Protein 6C8R (pdb70)

Solvent-accessible surface area: 29767 Å² total; per-residue (Å²): 143,88,25,30,18,34,72,29,17,115,82,88,82,0,18,20,132,21,4,76,67,16,75,8,0,8,73,26,2,93,71,17,4,51,67,3,0,72,108,75,0,72,9,118,145,39,108,69,4,40,32,133,96,16,2,29,0,0,5,0,20,6,10,2,5,51,15,4,16,82,3,0,62,17,0,2,78,11,0,49,89,45,5,108,80,44,156,100,99,11,40,9,7,0,4,0,0,15,46,52,59,2,23,0,19,29,0,3,129,57,16,34,124,117,75,135,15,40,6,0,0,1,4,12,19,22,40,71,59,11,1,0,99,80,10,0,11,0,0,3,0,17,36,9,1,14,33,10,31,76,11,0,132,72,0,74,68,134,146,31,149,7,42,2,119,28,56,2,7,10,19,25,98,67,174,80,1,36,149,6,0,46,16,3,1,56,136,11,1,60,22,0,0,131,4,0,5,70,0,0,8,48,10,0,0,0,0,0,1,0,12,1,19,0,76,81,31,114,47,1,27,146,2,16,31,1,22,20,15,96,9,0,6,51,0,0,50,63,1,22,127,147,58,94,25,99,79,76,20,0,5,41,6,5,0,2,4,14,4,0,16,21,102,22,0,46,95,10,2,101,144,25,61,37,5,49,52,51,115,47,20,60,3,91,20,78,72,84,140,105,94,36,60,15,109,93,12,3,72,41,8,37,4,33,4,19,50,13,0,33,131,72,33,29,118,142,6,4,89,47,0,11,128,20,0,33,82,14,0,104,125,38,68,113,43,6,21,148,108,24,83,56,52,18,6,1,26,0,6,0,36,41,34,13,122,179,102,200,146,91,85,26,33,13,31,57,27,29,98,82,70,96,0,22,22,88,4,3,61,64,11,67,4,0,8,62,20,1,89,72,21,0,54,69,0,0,72,107,50,0,73,8,119,148,37,114,70,3,61,33,148,86,13,2,32,0,0,5,0,21,9,8,1,2,52,13,3,14,64,0,0,90,14,0,8,76,11,0,49,86,39,5,118,81,44,156,97,125,14,52,7,8,0,4,1,0,16,47,60,51,1,22,0,18,22,0,3,124,56,20,40,124,136,77,138,21,39,6,0,0,2,5,11,13,22,45,66,64,11,1,2,92,98,12,1,10,0,0,1,0,15,43,9,2,13,36,9,36,75,18,0,144,74,0,91,63,141,144,39,152,7,40,1,118,24,62,3,6,10,21,24,89,78,152,74,6,36,158,5,0,47,16,4,1,55,130,11,1,48,23,0,0,111,7,0,5,88,0,4,6,67,9,0,0,0,0,0,1,0,7,1,27,3,78,84,28,115,55,1,28,89,2,22,30,0,18,21,13,99,12,0,6,45,0,0,58,46,0,26,135,127,67,79,19,102,81,82,25,0,7,42,8,7,0,4,4,11,4,0,20,27,117,21,1,47,66,5,2,119,153,21,86,35,6,53,50,42,72,52,19,48,4,95,8,78,66,72,147,105,102,32,71,10,114,103,18,9,55,40,6,52,1,27,4,26,47,9,2,45,140,67,25,32,129,134,17,10,96,39,0,12,134,19,0,32,86,9,0,101,126,34,67,114,44,13,21,148,86,18,58,71,37,13,0,1,37,0,0,0,38,53,70,47,208

Secondary structure (DSSP, 8-state):
----PPP-SSSTTSGGGS-HHHHHHHHHHHHHHHHHHHHH---TT-GGG-TTSPEEEEEET-TTSSHHHHHHHHHHHHHHHHHHTTT----EEEEEEE-TTS-HHHHHHTS-TT-SSEEEEEES-TTS--S-TT-EEEEEEES-TTB-SS--GGGG-TTSTT--TT-SS--S--HHHHHHHHHHHHHHHHHHHHHHHHHEEEEEEEEEEEE-BPTT---GGGBHHHHHHHHHHHHHHHHHHTTSS-HHHHHT----B---BHHHHHHHHHHH-SEEEEEEEEPPPTTTTSPP-HHHHHHHHHHHHHHHHHHHH-GGGHHHHHHHHHHHHHHTHHIIIIISBS--EEEEEEEEPPTT--/-----PPP-SSSTTSSTTS-HHHHHHHHHHHHHHHHHHHHH---TT-GGG-TTS-EEEEEET-TTSSHHHHHHHHHHHHHHHHHHTTT----EEEEEEE-TTS-HHHHHHTS-TT--SEEEEEES-TTS--S-TT-EEEEEEES-TTB-SS--GGGG-TTSTT--TT-SS--SS-HHHHHHHHHHHHHHHHHHHHHHHHHEEEEEEEEEEEE-PPTT---GGGBHHHHHHHHHHHHHHHHHHTTSS-HHHHHT----B----HHHHHHHHHHH-SEEEEEEEE---TTTTSPP-HHHHHHHHHHHHHHHHHHHH-GGGHHHHHHHHHHHHHHTHHIIIIISB---EEEEEEEE---

GO terms:
  GO:0035834 indole alkaloid metabolic process (P, IDA)
  GO:0030749 loganate O-methyltransferase activity (F, IDA)
  GO:0030749 loganate O-methyltransferase activity (F, EXP)

B-factor: mean 31.55, std 13.4, range [9.62, 107.29]

Organism: Catharanthus roseus (NCBI:txid4058)

Nearest PDB structures (foldseek):
  6c8s-assembly1_A  TM=1.002E+00  e=1.104E-73  Catharanthus roseus
  8wwq-assembly1_A  TM=9.777E-01  e=5.144E-50  Gardenia jasminoides
  8wwq-assembly1_B  TM=9.584E-01  e=1.296E-44  Gardenia jasminoides
  3b5i-assembly1_A  TM=8.797E-01  e=3.948E-32  Arabidopsis thaliana
  3b5i-assembly1_B  TM=8.895E-01  e=1.711E-31  Arabidopsis thaliana

CATH classification: 3.40.50.150

Radius of gyration: 28.69 Å; Cα contacts (8 Å, |Δi|>4): 1370; chains: 2; bounding box: 62×65×85 Å

Foldseek 3Di:
DPDDAFADDCDDLACANLVVQLLLLLVLCLVVLLCCLVPQQPQPPDVLNPQQEEAEEEEANQAQDDSNVSNVVSNQVSNQVVVVVVVGGHAYEYEYEDAQPGPVVNNVVPRPPPDRHHYYYFHDHLLAAGAAFSAHQEYEYEAPLQFFPDQQVQCLDPPHLNPQALAAEFFQPRVNVLVSLLVRSLSSVLSNCVNVLRHYHASGKYKYKYQAADPPDRTLCLAPVNVLRRLLSVLVVVCCVVPVDHSSLSSNHYGRGHHYDPVSNVVSCVVSPFKDWPDKDWRQRPCQQPADDLVSVLSSVCSRCVVVCCVRPNPVCRVSSSVSSSVSCVVCRCSNGPNGDNTRIMMIMIGGHDPPPD/DFDAFAFADDDDCLALANQVVQLLLLLVLCLVVLLVCLVPQQPCPPDPLNPLVAAAEEEEAAQAQDDSNVSNVQSNCVSNQVVVVVVVGHHAYEYEYEDAPPGPVVNNVVPRDPPDRHHYDYFHDHLLAAGDAFSAHQEYEYTAPLQFFRDQQVQCQDPPHLNPQALAAEFFQPRVSVLVSLLVRSLVSVLSNVVNVLRHHHASGKYKYKYQAAFPPHRTPCLAPVNVLRRLLSVLVVVCCVVVVAPRVLSSNHYGRGHHYDPVSVVVSCVVSVFKDWPDKDWTDRPCLQPADDLVSVLSSVCSRCVRVCCVRPNNVVSVSSSVSSSVVCVVCRCSVGPRGDHRRIMMTMIGGHDD

Structure (mmCIF, N/CA/C/O backbone):
data_6C8R
#
_entry.id   6C8R
#
_cell.length_a   58.440
_cell.length_b   116.233
_cell.length_c   136.679
_cell.angle_alpha   90.00
_cell.angle_beta   90.00
_cell.angle_gamma   90.00
#
_symmetry.space_group_name_H-M   'P 21 21 21'
#
loop_
_entity.id
_entity.type
_entity.pdbx_description
1 polymer 'Loganic acid O-methyltransferase'
2 non-polymer S-ADENOSYL-L-HOMOCYSTEINE
3 non-polymer 'Loganic acid'
4 water water
#
loop_
_atom_site.group_PDB
_atom_site.id
_atom_site.type_symbol
_atom_site.label_atom_id
_atom_site.label_alt_id
_atom_site.label_comp_id
_atom_site.label_asym_id
_atom_site.label_entity_id
_atom_site.label_seq_id
_atom_site.pdbx_PDB_ins_code
_atom_site.Cartn_x
_atom_site.Cartn_y
_atom_site.Cartn_z
_atom_site.occupancy
_atom_site.B_iso_or_equiv
_atom_site.auth_seq_id
_atom_site.auth_comp_id
_atom_site.auth_asym_id
_atom_site.auth_atom_id
_atom_site.pdbx_PDB_model_num
ATOM 1 N N . VAL A 1 17 ? 7.450 4.249 -59.956 1.00 82.77 17 VAL A N 1
ATOM 2 C CA . VAL A 1 17 ? 6.094 3.821 -59.627 1.00 84.03 17 VAL A CA 1
ATOM 3 C C . VAL A 1 17 ? 5.054 4.719 -60.309 1.00 83.88 17 VAL A C 1
ATOM 4 O O . VAL A 1 17 ? 4.011 4.235 -60.766 1.00 95.07 17 VAL A O 1
ATOM 8 N N . GLU A 1 18 ? 5.350 6.019 -60.376 1.00 75.44 18 GLU A N 1
ATOM 9 C CA . GLU A 1 18 ? 4.492 7.008 -61.044 1.00 72.12 18 GLU A CA 1
ATOM 10 C C . GLU A 1 18 ? 3.087 7.039 -60.415 1.00 67.83 18 GLU A C 1
ATOM 11 O O . GLU A 1 18 ? 2.072 6.866 -61.097 1.00 62.31 18 GLU A O 1
ATOM 17 N N . ALA A 1 19 ? 3.048 7.272 -59.105 1.00 61.14 19 ALA A N 1
ATOM 18 C CA . ALA A 1 19 ? 1.814 7.210 -58.326 1.00 48.79 19 ALA A CA 1
ATOM 19 C C . ALA A 1 19 ? 1.113 8.564 -58.194 1.00 58.56 19 ALA A C 1
ATOM 20 O O . ALA A 1 19 ? 1.756 9.583 -57.919 1.00 59.53 19 ALA A O 1
ATOM 22 N N . HIS A 1 20 ? -0.209 8.568 -58.363 1.00 51.81 20 HIS A N 1
ATOM 23 C CA . HIS A 1 20 ? -0.993 9.796 -58.201 1.00 53.65 20 HIS A CA 1
ATOM 24 C C . HIS A 1 20 ? -2.271 9.557 -57.378 1.00 50.58 20 HIS A C 1
ATOM 25 O O . HIS A 1 20 ? -3.358 9.394 -57.949 1.00 52.56 20 HIS A O 1
ATOM 32 N N . PRO A 1 21 ? -2.149 9.535 -56.033 1.00 44.61 21 PRO A N 1
ATOM 33 C CA . PRO A 1 21 ? -3.340 9.357 -55.196 1.00 40.27 21 PRO A CA 1
ATOM 34 C C . PRO A 1 21 ? -4.241 10.596 -55.206 1.00 46.52 21 PRO A C 1
ATOM 35 O O . PRO A 1 21 ? -3.855 11.652 -55.726 1.00 41.28 21 PRO A O 1
ATOM 39 N N . MET A 1 22 ? -5.433 10.458 -54.629 1.00 46.81 22 MET A N 1
ATOM 40 C CA . MET A 1 22 ? -6.402 11.546 -54.595 1.00 47.45 22 MET A CA 1
ATOM 41 C C . MET A 1 22 ? -6.046 12.543 -53.484 1.00 51.89 22 MET A C 1
ATOM 42 O O . MET A 1 22 ? -5.243 12.230 -52.598 1.00 46.41 22 MET A O 1
ATOM 47 N N . LYS A 1 23 ? -6.636 13.735 -53.537 1.00 48.74 23 LYS A N 1
ATOM 48 C CA . LYS A 1 23 ? -6.356 14.781 -52.549 1.00 55.27 23 LYS A CA 1
ATOM 49 C C . LYS A 1 23 ? -6.711 14.309 -51.132 1.00 54.05 23 LYS A C 1
ATOM 50 O O . LYS A 1 23 ? -7.863 13.976 -50.853 1.00 51.50 23 LYS A O 1
ATOM 56 N N . GLY A 1 24 ? -5.720 14.288 -50.241 1.00 54.83 24 GLY A N 1
ATOM 57 C CA . GLY A 1 24 ? -5.853 13.566 -48.985 1.00 48.77 24 GLY A CA 1
ATOM 58 C C . GLY A 1 24 ? -5.865 14.321 -47.667 1.00 59.73 24 GLY A C 1
ATOM 59 O O . GLY A 1 24 ? -4.858 14.380 -46.966 1.00 57.28 24 GLY A O 1
ATOM 60 N N . GLY A 1 25 ? -7.014 14.890 -47.325 1.00 68.85 25 GLY A N 1
ATOM 61 C CA . GLY A 1 25 ? -7.238 15.444 -46.003 1.00 57.92 25 GLY A CA 1
ATOM 62 C C . GLY A 1 25 ? -8.634 15.009 -45.629 1.00 59.88 25 GLY A C 1
ATOM 63 O O . GLY A 1 25 ? -9.089 13.938 -46.051 1.00 52.67 25 GLY A O 1
ATOM 64 N N . ASP A 1 26 ? -9.334 15.833 -44.863 1.00 68.71 26 ASP A N 1
ATOM 65 C CA . ASP A 1 26 ? -10.745 15.571 -44.582 1.00 77.09 26 ASP A CA 1
ATOM 66 C C . ASP A 1 26 ? -11.580 16.847 -44.789 1.00 79.94 26 ASP A C 1
ATOM 67 O O . ASP A 1 26 ? -12.792 16.878 -44.510 1.00 80.34 26 ASP A O 1
ATOM 72 N N . ASP A 1 27 ? -10.910 17.901 -45.262 1.00 77.16 27 ASP A N 1
ATOM 73 C CA . ASP A 1 27 ? -11.527 19.208 -45.443 1.00 80.59 27 ASP A CA 1
ATOM 74 C C . ASP A 1 27 ? -12.341 19.325 -46.740 1.00 82.99 27 ASP A C 1
ATOM 75 O O . ASP A 1 27 ? -12.781 18.320 -47.318 1.00 77.87 27 ASP A O 1
ATOM 80 N N . SER A 1 28 ? -12.542 20.567 -47.175 1.00 81.80 28 SER A N 1
ATOM 81 C CA . SER A 1 28 ? -13.420 20.876 -48.299 1.00 82.41 28 SER A CA 1
ATOM 82 C C . SER A 1 28 ? -12.827 20.499 -49.659 1.00 75.85 28 SER A C 1
ATOM 83 O O . SER A 1 28 ? -13.563 20.218 -50.606 1.00 73.56 28 SER A O 1
ATOM 86 N N . HIS A 1 29 ? -11.501 20.504 -49.757 1.00 76.18 29 HIS A N 1
ATOM 87 C CA . HIS A 1 29 ? -10.833 20.190 -51.017 1.00 78.69 29 HIS A CA 1
ATOM 88 C C . HIS A 1 29 ? -10.353 18.736 -51.087 1.00 72.13 29 HIS A C 1
ATOM 89 O O . HIS A 1 29 ? -9.754 18.327 -52.081 1.00 71.10 29 HIS A O 1
ATOM 96 N N . SER A 1 30 ? -10.633 17.960 -50.040 1.00 71.66 30 SER A N 1
ATOM 97 C CA . SER A 1 30 ? -10.172 16.569 -49.951 1.00 68.74 30 SER A CA 1
ATOM 98 C C . SER A 1 30 ? -11.015 15.598 -50.786 1.00 61.08 30 SER A C 1
ATOM 99 O O . SER A 1 30 ? -12.145 15.916 -51.168 1.00 55.08 30 SER A O 1
ATOM 102 N N . TYR A 1 31 ? -10.464 14.409 -51.050 1.00 59.28 31 TYR A N 1
ATOM 103 C CA . TYR A 1 31 ? -11.188 13.368 -51.785 1.00 52.38 31 TYR A CA 1
ATOM 104 C C . TYR A 1 31 ? -12.368 12.873 -50.964 1.00 50.19 31 TYR A C 1
ATOM 105 O O . TYR A 1 31 ? -13.451 12.671 -51.495 1.00 46.53 31 TYR A O 1
ATOM 114 N N . SER A 1 32 ? -12.144 12.697 -49.664 1.00 49.79 32 SER A N 1
ATOM 115 C CA . SER A 1 32 ? -13.184 12.254 -48.742 1.00 46.86 32 SER A CA 1
ATOM 116 C C . SER A 1 32 ? -14.563 12.930 -48.949 1.00 51.94 32 SER A C 1
ATOM 117 O O . SER A 1 32 ? -15.617 12.294 -48.780 1.00 52.57 32 SER A O 1
ATOM 120 N N . GLN A 1 33 ? -14.525 14.210 -49.311 1.00 57.41 33 GLN A N 1
ATOM 121 C CA . GLN A 1 33 ? -15.678 15.091 -49.338 1.00 65.90 33 GLN A CA 1
ATOM 122 C C . GLN A 1 33 ? -15.771 15.801 -50.720 1.00 64.51 33 GLN A C 1
ATOM 123 O O . GLN A 1 33 ? -16.413 16.863 -50.912 1.00 72.15 33 GLN A O 1
ATOM 129 N N . ASN A 1 34 ? -15.305 15.063 -51.726 1.00 56.86 34 ASN A N 1
ATOM 130 C CA . ASN A 1 34 ? -15.574 15.339 -53.146 1.00 57.05 34 ASN A CA 1
ATOM 131 C C . ASN A 1 34 ? -15.579 14.024 -53.915 1.00 56.70 34 ASN A C 1
ATOM 132 O O . ASN A 1 34 ? -15.133 13.966 -55.064 1.00 50.86 34 ASN A O 1
ATOM 137 N N . SER A 1 35 ? -16.057 12.959 -53.269 1.00 55.00 35 SER A N 1
ATOM 138 C CA . SER A 1 35 ? -16.117 11.652 -53.932 1.00 52.74 35 SER A CA 1
ATOM 139 C C . SER A 1 35 ? -17.520 11.036 -53.954 1.00 52.27 35 SER A C 1
ATOM 140 O O . SER A 1 35 ? -17.680 9.807 -53.887 1.00 41.76 35 SER A O 1
ATOM 143 N N . CYS A 1 36 ? -18.523 11.898 -54.089 1.00 54.13 36 CYS A N 1
ATOM 144 C CA . CYS A 1 36 ? -19.925 11.496 -54.067 1.00 55.27 36 CYS A CA 1
ATOM 145 C C . CYS A 1 36 ? -20.331 10.643 -55.267 1.00 54.76 36 CYS A C 1
ATOM 146 O O . CYS A 1 36 ? -21.178 9.755 -55.140 1.00 52.49 36 CYS A O 1
ATOM 149 N N . TYR A 1 37 ? -19.742 10.915 -56.429 1.00 52.69 37 TYR A N 1
ATOM 150 C CA . TYR A 1 37 ? -20.039 10.110 -57.609 1.00 54.98 37 TYR A CA 1
ATOM 151 C C . TYR A 1 37 ? -19.580 8.665 -57.410 1.00 53.69 37 TYR A C 1
ATOM 152 O O . TYR A 1 37 ? -20.326 7.719 -57.687 1.00 48.89 37 TYR A O 1
ATOM 161 N N . GLN A 1 38 ? -18.346 8.506 -56.939 1.00 49.70 38 GLN A N 1
ATOM 162 C CA . GLN A 1 38 ? -17.763 7.189 -56.717 1.00 46.48 38 GLN A CA 1
ATOM 163 C C . GLN A 1 38 ? -18.481 6.442 -55.581 1.00 52.04 38 GLN A C 1
ATOM 164 O O . GLN A 1 38 ? -18.387 5.210 -55.487 1.00 47.82 38 GLN A O 1
ATOM 170 N N . LYS A 1 39 ? -19.200 7.184 -54.731 1.00 45.16 39 LYS A N 1
ATOM 171 C CA . LYS A 1 39 ? -20.008 6.574 -53.671 1.00 48.89 39 LYS A CA 1
ATOM 172 C C . LYS A 1 39 ? -21.318 6.013 -54.226 1.00 52.94 39 LYS A C 1
ATOM 173 O O . LYS A 1 39 ? -21.781 4.956 -53.788 1.00 51.67 39 LYS A O 1
ATOM 179 N N . GLY A 1 40 ? -21.916 6.732 -55.176 1.00 50.29 40 GLY A N 1
ATOM 180 C CA . GLY A 1 40 ? -23.131 6.275 -55.832 1.00 55.50 40 GLY A CA 1
ATOM 181 C C . GLY A 1 40 ? -22.876 4.986 -56.595 1.00 54.52 40 GLY A C 1
ATOM 182 O O . GLY A 1 40 ? -23.741 4.108 -56.682 1.00 56.03 40 GLY A O 1
ATOM 183 N N . VAL A 1 41 ? -21.670 4.879 -57.144 1.00 52.89 41 VAL A N 1
ATOM 184 C CA . VAL A 1 41 ? -21.223 3.663 -57.814 1.00 57.10 41 VAL A CA 1
ATOM 185 C C . VAL A 1 41 ? -21.196 2.496 -56.824 1.00 51.04 41 VAL A C 1
ATOM 186 O O . VAL A 1 41 ? -21.645 1.400 -57.150 1.00 51.76 41 VAL A O 1
ATOM 190 N N . ILE A 1 42 ? -20.690 2.744 -55.617 1.00 51.59 42 ILE A N 1
ATOM 191 C CA . ILE A 1 42 ? -20.707 1.748 -54.536 1.00 57.58 42 ILE A CA 1
ATOM 192 C C . ILE A 1 42 ? -22.134 1.392 -54.076 1.00 54.17 42 ILE A C 1
ATOM 193 O O . ILE A 1 42 ? -22.453 0.218 -53.875 1.00 52.79 42 ILE A O 1
ATOM 198 N N . ASP A 1 43 ? -22.980 2.411 -53.914 1.00 54.90 43 ASP A N 1
ATOM 199 C CA . ASP A 1 43 ? -24.362 2.225 -53.461 1.00 54.48 43 ASP A CA 1
ATOM 200 C C . ASP A 1 43 ? -25.161 1.326 -54.404 1.00 54.60 43 ASP A C 1
ATOM 201 O O . ASP A 1 43 ? -25.903 0.448 -53.956 1.00 46.49 43 ASP A O 1
ATOM 206 N N . ALA A 1 44 ? -25.016 1.565 -55.708 1.00 53.18 44 ALA A N 1
ATOM 207 C CA . ALA A 1 44 ? -25.638 0.719 -56.726 1.00 53.91 44 ALA A CA 1
ATOM 208 C C . ALA A 1 44 ? -24.937 -0.634 -56.811 1.00 43.86 44 ALA A C 1
ATOM 209 O O . ALA A 1 44 ? -25.524 -1.634 -57.227 1.00 41.29 44 ALA A O 1
ATOM 211 N N . ALA A 1 45 ? -23.670 -0.652 -56.417 1.00 36.78 45 ALA A N 1
ATOM 212 C CA . ALA A 1 45 ? -22.876 -1.862 -56.486 1.00 43.12 45 ALA A CA 1
ATOM 213 C C . ALA A 1 45 ? -23.208 -2.836 -55.366 1.00 37.02 45 ALA A C 1
ATOM 214 O O . ALA A 1 45 ? -22.840 -4.003 -55.455 1.00 35.25 45 ALA A O 1
ATOM 216 N N . LYS A 1 46 ? -23.895 -2.371 -54.321 1.00 34.84 46 LYS A N 1
ATOM 217 C CA . LYS A 1 46 ? -24.208 -3.248 -53.187 1.00 32.12 46 LYS A CA 1
ATOM 218 C C . LYS A 1 46 ? -24.978 -4.462 -53.675 1.00 32.70 46 LYS A C 1
ATOM 219 O O . LYS A 1 46 ? -24.700 -5.592 -53.269 1.00 29.42 46 LYS A O 1
ATOM 225 N N . ALA A 1 47 ? -25.932 -4.224 -54.571 1.00 30.18 47 ALA A N 1
ATOM 226 C CA . ALA A 1 47 ? -26.691 -5.308 -55.185 1.00 30.77 47 ALA A CA 1
ATOM 227 C C . ALA A 1 47 ? -25.769 -6.303 -55.878 1.00 30.58 47 ALA A C 1
ATOM 228 O O . ALA A 1 47 ? -26.006 -7.518 -55.840 1.00 30.01 47 ALA A O 1
ATOM 230 N N . VAL A 1 48 ? -24.720 -5.784 -56.512 1.00 30.81 48 VAL A N 1
ATOM 231 C CA . VAL A 1 48 ? -23.764 -6.627 -57.227 1.00 32.53 48 VAL A CA 1
ATOM 232 C C . VAL A 1 48 ? -23.034 -7.538 -56.236 1.00 31.19 48 VAL A C 1
ATOM 233 O O . VAL A 1 48 ? -22.921 -8.750 -56.459 1.00 27.70 48 VAL A O 1
ATOM 237 N N . ILE A 1 49 ? -22.556 -6.941 -55.145 1.00 30.08 49 ILE A N 1
ATOM 238 C CA . ILE A 1 49 ? -21.888 -7.681 -54.073 1.00 29.13 49 ILE A CA 1
ATOM 239 C C . ILE A 1 49 ? -22.790 -8.768 -53.507 1.00 30.42 49 ILE A C 1
ATOM 240 O O . ILE A 1 49 ? -22.382 -9.920 -53.380 1.00 30.04 49 ILE A O 1
ATOM 245 N N . VAL A 1 50 ? -24.019 -8.398 -53.167 1.00 28.63 50 VAL A N 1
ATOM 246 C CA . VAL A 1 50 ? -24.939 -9.328 -52.517 1.00 27.79 50 VAL A CA 1
ATOM 247 C C . VAL A 1 50 ? -25.227 -10.532 -53.410 1.00 30.81 50 VAL A C 1
ATOM 248 O O . VAL A 1 50 ? -25.177 -11.690 -52.964 1.00 26.24 50 VAL A O 1
ATOM 252 N N . GLU A 1 51 ? -25.509 -10.257 -54.678 1.00 28.97 51 GLU A N 1
ATOM 253 C CA . GLU A 1 51 ? -25.814 -11.309 -55.636 1.00 28.13 51 GLU A CA 1
ATOM 254 C C . GLU A 1 51 ? -24.604 -12.220 -55.886 1.00 26.15 51 GLU A C 1
ATOM 255 O O . GLU A 1 51 ? -24.745 -13.436 -55.999 1.00 29.05 51 GLU A O 1
ATOM 261 N N . ALA A 1 52 ? -23.414 -11.634 -55.955 1.00 25.81 52 ALA A N 1
ATOM 262 C CA . ALA A 1 52 ? -22.200 -12.416 -56.186 1.00 23.34 52 ALA A CA 1
ATOM 263 C C . ALA A 1 52 ? -21.922 -13.347 -54.997 1.00 22.76 52 ALA A C 1
ATOM 264 O O . ALA A 1 52 ? -21.547 -14.505 -55.174 1.00 23.03 52 ALA A O 1
ATOM 266 N N . VAL A 1 53 ? -22.108 -12.830 -53.791 1.00 25.97 53 VAL A N 1
ATOM 267 C CA . VAL A 1 53 ? -21.945 -13.642 -52.587 1.00 23.78 53 VAL A CA 1
ATOM 268 C C . VAL A 1 53 ? -22.970 -14.777 -52.569 1.00 25.01 53 VAL A C 1
ATOM 269 O O . VAL A 1 53 ? -22.610 -15.947 -52.400 1.00 27.45 53 VAL A O 1
ATOM 273 N N . ASN A 1 54 ? -24.245 -14.441 -52.762 1.00 25.19 54 ASN A N 1
ATOM 274 C CA . ASN A 1 54 ? -25.304 -15.448 -52.680 1.00 25.00 54 ASN A CA 1
ATOM 275 C C . ASN A 1 54 ? -25.245 -16.503 -53.794 1.00 29.61 54 ASN A C 1
ATOM 276 O O . ASN A 1 54 ? -25.514 -17.673 -53.543 1.00 27.73 54 ASN A O 1
ATOM 281 N N . GLU A 1 55 ? -24.886 -16.110 -55.016 1.00 26.20 55 GLU A N 1
ATOM 282 C CA . GLU A 1 55 ? -24.885 -17.073 -56.128 1.00 28.49 55 GLU A CA 1
ATOM 283 C C . GLU A 1 55 ? -23.540 -17.758 -56.391 1.00 26.24 55 GLU A C 1
ATOM 284 O O . GLU A 1 55 ? -23.504 -18.856 -56.942 1.00 28.15 55 GLU A O 1
ATOM 290 N N . LYS A 1 56 ? -22.433 -17.118 -56.020 1.00 22.48 56 LYS A N 1
ATOM 291 C CA . LYS A 1 56 ? -21.130 -17.589 -56.488 1.00 22.05 56 LYS A CA 1
ATOM 292 C C . LYS A 1 56 ? -20.062 -17.787 -55.409 1.00 23.43 56 LYS A C 1
ATOM 293 O O . LYS A 1 56 ? -18.958 -18.237 -55.719 1.00 21.10 56 LYS A O 1
ATOM 299 N N . LEU A 1 57 ? -20.354 -17.444 -54.158 1.00 20.97 57 LEU A N 1
ATOM 300 C CA . LEU A 1 57 ? -19.370 -17.692 -53.100 1.00 21.93 57 LEU A CA 1
ATOM 301 C C . LEU A 1 57 ? -19.677 -19.040 -52.453 1.00 20.52 57 LEU A C 1
ATOM 302 O O . LEU A 1 57 ? -20.640 -19.170 -51.698 1.00 21.57 57 LEU A O 1
ATOM 307 N N . ASP A 1 58 ? -18.864 -20.040 -52.767 1.00 19.24 58 ASP A N 1
ATOM 308 C CA . ASP A 1 58 ? -19.188 -21.416 -52.400 1.00 22.07 58 ASP A CA 1
ATOM 309 C C . ASP A 1 58 ? -18.672 -21.753 -51.010 1.00 19.33 58 ASP A C 1
ATOM 310 O O . ASP A 1 58 ? -17.610 -22.353 -50.853 1.00 18.98 58 ASP A O 1
ATOM 315 N N . LEU A 1 59 ? -19.428 -21.366 -49.997 1.00 20.61 59 LEU A N 1
ATOM 316 C CA . LEU A 1 59 ? -18.970 -21.560 -48.622 1.00 20.05 59 LEU A CA 1
ATOM 317 C C . LEU A 1 59 ? -19.177 -22.988 -48.125 1.00 21.78 59 LEU A C 1
ATOM 318 O O . LEU A 1 59 ? -18.309 -23.543 -47.468 1.00 21.92 59 LEU A O 1
ATOM 323 N N . GLU A 1 60 ? -20.335 -23.563 -48.436 1.00 23.92 60 GLU A N 1
ATOM 324 C CA . GLU A 1 60 ? -20.774 -24.805 -47.803 1.00 24.76 60 GLU A CA 1
ATOM 325 C C . GLU A 1 60 ? -19.849 -25.985 -48.110 1.00 25.35 60 GLU A C 1
ATOM 326 O O . GLU A 1 60 ? -19.508 -26.207 -49.267 1.00 23.64 60 GLU A O 1
ATOM 332 N N . ASN A 1 61 ? -19.440 -26.723 -47.069 1.00 26.01 61 ASN A N 1
ATOM 333 C CA . ASN A 1 61 ? -18.540 -27.887 -47.204 1.00 27.46 61 ASN A CA 1
ATOM 334 C C . ASN A 1 61 ? -17.220 -27.608 -47.907 1.00 27.56 61 ASN A C 1
ATOM 335 O O . ASN A 1 61 ? -16.575 -28.523 -48.431 1.00 25.50 61 ASN A O 1
ATOM 340 N N . ASN A 1 62 ? -16.826 -26.343 -47.934 1.00 27.05 62 ASN A N 1
ATOM 341 C CA . ASN A 1 62 ? -15.643 -25.941 -48.677 1.00 21.18 62 ASN A CA 1
ATOM 342 C C . ASN A 1 62 ? -14.525 -25.481 -47.738 1.00 22.50 62 ASN A C 1
ATOM 343 O O . ASN A 1 62 ? -14.610 -24.404 -47.132 1.00 21.23 62 ASN A O 1
ATOM 348 N N . PRO A 1 63 ? -13.463 -26.298 -47.615 1.00 21.43 63 PRO A N 1
ATOM 349 C CA . PRO A 1 63 ? -12.390 -25.968 -46.666 1.00 22.79 63 PRO A CA 1
ATOM 350 C C . PRO A 1 63 ? -11.610 -24.705 -47.041 1.00 23.62 63 PRO A C 1
ATOM 351 O O . PRO A 1 63 ? -10.918 -24.161 -46.178 1.00 23.00 63 PRO A O 1
ATOM 355 N N . ILE A 1 64 ? -11.717 -24.240 -48.286 1.00 17.25 64 ILE A N 1
ATOM 356 C CA . ILE A 1 64 ? -11.075 -22.978 -48.657 1.00 17.65 64 ILE A CA 1
ATOM 357 C C . ILE A 1 64 ? -11.609 -21.843 -47.770 1.00 18.94 64 ILE A C 1
ATOM 358 O O . ILE A 1 64 ? -10.889 -20.887 -47.444 1.00 24.15 64 ILE A O 1
ATOM 363 N N . PHE A 1 65 ? -12.875 -21.964 -47.376 1.00 17.08 65 PHE A N 1
ATOM 364 C CA . PHE A 1 65 ? -13.563 -20.916 -46.634 1.00 17.63 65 PHE A CA 1
ATOM 365 C C . PHE A 1 65 ? -13.899 -21.357 -45.200 1.00 21.72 65 PHE A C 1
ATOM 366 O O . PHE A 1 65 ? -14.874 -20.897 -44.619 1.00 21.16 65 PHE A O 1
ATOM 374 N N . ASP A 1 66 ? -13.096 -22.271 -44.671 1.00 21.63 66 ASP A N 1
ATOM 375 C CA . ASP A 1 66 ? -13.223 -22.780 -43.303 1.00 24.72 66 ASP A CA 1
ATOM 376 C C . ASP A 1 66 ? -13.333 -21.645 -42.278 1.00 21.83 66 ASP A C 1
ATOM 377 O O . ASP A 1 66 ? -12.369 -20.905 -42.065 1.00 24.01 66 ASP A O 1
ATOM 382 N N . PRO A 1 67 ? -14.512 -21.513 -41.642 1.00 24.84 67 PRO A N 1
ATOM 383 C CA . PRO A 1 67 ? -14.810 -20.397 -40.730 1.00 26.35 67 PRO A CA 1
ATOM 384 C C . PRO A 1 67 ? -13.991 -20.414 -39.438 1.00 30.64 67 PRO A C 1
ATOM 385 O O . PRO A 1 67 ? -14.057 -19.454 -38.670 1.00 26.59 67 PRO A O 1
ATOM 389 N N . ILE A 1 68 ? -13.220 -21.474 -39.216 1.00 27.91 68 ILE A N 1
ATOM 390 C CA . ILE A 1 68 ? -12.271 -21.512 -38.110 1.00 32.78 68 ILE A CA 1
ATOM 391 C C . ILE A 1 68 ? -11.087 -20.593 -38.426 1.00 31.03 68 ILE A C 1
ATOM 392 O O . ILE A 1 68 ? -10.396 -20.117 -37.528 1.00 26.46 68 ILE A O 1
ATOM 397 N N . LYS A 1 69 ? -10.861 -20.336 -39.713 1.00 25.45 69 LYS A N 1
ATOM 398 C CA . LYS A 1 69 ? -9.841 -19.371 -40.125 1.00 26.29 69 LYS A CA 1
ATOM 399 C C . LYS A 1 69 ? -10.519 -18.058 -40.523 1.00 25.35 69 LYS A C 1
ATOM 400 O O . LYS A 1 69 ? -11.720 -18.031 -40.781 1.00 21.45 69 LYS A O 1
ATOM 406 N N . PRO A 1 70 ? -9.763 -16.952 -40.547 1.00 20.67 70 PRO A N 1
ATOM 407 C CA . PRO A 1 70 ? -10.431 -15.684 -40.860 1.00 22.30 70 PRO A CA 1
ATOM 408 C C . PRO A 1 70 ? -10.878 -15.597 -42.320 1.00 19.46 70 PRO A C 1
ATOM 409 O O . PRO A 1 70 ? -10.284 -16.256 -43.176 1.00 21.29 70 PRO A O 1
ATOM 413 N N . PHE A 1 71 ? -11.934 -14.828 -42.586 1.00 21.83 71 PHE A N 1
ATOM 414 C CA . PHE A 1 71 ? -12.311 -14.483 -43.959 1.00 18.69 71 PHE A CA 1
ATOM 415 C C . PHE A 1 71 ? -11.625 -13.158 -44.350 1.00 23.11 71 PHE A C 1
ATOM 416 O O . PHE A 1 71 ? -11.877 -12.096 -43.740 1.00 21.84 71 PHE A O 1
ATOM 424 N N . ARG A 1 72 ? -10.746 -13.208 -45.349 1.00 20.93 72 ARG A N 1
ATOM 425 C CA . ARG A 1 72 ? -9.921 -12.036 -45.665 1.00 18.77 72 ARG A CA 1
ATOM 426 C C . ARG A 1 72 ? -10.417 -11.301 -46.909 1.00 18.68 72 ARG A C 1
ATOM 427 O O . ARG A 1 72 ? -10.632 -11.908 -47.959 1.00 16.95 72 ARG A O 1
ATOM 435 N N . ILE A 1 73 ? -10.606 -9.992 -46.756 1.00 18.57 73 ILE A N 1
ATOM 436 C CA . ILE A 1 73 ? -11.131 -9.119 -47.798 1.00 19.15 73 ILE A CA 1
ATOM 437 C C . ILE A 1 73 ? -10.126 -8.009 -48.107 1.00 17.57 73 ILE A C 1
ATOM 438 O O . ILE A 1 73 ? -9.532 -7.440 -47.197 1.00 22.60 73 ILE A O 1
ATOM 443 N N . ALA A 1 74 ? -9.934 -7.698 -49.388 1.00 17.15 74 ALA A N 1
ATOM 444 C CA . ALA A 1 74 ? -9.002 -6.650 -49.751 1.00 15.83 74 ALA A CA 1
ATOM 445 C C . ALA A 1 74 ? -9.654 -5.667 -50.700 1.00 19.12 74 ALA A C 1
ATOM 446 O O . ALA A 1 74 ? -10.370 -6.067 -51.614 1.00 16.69 74 ALA A O 1
ATOM 448 N N . ASP A 1 75 ? -9.400 -4.382 -50.461 1.00 15.66 75 ASP A N 1
ATOM 449 C CA . ASP A 1 75 ? -9.835 -3.308 -51.345 1.00 18.10 75 ASP A CA 1
ATOM 450 C C . ASP A 1 75 ? -8.593 -2.721 -52.009 1.00 17.38 75 ASP A C 1
ATOM 451 O O . ASP A 1 75 ? -7.687 -2.207 -51.331 1.00 18.70 75 ASP A O 1
ATOM 456 N N . PHE A 1 76 ? -8.547 -2.822 -53.333 1.00 17.88 76 PHE A N 1
ATOM 457 C CA . PHE A 1 76 ? -7.432 -2.326 -54.110 1.00 16.20 76 PHE A CA 1
ATOM 458 C C . PHE A 1 76 ? -7.761 -0.921 -54.631 1.00 17.59 76 PHE A C 1
ATOM 459 O O . PHE A 1 76 ? -8.727 -0.733 -55.377 1.00 17.09 76 PHE A O 1
ATOM 467 N N . GLY A 1 77 ? -6.970 0.056 -54.195 1.00 17.16 77 GLY A N 1
ATOM 468 C CA . GLY A 1 77 ? -7.197 1.465 -54.493 1.00 19.25 77 GLY A CA 1
ATOM 469 C C . GLY A 1 77 ? -8.268 2.063 -53.598 1.00 19.97 77 GLY A C 1
ATOM 470 O O . GLY A 1 77 ? -9.215 2.673 -54.095 1.00 17.36 77 GLY A O 1
ATOM 471 N N . CYS A 1 78 ? -8.107 1.889 -52.281 1.00 15.77 78 CYS A N 1
ATOM 472 C CA . CYS A 1 78 ? -9.127 2.268 -51.300 1.00 18.65 78 CYS A CA 1
ATOM 473 C C . CYS A 1 78 ? -9.277 3.771 -51.054 1.00 21.00 78 CYS A C 1
ATOM 474 O O . CYS A 1 78 ? -10.328 4.214 -50.580 1.00 20.09 78 CYS A O 1
ATOM 477 N N . SER A 1 79 ? -8.238 4.540 -51.377 1.00 16.69 79 SER A N 1
ATOM 478 C CA . SER A 1 79 ? -8.179 5.974 -51.072 1.00 17.04 79 SER A CA 1
ATOM 479 C C . SER A 1 79 ? -8.322 6.237 -49.567 1.00 19.73 79 SER A C 1
ATOM 480 O O . SER A 1 79 ? -7.792 5.484 -48.752 1.00 19.16 79 SER A O 1
ATOM 483 N N . THR A 1 80 ? -9.040 7.292 -49.189 1.00 17.91 80 THR A N 1
ATOM 484 C CA . THR A 1 80 ? -9.010 7.722 -47.788 1.00 21.58 80 THR A CA 1
ATOM 485 C C . THR A 1 80 ? -10.341 7.619 -47.058 1.00 23.48 80 THR A C 1
ATOM 486 O O . THR A 1 80 ? -10.442 8.010 -45.891 1.00 24.25 80 THR A O 1
ATOM 490 N N . GLY A 1 81 ? -11.366 7.110 -47.739 1.00 19.58 81 GLY A N 1
ATOM 491 C CA . GLY A 1 81 ? -12.698 7.008 -47.161 1.00 19.75 81 GLY A CA 1
ATOM 492 C C . GLY A 1 81 ? -13.539 8.215 -47.540 1.00 23.66 81 GLY A C 1
ATOM 493 O O . GLY A 1 81 ? -12.993 9.214 -48.004 1.00 28.06 81 GLY A O 1
ATOM 494 N N . PRO A 1 82 ? -14.869 8.138 -47.342 1.00 25.02 82 PRO A N 1
ATOM 495 C CA . PRO A 1 82 ? -15.615 7.039 -46.713 1.00 25.72 82 PRO A CA 1
ATOM 496 C C . PRO A 1 82 ? -15.998 5.875 -47.633 1.00 25.25 82 PRO A C 1
ATOM 497 O O . PRO A 1 82 ? -16.451 4.836 -47.112 1.00 21.07 82 PRO A O 1
ATOM 501 N N . ASN A 1 83 ? -15.860 6.040 -48.949 1.00 19.64 83 ASN A N 1
ATOM 502 C CA . ASN A 1 83 ? -16.370 5.035 -49.889 1.00 20.58 83 ASN A CA 1
ATOM 503 C C . ASN A 1 83 ? -15.827 3.644 -49.604 1.00 21.45 83 ASN A C 1
ATOM 504 O O . ASN A 1 83 ? -16.574 2.670 -49.644 1.00 21.28 83 ASN A O 1
ATOM 509 N N . THR A 1 84 ? -14.534 3.542 -49.308 1.00 19.36 84 THR A N 1
ATOM 510 C CA . THR A 1 84 ? -13.961 2.224 -49.037 1.00 18.96 84 THR A CA 1
ATOM 511 C C . THR A 1 84 ? -14.637 1.556 -47.829 1.00 22.93 84 THR A C 1
ATOM 512 O O . THR A 1 84 ? -14.849 0.346 -47.832 1.00 18.91 84 THR A O 1
ATOM 516 N N . PHE A 1 85 ? -15.016 2.330 -46.810 1.00 22.13 85 PHE A N 1
ATOM 517 C CA . PHE A 1 85 ? -15.662 1.728 -45.638 1.00 18.29 85 PHE A CA 1
ATOM 518 C C . PHE A 1 85 ? -17.049 1.169 -45.963 1.00 20.54 85 PHE A C 1
ATOM 519 O O . PHE A 1 85 ? -17.420 0.096 -45.478 1.00 19.75 85 PHE A O 1
ATOM 527 N N . HIS A 1 86 ? -17.817 1.899 -46.768 1.00 21.83 86 HIS A N 1
ATOM 528 C CA . HIS A 1 86 ? -19.139 1.432 -47.205 1.00 20.87 86 HIS A CA 1
ATOM 529 C C . HIS A 1 86 ? -19.021 0.139 -47.997 1.00 23.85 86 HIS A C 1
ATOM 530 O O . HIS A 1 86 ? -19.800 -0.797 -47.817 1.00 24.06 86 HIS A O 1
ATOM 537 N N . ALA A 1 87 ? -18.057 0.108 -48.905 1.00 21.81 87 ALA A N 1
ATOM 538 C CA . ALA A 1 87 ? -17.821 -1.085 -49.713 1.00 21.59 87 ALA A CA 1
ATOM 539 C C . ALA A 1 87 ? -17.449 -2.273 -48.838 1.00 20.95 87 ALA A C 1
ATOM 540 O O . ALA A 1 87 ? -17.987 -3.360 -49.001 1.00 20.96 87 ALA A O 1
ATOM 542 N N . MET A 1 88 ? -16.531 -2.066 -47.900 1.00 20.82 88 MET A N 1
ATOM 543 C CA . MET A 1 88 ? -16.047 -3.185 -47.097 1.00 20.39 88 MET A CA 1
ATOM 544 C C . MET A 1 88 ? -17.156 -3.696 -46.177 1.00 24.28 88 MET A C 1
ATOM 545 O O . MET A 1 88 ? -17.299 -4.899 -45.978 1.00 24.16 88 MET A O 1
ATOM 550 N N . GLN A 1 89 ? -17.952 -2.777 -45.637 1.00 25.61 89 GLN A N 1
ATOM 551 C CA . GLN A 1 89 ? -19.072 -3.157 -44.783 1.00 26.00 89 GLN A CA 1
ATOM 552 C C . GLN A 1 89 ? -20.118 -3.950 -45.575 1.00 25.60 89 GLN A C 1
ATOM 553 O O . GLN A 1 89 ? -20.686 -4.909 -45.062 1.00 24.92 89 GLN A O 1
ATOM 559 N N . ASN A 1 90 ? -20.367 -3.550 -46.820 1.00 23.29 90 ASN A N 1
ATOM 560 C CA . ASN A 1 90 ? -21.235 -4.328 -47.713 1.00 25.52 90 ASN A CA 1
ATOM 561 C C . ASN A 1 90 ? -20.779 -5.768 -47.887 1.00 25.42 90 ASN A C 1
ATOM 562 O O . ASN A 1 90 ? -21.597 -6.696 -47.857 1.00 24.59 90 ASN A O 1
ATOM 567 N N . ILE A 1 91 ? -19.481 -5.953 -48.093 1.00 22.42 91 ILE A N 1
ATOM 568 C CA . ILE A 1 91 ? -18.957 -7.297 -48.301 1.00 19.51 91 ILE A CA 1
ATOM 569 C C . ILE A 1 91 ? -19.037 -8.088 -46.998 1.00 21.89 91 ILE A C 1
ATOM 570 O O . ILE A 1 91 ? -19.526 -9.210 -46.993 1.00 22.58 91 ILE A O 1
ATOM 575 N N . VAL A 1 92 ? -18.581 -7.495 -45.895 1.00 22.86 92 VAL A N 1
ATOM 576 C CA . VAL A 1 92 ? -18.597 -8.188 -44.604 1.00 24.73 92 VAL A CA 1
ATOM 577 C C . VAL A 1 92 ? -20.010 -8.633 -44.236 1.00 26.30 92 VAL A C 1
ATOM 578 O O . VAL A 1 92 ? -20.206 -9.763 -43.796 1.00 27.10 92 VAL A O 1
ATOM 582 N N . GLU A 1 93 ? -20.993 -7.758 -44.437 1.00 25.89 93 GLU A N 1
ATOM 583 C CA . GLU A 1 93 ? -22.380 -8.083 -44.090 1.00 28.89 93 GLU A CA 1
ATOM 584 C C . GLU A 1 93 ? -23.012 -9.162 -44.968 1.00 29.00 93 GLU A C 1
ATOM 585 O O . GLU A 1 93 ? -23.772 -9.996 -44.466 1.00 26.69 93 GLU A O 1
ATOM 591 N N . SER A 1 94 ? -22.728 -9.140 -46.269 1.00 24.30 94 SER A N 1
ATOM 592 C CA . SER A 1 94 ? -23.265 -10.169 -47.166 1.00 27.03 94 SER A CA 1
ATOM 593 C C . SER A 1 94 ? -22.661 -11.535 -46.854 1.00 25.62 94 SER A C 1
ATOM 594 O O . SER A 1 94 ? -23.367 -12.538 -46.831 1.00 24.79 94 SER A O 1
ATOM 597 N N . VAL A 1 95 ? -21.349 -11.562 -46.641 1.00 23.35 95 VAL A N 1
ATOM 598 C CA . VAL A 1 95 ? -20.633 -12.806 -46.359 1.00 20.56 95 VAL A CA 1
ATOM 599 C C . VAL A 1 95 ? -21.021 -13.348 -44.992 1.00 25.63 95 VAL A C 1
ATOM 600 O O . VAL A 1 95 ? -21.209 -14.555 -44.826 1.00 22.45 95 VAL A O 1
ATOM 604 N N . GLU A 1 96 ? -21.149 -12.455 -44.013 1.00 22.56 96 GLU A N 1
ATOM 605 C CA . GLU A 1 96 ? -21.540 -12.855 -42.663 1.00 23.59 96 GLU A CA 1
ATOM 606 C C . GLU A 1 96 ? -22.949 -13.447 -42.687 1.00 29.12 96 GLU A C 1
ATOM 607 O O . GLU A 1 96 ? -23.235 -14.435 -42.008 1.00 29.51 96 GLU A O 1
ATOM 613 N N . THR A 1 97 ? -23.815 -12.868 -43.509 1.00 27.34 97 THR A N 1
ATOM 614 C CA . THR A 1 97 ? -25.166 -13.389 -43.672 1.00 27.99 97 THR A CA 1
ATOM 615 C C . THR A 1 97 ? -25.176 -14.818 -44.241 1.00 34.31 97 THR A C 1
ATOM 616 O O . THR A 1 97 ? -25.895 -15.678 -43.738 1.00 30.08 97 THR A O 1
ATOM 620 N N . LYS A 1 98 ? -24.363 -15.093 -45.257 1.00 27.03 98 LYS A N 1
ATOM 621 C CA . LYS A 1 98 ? -24.374 -16.434 -45.830 1.00 26.36 98 LYS A CA 1
ATOM 622 C C . LYS A 1 98 ? -23.827 -17.462 -44.834 1.00 27.10 98 LYS A C 1
ATOM 623 O O . LYS A 1 98 ? -24.377 -18.553 -44.702 1.00 28.71 98 LYS A O 1
ATOM 629 N N . TYR A 1 99 ? -22.750 -17.113 -44.134 1.00 23.68 99 TYR A N 1
ATOM 630 C CA . TYR A 1 99 ? -22.199 -17.992 -43.104 1.00 28.23 99 TYR A CA 1
ATOM 631 C C . TYR A 1 99 ? -23.244 -18.298 -42.030 1.00 31.34 99 TYR A C 1
ATOM 632 O O . TYR A 1 99 ? -23.328 -19.429 -41.554 1.00 30.79 99 TYR A O 1
ATOM 641 N N . LYS A 1 100 ? -24.029 -17.288 -41.657 1.00 31.45 100 LYS A N 1
ATOM 642 C CA . LYS A 1 100 ? -25.119 -17.449 -40.688 1.00 34.79 100 LYS A CA 1
ATOM 643 C C . LYS A 1 100 ? -26.136 -18.500 -41.131 1.00 35.48 100 LYS A C 1
ATOM 644 O O . LYS A 1 100 ? -26.687 -19.228 -40.306 1.00 39.16 100 LYS A O 1
ATOM 650 N N . SER A 1 101 ? -26.393 -18.576 -42.432 1.00 30.17 101 SER A N 1
ATOM 651 C CA . SER A 1 101 ? -27.312 -19.582 -42.946 1.00 33.31 101 SER A CA 1
ATOM 652 C C . SER A 1 101 ? -26.711 -20.980 -42.786 1.00 34.55 101 SER A C 1
ATOM 653 O O . SER A 1 101 ? -27.406 -21.984 -42.943 1.00 35.42 101 SER A O 1
ATOM 656 N N . LEU A 1 102 ? -25.418 -21.037 -42.467 1.00 31.34 102 LEU A N 1
ATOM 657 C CA . LEU A 1 102 ? -24.709 -22.301 -42.273 1.00 35.60 102 LEU A CA 1
ATOM 658 C C . LEU A 1 102 ? -24.306 -22.479 -40.805 1.00 38.04 102 LEU A C 1
ATOM 659 O O . LEU A 1 102 ? -23.546 -23.392 -40.462 1.00 34.63 102 LEU A O 1
ATOM 664 N N . GLN A 1 103 ? -24.835 -21.604 -39.952 1.00 36.04 103 GLN A N 1
ATOM 665 C CA . GLN A 1 103 ? -24.551 -21.609 -38.514 1.00 41.52 103 GLN A CA 1
ATOM 666 C C . GLN A 1 103 ? -23.062 -21.463 -38.189 1.00 40.30 103 GLN A C 1
ATOM 667 O O . GLN A 1 103 ? -22.536 -22.152 -37.317 1.00 39.04 103 GLN A O 1
ATOM 673 N N . LYS A 1 104 ? -22.397 -20.538 -38.878 1.00 35.72 104 LYS A N 1
ATOM 674 C CA . LYS A 1 104 ? -20.981 -20.256 -38.636 1.00 37.69 104 LYS A CA 1
ATOM 675 C C . LYS A 1 104 ? -20.728 -18.765 -38.500 1.00 37.45 104 LYS A C 1
ATOM 676 O O . LYS A 1 104 ? -21.460 -17.947 -39.067 1.00 36.52 104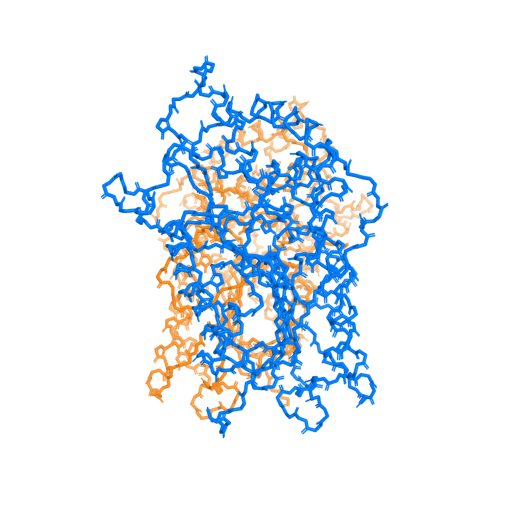 LYS A O 1
ATOM 682 N N . THR A 1 105 ? -19.691 -18.410 -37.751 1.00 36.25 105 THR A N 1
ATOM 683 C CA A THR A 1 105 ? -19.276 -17.014 -37.621 0.50 39.74 105 THR A CA 1
ATOM 684 C CA B THR A 1 105 ? -19.276 -17.014 -37.658 0.50 39.74 105 THR A CA 1
ATOM 685 C C . THR A 1 105 ? -17.755 -16.893 -37.604 1.00 34.63 105 THR A C 1
ATOM 686 O O . THR A 1 105 ? -17.139 -17.052 -36.556 1.00 36.64 105 THR A O 1
ATOM 693 N N . PRO A 1 106 ? -17.141 -16.610 -38.760 1.00 31.76 106 PRO A N 1
ATOM 694 C CA . PRO A 1 106 ? -15.693 -16.403 -38.795 1.00 28.72 106 PRO A CA 1
ATOM 695 C C . PRO A 1 106 ? -15.301 -14.988 -38.364 1.00 26.38 106 PRO A C 1
ATOM 696 O O . PRO A 1 106 ? -16.129 -14.077 -38.361 1.00 24.54 106 PRO A O 1
ATOM 700 N N . GLU A 1 107 ? -14.043 -14.810 -37.992 1.00 25.58 107 GLU A N 1
ATOM 701 C CA . GLU A 1 107 ? -13.511 -13.470 -37.845 1.00 22.04 107 GLU A CA 1
ATOM 702 C C . GLU A 1 107 ? -13.257 -12.916 -39.248 1.00 23.25 107 GLU A C 1
ATOM 703 O O . GLU A 1 107 ? -12.990 -13.685 -40.170 1.00 24.37 107 GLU A O 1
ATOM 709 N N . PHE A 1 108 ? -13.353 -11.598 -39.403 1.00 19.78 108 PHE A N 1
ATOM 710 C CA . PHE A 1 108 ? -13.062 -10.942 -40.677 1.00 19.34 108 PHE A CA 1
ATOM 711 C C . PHE A 1 108 ? -11.782 -10.117 -40.588 1.00 25.02 108 PHE A C 1
ATOM 712 O O . PHE A 1 108 ? -11.530 -9.457 -39.577 1.00 20.58 108 PHE A O 1
ATOM 720 N N . HIS A 1 109 ? -10.960 -10.180 -41.633 1.00 21.98 109 HIS A N 1
ATOM 721 C CA . HIS A 1 109 ? -9.735 -9.386 -41.701 1.00 18.45 109 HIS A CA 1
ATOM 722 C C . HIS A 1 109 ? -9.739 -8.589 -43.015 1.00 23.05 109 HIS A C 1
ATOM 723 O O . HIS A 1 109 ? -9.661 -9.163 -44.101 1.00 19.68 109 HIS A O 1
ATOM 730 N N . VAL A 1 110 ? -9.857 -7.269 -42.906 1.00 17.73 110 VAL A N 1
ATOM 731 C CA . VAL A 1 110 ? -10.018 -6.407 -44.070 1.00 19.95 110 VAL A CA 1
ATOM 732 C C . VAL A 1 110 ? -8.747 -5.599 -44.324 1.00 23.13 110 VAL A C 1
ATOM 733 O O . VAL A 1 110 ? -8.217 -4.949 -43.410 1.00 19.42 110 VAL A O 1
ATOM 737 N N . PHE A 1 111 ? -8.270 -5.646 -45.569 1.00 16.71 111 PHE A N 1
ATOM 738 C CA . PHE A 1 111 ? -7.026 -5.003 -45.965 1.00 16.35 111 PHE A CA 1
ATOM 739 C C . PHE A 1 111 ? -7.287 -3.868 -46.959 1.00 19.34 111 PHE A C 1
ATOM 740 O O . PHE A 1 111 ? -7.938 -4.061 -47.990 1.00 17.25 111 PHE A O 1
ATOM 748 N N . PHE A 1 112 ? -6.772 -2.691 -46.628 1.00 17.13 112 PHE A N 1
ATOM 749 C CA . PHE A 1 112 ? -6.976 -1.481 -47.416 1.00 15.01 112 PHE A CA 1
ATOM 750 C C . PHE A 1 112 ? -5.703 -1.165 -48.190 1.00 13.96 112 PHE A C 1
ATOM 751 O O . PHE A 1 112 ? -4.702 -0.748 -47.606 1.00 18.41 112 PHE A O 1
ATOM 759 N N . ASN A 1 113 ? -5.724 -1.377 -49.500 1.00 18.52 113 ASN A N 1
ATOM 760 C CA . ASN A 1 113 ? -4.530 -1.146 -50.308 1.00 15.40 113 ASN A CA 1
ATOM 761 C C . ASN A 1 113 ? -4.618 0.117 -51.152 1.00 14.40 113 ASN A C 1
ATOM 762 O O . ASN A 1 113 ? -5.666 0.440 -51.709 1.00 16.47 113 ASN A O 1
ATOM 767 N N . ASP A 1 114 ? -3.507 0.832 -51.239 1.00 17.01 114 ASP A N 1
ATOM 768 C CA . ASP A 1 114 ? -3.406 1.991 -52.122 1.00 16.44 114 ASP A CA 1
ATOM 769 C C . ASP A 1 114 ? -1.924 2.256 -52.302 1.00 17.30 114 ASP A C 1
ATOM 770 O O . ASP A 1 114 ? -1.094 1.549 -51.720 1.00 18.03 114 ASP A O 1
ATOM 775 N N . HIS A 1 115 ? -1.603 3.258 -53.116 1.00 16.46 115 HIS A N 1
ATOM 776 C CA . HIS A 1 115 ? -0.241 3.735 -53.287 1.00 17.84 115 HIS A CA 1
ATOM 777 C C . HIS A 1 115 ? 0.387 4.090 -51.953 1.00 21.26 115 HIS A C 1
ATOM 778 O O . HIS A 1 115 ? -0.308 4.473 -51.015 1.00 21.41 115 HIS A O 1
ATOM 785 N N . VAL A 1 116 ? 1.708 3.981 -51.890 1.00 24.73 116 VAL A N 1
ATOM 786 C CA . VAL A 1 116 ? 2.456 4.317 -50.683 1.00 26.82 116 VAL A CA 1
ATOM 787 C C . VAL A 1 116 ? 2.173 5.752 -50.204 1.00 31.02 116 VAL A C 1
ATOM 788 O O . VAL A 1 116 ? 2.119 5.998 -49.000 1.00 32.10 116 VAL A O 1
ATOM 792 N N . ASN A 1 117 ? 1.945 6.687 -51.127 1.00 26.84 117 ASN A N 1
ATOM 793 C CA A ASN A 1 117 ? 1.708 8.075 -50.726 0.52 29.95 117 ASN A CA 1
ATOM 794 C CA B ASN A 1 117 ? 1.707 8.086 -50.772 0.48 29.94 117 ASN A CA 1
ATOM 795 C C . ASN A 1 117 ? 0.229 8.426 -50.519 1.00 29.97 117 ASN A C 1
ATOM 796 O O . ASN A 1 117 ? -0.112 9.586 -50.313 1.00 28.28 117 ASN A O 1
ATOM 805 N N . ASN A 1 118 ? -0.649 7.424 -50.559 1.00 23.01 118 ASN A N 1
ATOM 806 C CA . ASN A 1 118 ? -2.036 7.612 -50.129 1.00 20.92 118 ASN A CA 1
ATOM 807 C C . ASN A 1 118 ? -2.033 8.088 -48.668 1.00 21.39 118 ASN A C 1
ATOM 808 O O . ASN A 1 118 ? -1.134 7.738 -47.911 1.00 21.22 118 ASN A O 1
ATOM 813 N N . ASP A 1 119 ? -3.017 8.882 -48.265 1.00 20.74 119 ASP A N 1
ATOM 814 C CA . ASP A 1 119 ? -3.054 9.348 -46.876 1.00 20.51 119 ASP A CA 1
ATOM 815 C C . ASP A 1 119 ? -3.689 8.303 -45.943 1.00 21.53 119 ASP A C 1
ATOM 816 O O . ASP A 1 119 ? -4.875 8.387 -45.591 1.00 18.22 119 ASP A O 1
ATOM 821 N N . PHE A 1 120 ? -2.898 7.314 -45.546 1.00 21.04 120 PHE A N 1
ATOM 822 C CA . PHE A 1 120 ? -3.395 6.262 -44.656 1.00 19.16 120 PHE A CA 1
ATOM 823 C C . PHE A 1 120 ? -3.668 6.781 -43.242 1.00 15.68 120 PHE A C 1
ATOM 824 O O . PHE A 1 120 ? -4.464 6.184 -42.513 1.00 19.88 120 PHE A O 1
ATOM 832 N N . ASN A 1 121 ? -3.007 7.876 -42.858 1.00 20.07 121 ASN A N 1
ATOM 833 C CA . ASN A 1 121 ? -3.292 8.524 -41.563 1.00 20.16 121 ASN A CA 1
ATOM 834 C C . ASN A 1 121 ? -4.774 8.898 -41.475 1.00 24.25 121 ASN A C 1
ATOM 835 O O . ASN A 1 121 ? -5.477 8.512 -40.538 1.00 21.07 121 ASN A O 1
ATOM 840 N N . VAL A 1 122 ? -5.253 9.613 -42.487 1.00 20.15 122 VAL A N 1
ATOM 841 C CA . VAL A 1 122 ? -6.657 9.996 -42.578 1.00 22.10 122 VAL A CA 1
ATOM 842 C C . VAL A 1 122 ? -7.590 8.788 -42.610 1.00 21.72 122 VAL A C 1
ATOM 843 O O . VAL A 1 122 ? -8.602 8.752 -41.898 1.00 21.66 122 VAL A O 1
ATOM 847 N N . LEU A 1 123 ? -7.239 7.800 -43.432 1.00 21.44 123 LEU A N 1
ATOM 848 C CA . LEU A 1 123 ? -7.992 6.555 -43.506 1.00 22.33 123 LEU A CA 1
ATOM 849 C C . LEU A 1 123 ? -8.103 5.880 -42.134 1.00 18.78 123 LEU A C 1
ATOM 850 O O . LEU A 1 123 ? -9.192 5.544 -41.693 1.00 24.35 123 LEU A O 1
ATOM 855 N N . PHE A 1 124 ? -6.963 5.669 -41.484 1.00 18.57 124 PHE A N 1
ATOM 856 C CA . PHE A 1 124 ? -6.919 4.984 -40.201 1.00 18.50 124 PHE A CA 1
ATOM 857 C C . PHE A 1 124 ? -7.690 5.778 -39.148 1.00 21.36 124 PHE A C 1
ATOM 858 O O . PHE A 1 124 ? -8.440 5.216 -38.351 1.00 20.42 124 PHE A O 1
ATOM 866 N N . ARG A 1 125 ? -7.516 7.094 -39.160 1.00 20.94 125 ARG A N 1
ATOM 867 C CA . ARG A 1 125 ? -8.165 7.932 -38.163 1.00 23.94 125 ARG A CA 1
ATOM 868 C C . ARG A 1 125 ? -9.674 7.996 -38.368 1.00 27.05 125 ARG A C 1
ATOM 869 O O . ARG A 1 125 ? -10.402 8.345 -37.451 1.00 24.09 125 ARG A O 1
ATOM 877 N N . SER A 1 126 ? -10.161 7.626 -39.550 1.00 24.42 126 SER A N 1
ATOM 878 C CA . SER A 1 126 ? -11.606 7.630 -39.762 1.00 26.49 126 SER A CA 1
ATOM 879 C C . SER A 1 126 ? -12.230 6.229 -39.923 1.00 27.18 126 SER A C 1
ATOM 880 O O . SER A 1 126 ? -13.376 6.103 -40.350 1.00 26.69 126 SER A O 1
ATOM 883 N N . LEU A 1 127 ? -11.495 5.180 -39.564 1.00 25.51 127 LEU A N 1
ATOM 884 C CA . LEU A 1 127 ? -12.088 3.839 -39.507 1.00 25.74 127 LEU A CA 1
ATOM 885 C C . LEU A 1 127 ? -13.313 3.841 -38.599 1.00 32.55 127 LEU A C 1
ATOM 886 O O . LEU A 1 127 ? -13.263 4.402 -37.509 1.00 32.78 127 LEU A O 1
ATOM 891 N N . PRO A 1 128 ? -14.423 3.225 -39.042 1.00 31.12 128 PRO A N 1
ATOM 892 C CA . PRO A 1 128 ? -15.580 3.145 -38.144 1.00 31.27 128 PRO A CA 1
ATOM 893 C C . PRO A 1 128 ? -15.200 2.487 -36.821 1.00 38.46 128 PRO A C 1
ATOM 894 O O . PRO A 1 128 ? -14.601 1.403 -36.817 1.00 31.73 128 PRO A O 1
ATOM 898 N N . PRO A 1 129 ? -15.509 3.155 -35.697 1.00 38.28 129 PRO A N 1
ATOM 899 C CA . PRO A 1 129 ? -15.170 2.634 -34.366 1.00 42.15 129 PRO A CA 1
ATOM 900 C C . PRO A 1 129 ? -16.025 1.414 -34.011 1.00 40.52 129 PRO A C 1
ATOM 901 O O . PRO A 1 129 ? -15.650 0.577 -33.195 1.00 42.55 129 PRO A O 1
ATOM 905 N N . ASN A 1 130 ? -17.169 1.335 -34.678 1.00 38.13 130 ASN A N 1
ATOM 906 C CA . ASN A 1 130 ? -18.179 0.306 -34.493 1.00 45.09 130 ASN A CA 1
ATOM 907 C C . ASN A 1 130 ? -17.943 -0.972 -35.300 1.00 45.87 130 ASN A C 1
ATOM 908 O O . ASN A 1 130 ? -18.788 -1.869 -35.319 1.00 49.17 130 ASN A O 1
ATOM 913 N N . ARG A 1 131 ? -16.805 -1.054 -35.977 1.00 38.59 131 ARG A N 1
ATOM 914 C CA . ARG A 1 131 ? -16.590 -2.111 -36.962 1.00 35.51 131 ARG A CA 1
ATOM 915 C C . ARG A 1 131 ? -16.441 -3.510 -36.360 1.00 34.19 131 ARG A C 1
ATOM 916 O O . ARG A 1 131 ? -15.906 -3.681 -35.269 1.00 39.80 131 ARG A O 1
ATOM 924 N N . GLU A 1 132 ? -16.922 -4.505 -37.094 1.00 37.95 132 GLU A N 1
ATOM 925 C CA . GLU A 1 132 ? -16.786 -5.898 -36.695 1.00 40.79 132 GLU A CA 1
ATOM 926 C C . GLU A 1 132 ? -15.786 -6.645 -37.585 1.00 34.40 132 GLU A C 1
ATOM 927 O O . GLU A 1 132 ? -16.004 -7.797 -37.947 1.00 36.51 132 GLU A O 1
ATOM 933 N N . PHE A 1 133 ? -14.696 -5.973 -37.939 1.00 30.66 133 PHE A N 1
ATOM 934 C CA . PHE A 1 133 ? -13.581 -6.620 -38.611 1.00 24.25 133 PHE A CA 1
ATOM 935 C C . PHE A 1 133 ? -12.252 -6.076 -38.108 1.00 27.35 133 PHE A C 1
ATOM 936 O O . PHE A 1 133 ? -12.170 -4.941 -37.659 1.00 27.10 133 PHE A O 1
ATOM 944 N N . PHE A 1 134 ? -11.212 -6.896 -38.179 1.00 21.86 134 PHE A N 1
ATOM 945 C CA . PHE A 1 134 ? -9.853 -6.407 -37.985 1.00 23.76 134 PHE A CA 1
ATOM 946 C C . PHE A 1 134 ? -9.397 -5.669 -39.247 1.00 21.43 134 PHE A C 1
ATOM 947 O O . PHE A 1 134 ? -9.751 -6.067 -40.350 1.00 22.56 134 PHE A O 1
ATOM 955 N N . ALA A 1 135 ? -8.624 -4.603 -39.087 1.00 21.39 135 ALA A N 1
ATOM 956 C CA . ALA A 1 135 ? -8.267 -3.742 -40.219 1.00 22.73 135 ALA A CA 1
ATOM 957 C C . ALA A 1 135 ? -6.756 -3.575 -40.375 1.00 25.93 135 ALA A C 1
ATOM 958 O O . ALA A 1 135 ? -6.024 -3.486 -39.382 1.00 22.51 135 ALA A O 1
ATOM 960 N N . ALA A 1 136 ? -6.289 -3.534 -41.622 1.00 20.88 136 ALA A N 1
ATOM 961 C CA . ALA A 1 136 ? -4.888 -3.227 -41.909 1.00 18.00 136 ALA A CA 1
ATOM 962 C C . ALA A 1 136 ? -4.757 -2.436 -43.219 1.00 19.23 136 ALA A C 1
ATOM 963 O O . ALA A 1 136 ? -5.572 -2.579 -44.133 1.00 19.88 136 ALA A O 1
ATOM 965 N N . GLY A 1 137 ? -3.730 -1.595 -43.285 1.00 17.64 137 GLY A N 1
ATOM 966 C CA . GLY A 1 137 ? -3.421 -0.815 -44.477 1.00 17.59 137 GLY A CA 1
ATOM 967 C C . GLY A 1 137 ? -2.223 -1.456 -45.160 1.00 18.44 137 GLY A C 1
ATOM 968 O O . GLY A 1 137 ? -1.278 -1.897 -44.499 1.00 18.19 137 GLY A O 1
ATOM 969 N N . VAL A 1 138 ? -2.270 -1.501 -46.482 1.00 17.85 138 VAL A N 1
ATOM 970 C CA . VAL A 1 138 ? -1.279 -2.194 -47.295 1.00 18.33 138 VAL A CA 1
ATOM 971 C C . VAL A 1 138 ? -0.783 -1.257 -48.391 1.00 18.12 138 VAL A C 1
ATOM 972 O O . VAL A 1 138 ? -1.435 -1.076 -49.418 1.00 16.37 138 VAL A O 1
ATOM 976 N N . PRO A 1 139 ? 0.372 -0.635 -48.164 1.00 17.99 139 PRO A N 1
ATOM 977 C CA . PRO A 1 139 ? 0.892 0.353 -49.110 1.00 18.75 139 PRO A CA 1
ATOM 978 C C . PRO A 1 139 ? 1.607 -0.331 -50.269 1.00 19.49 139 PRO A C 1
ATOM 979 O O . PRO A 1 139 ? 2.372 -1.264 -50.039 1.00 20.15 139 PRO A O 1
ATOM 983 N N . GLY A 1 140 ? 1.347 0.104 -51.500 1.00 19.39 140 GLY A N 1
ATOM 984 C CA . GLY A 1 140 ? 1.978 -0.527 -52.649 1.00 19.73 140 GLY A CA 1
ATOM 985 C C . GLY A 1 140 ? 1.114 -0.494 -53.892 1.00 22.18 140 GLY A C 1
ATOM 986 O O . GLY A 1 140 ? -0.120 -0.508 -53.811 1.00 17.91 140 GLY A O 1
ATOM 987 N N . SER A 1 141 ? 1.763 -0.449 -55.052 1.00 20.24 141 SER A N 1
ATOM 988 C CA . SER A 1 141 ? 1.030 -0.498 -56.312 1.00 18.55 141 SER A CA 1
ATOM 989 C C . SER A 1 141 ? 0.323 -1.827 -56.493 1.00 18.07 141 SER A C 1
ATOM 990 O O . SER A 1 141 ? 0.931 -2.893 -56.353 1.00 17.24 141 SER A O 1
ATOM 993 N N . PHE A 1 142 ? -0.958 -1.789 -56.833 1.00 18.48 142 PHE A N 1
ATOM 994 C CA . PHE A 1 142 ? -1.630 -3.049 -57.087 1.00 15.90 142 PHE A CA 1
ATOM 995 C C . PHE A 1 142 ? -1.286 -3.660 -58.452 1.00 20.47 142 PHE A C 1
ATOM 996 O O . PHE A 1 142 ? -1.828 -4.695 -58.826 1.00 18.27 142 PHE A O 1
ATOM 1004 N N . TYR A 1 143 ? -0.338 -3.055 -59.161 1.00 19.75 143 TYR A N 1
ATOM 1005 C CA . TYR A 1 143 ? 0.243 -3.713 -60.329 1.00 23.55 143 TYR A CA 1
ATOM 1006 C C . TYR A 1 143 ? 1.405 -4.613 -59.899 1.00 24.80 143 TYR A C 1
ATOM 1007 O O . TYR A 1 143 ? 2.077 -5.198 -60.736 1.00 20.07 143 TYR A O 1
ATOM 1016 N N . THR A 1 144 ? 1.624 -4.722 -58.589 1.00 20.97 144 THR A N 1
ATOM 1017 C CA . THR A 1 144 ? 2.615 -5.641 -58.031 1.00 22.77 144 THR A CA 1
ATOM 1018 C C . THR A 1 144 ? 1.938 -6.591 -57.043 1.00 20.47 144 THR A C 1
ATOM 1019 O O . THR A 1 144 ? 0.781 -6.389 -56.689 1.00 18.00 144 THR A O 1
ATOM 1023 N N . ARG A 1 145 ? 2.656 -7.621 -56.592 1.00 18.06 145 ARG A N 1
ATOM 1024 C CA . ARG A 1 145 ? 2.187 -8.460 -55.493 1.00 18.11 145 ARG A CA 1
ATOM 1025 C C . ARG A 1 145 ? 2.283 -7.680 -54.180 1.00 20.66 145 ARG A C 1
ATOM 1026 O O . ARG A 1 145 ? 3.321 -7.069 -53.899 1.00 16.60 145 ARG A O 1
ATOM 1034 N N . VAL A 1 146 ? 1.213 -7.701 -53.391 1.00 18.13 146 VAL A N 1
ATOM 1035 C CA . VAL A 1 146 ? 1.212 -7.036 -52.086 1.00 21.31 146 VAL A CA 1
ATOM 1036 C C . VAL A 1 146 ? 0.730 -7.952 -50.950 1.00 18.31 146 VAL A C 1
ATOM 1037 O O . VAL A 1 146 ? 0.760 -7.547 -49.783 1.00 19.29 146 VAL A O 1
ATOM 1041 N N . PHE A 1 147 ? 0.300 -9.173 -51.288 1.00 17.52 147 PHE A N 1
ATOM 1042 C CA . PHE A 1 147 ? -0.099 -10.191 -50.300 1.00 15.83 147 PHE A CA 1
ATOM 1043 C C . PHE A 1 147 ? 0.629 -11.520 -50.537 1.00 21.47 147 PHE A C 1
ATOM 1044 O O . PHE A 1 147 ? 1.001 -11.830 -51.679 1.00 19.04 147 PHE A O 1
ATOM 1052 N N . PRO A 1 148 ? 0.784 -12.341 -49.475 1.00 21.11 148 PRO A N 1
ATOM 1053 C CA . PRO A 1 148 ? 1.226 -13.723 -49.698 1.00 18.57 148 PRO A CA 1
ATOM 1054 C C . PRO A 1 148 ? 0.263 -14.483 -50.602 1.00 20.76 148 PRO A C 1
ATOM 1055 O O . PRO A 1 148 ? -0.900 -14.083 -50.756 1.00 17.80 148 PRO A O 1
ATOM 1059 N N . LYS A 1 149 ? 0.725 -15.592 -51.161 1.00 18.29 149 LYS A N 1
ATOM 1060 C CA . LYS A 1 149 ? -0.128 -16.414 -52.016 1.00 21.03 149 LYS A CA 1
ATOM 1061 C C . LYS A 1 149 ? -1.333 -16.931 -51.246 1.00 23.02 149 LYS A C 1
ATOM 1062 O O . LYS A 1 149 ? -1.232 -17.187 -50.053 1.00 20.95 149 LYS A O 1
ATOM 1068 N N . ASN A 1 150 ? -2.465 -17.078 -51.933 1.00 18.91 150 ASN A N 1
ATOM 1069 C CA . ASN A 1 150 ? -3.637 -17.767 -51.387 1.00 22.45 150 ASN A CA 1
ATOM 1070 C C . ASN A 1 150 ? -4.157 -17.218 -50.079 1.00 23.81 150 ASN A C 1
ATOM 1071 O O . ASN A 1 150 ? -4.519 -17.996 -49.207 1.00 25.93 150 ASN A O 1
ATOM 1076 N N . SER A 1 151 ? -4.182 -15.901 -49.931 1.00 21.41 151 SER A N 1
ATOM 1077 C CA . SER A 1 151 ? -4.585 -15.316 -48.662 1.00 23.36 151 SER A CA 1
ATOM 1078 C C . SER A 1 151 ? -5.904 -14.536 -48.742 1.00 19.64 151 SER A C 1
ATOM 1079 O O . SER A 1 151 ? -6.524 -14.259 -47.721 1.00 21.85 151 SER A O 1
ATOM 1082 N N . ILE A 1 152 ? -6.354 -14.194 -49.944 1.00 20.16 152 ILE A N 1
ATOM 1083 C CA . ILE A 1 152 ? -7.536 -13.338 -50.063 1.00 18.41 152 ILE A CA 1
ATOM 1084 C C . ILE A 1 152 ? -8.754 -14.119 -50.530 1.00 18.69 152 ILE A C 1
ATOM 1085 O O . ILE A 1 152 ? -8.709 -14.831 -51.540 1.00 17.36 152 ILE A O 1
ATOM 1090 N N . HIS A 1 153 ? -9.846 -13.993 -49.789 1.00 17.83 153 HIS A N 1
ATOM 1091 C CA . HIS A 1 153 ? -11.080 -14.694 -50.128 1.00 18.79 153 HIS A CA 1
ATOM 1092 C C . HIS A 1 153 ? -12.025 -13.864 -50.988 1.00 20.52 153 HIS A C 1
ATOM 1093 O O . HIS A 1 153 ? -12.825 -14.408 -51.755 1.00 18.81 153 HIS A O 1
ATOM 1100 N N . PHE A 1 154 ? -11.965 -12.550 -50.821 1.00 16.82 154 PHE A N 1
ATOM 1101 C CA . PHE A 1 154 ? -12.830 -11.655 -51.598 1.00 20.51 154 PHE A CA 1
ATOM 1102 C C . PHE A 1 154 ? -12.066 -10.372 -51.892 1.00 19.95 154 PHE A C 1
ATOM 1103 O O . PHE A 1 154 ? -11.637 -9.692 -50.965 1.00 16.30 154 PHE A O 1
ATOM 1111 N N . ALA A 1 155 ? -11.895 -10.044 -53.170 1.00 16.40 155 ALA A N 1
ATOM 1112 C CA . ALA A 1 155 ? -11.166 -8.838 -53.570 1.00 18.89 155 ALA A CA 1
ATOM 1113 C C . ALA A 1 155 ? -12.113 -7.821 -54.205 1.00 19.22 155 ALA A C 1
ATOM 1114 O O . ALA A 1 155 ? -13.092 -8.192 -54.846 1.00 18.91 155 ALA A O 1
ATOM 1116 N N . HIS A 1 156 ? -11.804 -6.542 -54.030 1.00 18.20 156 HIS A N 1
ATOM 1117 C CA . HIS A 1 156 ? -12.668 -5.462 -54.488 1.00 17.37 156 HIS A CA 1
ATOM 1118 C C . HIS A 1 156 ? -11.774 -4.394 -55.097 1.00 16.15 156 HIS A C 1
ATOM 1119 O O . HIS A 1 156 ? -10.699 -4.100 -54.567 1.00 17.54 156 HIS A O 1
ATOM 1126 N N . CYS A 1 157 ? -12.197 -3.822 -56.221 1.00 17.95 157 CYS A N 1
ATOM 1127 C CA . CYS A 1 157 ? -11.445 -2.743 -56.846 1.00 19.60 157 CYS A CA 1
ATOM 1128 C C . CYS A 1 157 ? -12.409 -1.828 -57.576 1.00 19.74 157 CYS A C 1
ATOM 1129 O O . CYS A 1 157 ? -12.954 -2.195 -58.618 1.00 17.89 157 CYS A O 1
ATOM 1132 N N . SER A 1 158 ? -12.634 -0.635 -57.027 1.00 17.73 158 SER A N 1
ATOM 1133 C CA . SER A 1 158 ? -13.629 0.263 -57.590 1.00 18.83 158 SER A CA 1
ATOM 1134 C C . SER A 1 158 ? -13.022 1.603 -58.006 1.00 22.23 158 SER A C 1
ATOM 1135 O O . SER A 1 158 ? -12.407 2.289 -57.190 1.00 17.09 158 SER A O 1
ATOM 1138 N N . TYR A 1 159 ? -13.192 1.964 -59.276 1.00 18.33 159 TYR A N 1
ATOM 1139 C CA . TYR A 1 159 ? -12.716 3.244 -59.784 1.00 20.06 159 TYR A CA 1
ATOM 1140 C C . TYR A 1 159 ? -11.243 3.493 -59.594 1.00 21.61 159 TYR A C 1
ATOM 1141 O O . TYR A 1 159 ? -10.844 4.587 -59.191 1.00 18.96 159 TYR A O 1
ATOM 1150 N N . ALA A 1 160 ? -10.434 2.493 -59.915 1.00 16.07 160 ALA A N 1
ATOM 1151 C CA . ALA A 1 160 ? -8.996 2.624 -59.763 1.00 17.81 160 ALA A CA 1
ATOM 1152 C C . ALA A 1 160 ? -8.252 2.084 -60.977 1.00 16.35 160 ALA A C 1
ATOM 1153 O O . ALA A 1 160 ? -7.212 2.608 -61.339 1.00 20.84 160 ALA A O 1
ATOM 1155 N N . LEU A 1 161 ? -8.801 1.059 -61.628 1.00 16.29 161 LEU A N 1
ATOM 1156 C CA . LEU A 1 161 ? -8.051 0.338 -62.657 1.00 18.00 161 LEU A CA 1
ATOM 1157 C C . LEU A 1 161 ? -7.962 1.085 -63.986 1.00 19.64 161 LEU A C 1
ATOM 1158 O O . LEU A 1 161 ? -7.208 0.668 -64.875 1.00 18.22 161 LEU A O 1
ATOM 1163 N N . HIS A 1 162 ? -8.702 2.183 -64.126 1.00 16.99 162 HIS A N 1
ATOM 1164 C CA . HIS A 1 162 ? -8.539 3.021 -65.313 1.00 18.05 162 HIS A CA 1
ATOM 1165 C C . HIS A 1 162 ? -7.262 3.849 -65.194 1.00 21.14 162 HIS A C 1
ATOM 1166 O O . HIS A 1 162 ? -6.820 4.438 -66.165 1.00 23.03 162 HIS A O 1
ATOM 1173 N N . TRP A 1 163 ? -6.668 3.888 -64.002 1.00 18.05 163 TRP A N 1
ATOM 1174 C CA . TRP A 1 163 ? -5.366 4.527 -63.816 1.00 18.40 163 TRP A CA 1
ATOM 1175 C C . TRP A 1 163 ? -4.231 3.595 -64.232 1.00 18.31 163 TRP A C 1
ATOM 1176 O O . TRP A 1 163 ? -4.016 2.562 -63.611 1.00 19.18 163 TRP A O 1
ATOM 1187 N N . LEU A 1 164 ? -3.500 3.975 -65.272 1.00 17.79 164 LEU A N 1
ATOM 1188 C CA . LEU A 1 164 ? -2.364 3.201 -65.759 1.00 21.24 164 LEU A CA 1
ATOM 1189 C C . LEU A 1 164 ? -1.172 3.334 -64.827 1.00 23.44 164 LEU A C 1
ATOM 1190 O O . LEU A 1 164 ? -1.130 4.252 -64.012 1.00 22.58 164 LEU A O 1
ATOM 1195 N N . SER A 1 165 ? -0.186 2.451 -64.971 1.00 20.69 165 SER A N 1
ATOM 1196 C CA . SER A 1 165 ? 1.018 2.543 -64.156 1.00 22.24 165 SER A CA 1
ATOM 1197 C C . SER A 1 165 ? 1.903 3.693 -64.615 1.00 22.04 165 SER A C 1
ATOM 1198 O O . SER A 1 165 ? 2.747 4.164 -63.871 1.00 26.57 165 SER A O 1
ATOM 1201 N N . LYS A 1 166 ? 1.709 4.132 -65.853 1.00 20.18 166 LYS A N 1
ATOM 1202 C CA . LYS A 1 166 ? 2.474 5.236 -66.426 1.00 25.68 166 LYS A CA 1
ATOM 1203 C C . LYS A 1 166 ? 1.794 5.703 -67.700 1.00 20.42 166 LYS A C 1
ATOM 1204 O O . LYS A 1 166 ? 0.984 4.968 -68.287 1.00 22.17 166 LYS A O 1
ATOM 1210 N N . VAL A 1 167 ? 2.125 6.915 -68.127 1.00 24.85 167 VAL A N 1
ATOM 1211 C CA . VAL A 1 167 ? 1.878 7.347 -69.498 1.00 20.39 167 VAL A CA 1
ATOM 1212 C C . VAL A 1 167 ? 2.737 6.516 -70.453 1.00 22.15 167 VAL A C 1
ATOM 1213 O O . VAL A 1 167 ? 3.942 6.385 -70.231 1.00 25.06 167 VAL A O 1
ATOM 1217 N N . PRO A 1 168 ? 2.126 5.958 -71.515 1.00 23.57 168 PRO A N 1
ATOM 1218 C CA . PRO A 1 168 ? 2.878 5.254 -72.567 1.00 29.31 168 PRO A CA 1
ATOM 1219 C C . PRO A 1 168 ? 3.972 6.173 -73.105 1.00 27.01 168 PRO A C 1
ATOM 1220 O O . PRO A 1 168 ? 3.657 7.283 -73.521 1.00 26.38 168 PRO A O 1
ATOM 1224 N N . LYS A 1 169 ? 5.233 5.758 -73.063 1.00 25.32 169 LYS A N 1
ATOM 1225 C CA . LYS A 1 169 ? 6.305 6.702 -73.372 1.00 29.00 169 LYS A CA 1
ATOM 1226 C C . LYS A 1 169 ? 6.287 7.175 -74.828 1.00 27.47 169 LYS A C 1
ATOM 1227 O O . LYS A 1 169 ? 6.800 8.244 -75.142 1.00 28.34 169 LYS A O 1
ATOM 1233 N N . GLU A 1 170 ? 5.679 6.401 -75.719 1.00 26.41 170 GLU A N 1
ATOM 1234 C CA . GLU A 1 170 ? 5.715 6.805 -77.115 1.00 27.67 170 GLU A CA 1
ATOM 1235 C C . GLU A 1 170 ? 4.857 8.046 -77.332 1.00 28.43 170 GLU A C 1
ATOM 1236 O O . GLU A 1 170 ? 5.132 8.812 -78.249 1.00 27.44 170 GLU A O 1
ATOM 1242 N N . ILE A 1 171 ? 3.860 8.299 -76.482 1.00 24.38 171 ILE A N 1
ATOM 1243 C CA . ILE A 1 171 ? 3.049 9.493 -76.735 1.00 25.93 171 ILE A CA 1
ATOM 1244 C C . ILE A 1 171 ? 3.739 10.747 -76.190 1.00 22.68 171 ILE A C 1
ATOM 1245 O O . ILE A 1 171 ? 3.337 11.847 -76.517 1.00 23.88 171 ILE A O 1
ATOM 1250 N N . GLN A 1 172 ? 4.802 10.564 -75.406 1.00 22.82 172 GLN A N 1
ATOM 1251 C CA . GLN A 1 172 ? 5.602 11.673 -74.903 1.00 28.26 172 GLN A CA 1
ATOM 1252 C C . GLN A 1 172 ? 6.759 12.016 -75.843 1.00 32.07 172 GLN A C 1
ATOM 1253 O O . GLN A 1 172 ? 7.408 13.044 -75.688 1.00 29.53 172 GLN A O 1
ATOM 1259 N N . ASP A 1 173 ? 7.002 11.152 -76.822 1.00 26.87 173 ASP A N 1
ATOM 1260 C CA . ASP A 1 173 ? 8.133 11.297 -77.732 1.00 27.69 173 ASP A CA 1
ATOM 1261 C C . ASP A 1 173 ? 7.745 12.145 -78.947 1.00 26.71 173 ASP A C 1
ATOM 1262 O O . ASP A 1 173 ? 6.908 11.735 -79.756 1.00 24.97 173 ASP A O 1
ATOM 1267 N N . LYS A 1 174 ? 8.370 13.318 -79.070 1.00 29.84 174 LYS A N 1
ATOM 1268 C CA . LYS A 1 174 ? 8.089 14.263 -80.166 1.00 33.89 174 LYS A CA 1
ATOM 1269 C C . LYS A 1 174 ? 8.216 13.639 -81.549 1.00 30.52 174 LYS A C 1
ATOM 1270 O O . LYS A 1 174 ? 7.545 14.049 -82.498 1.00 37.41 174 LYS A O 1
ATOM 1276 N N . ASN A 1 175 ? 9.092 12.651 -81.666 1.00 28.99 175 ASN A N 1
ATOM 1277 C CA . ASN A 1 175 ? 9.361 12.021 -82.952 1.00 28.60 175 ASN A CA 1
ATOM 1278 C C . ASN A 1 175 ? 8.535 10.768 -83.214 1.00 33.81 175 ASN A C 1
ATOM 1279 O O . ASN A 1 175 ? 8.704 10.110 -84.242 1.00 30.84 175 ASN A O 1
ATOM 1284 N N . SER A 1 176 ? 7.643 10.433 -82.285 1.00 28.44 176 SER A N 1
ATOM 1285 C CA . SER A 1 176 ? 6.839 9.225 -82.437 1.00 30.52 176 SER A CA 1
ATOM 1286 C C . SER A 1 176 ? 5.614 9.452 -83.307 1.00 32.15 176 SER A C 1
ATOM 1287 O O . SER A 1 176 ? 5.058 10.547 -83.341 1.00 29.96 176 SER A O 1
ATOM 1290 N N . LEU A 1 177 ? 5.180 8.395 -83.983 1.00 33.36 177 LEU A N 1
ATOM 1291 C CA . LEU A 1 177 ? 3.895 8.397 -84.663 1.00 31.62 177 LEU A CA 1
ATOM 1292 C C . LEU A 1 177 ? 2.758 8.687 -83.684 1.00 34.90 177 LEU A C 1
ATOM 1293 O O . LEU A 1 177 ? 1.718 9.230 -84.069 1.00 32.51 177 LEU A O 1
ATOM 1298 N N . ALA A 1 178 ? 2.970 8.336 -82.414 1.00 28.81 178 ALA A N 1
ATOM 1299 C CA . ALA A 1 178 ? 1.926 8.464 -81.393 1.00 32.14 178 ALA A CA 1
ATOM 1300 C C . ALA A 1 178 ? 2.061 9.698 -80.497 1.00 30.74 178 ALA A C 1
ATOM 1301 O O . ALA A 1 178 ? 1.425 9.769 -79.448 1.00 32.14 178 ALA A O 1
ATOM 1303 N N . TYR A 1 179 ? 2.876 10.667 -80.903 1.00 30.49 179 TYR A N 1
ATOM 1304 C CA . TYR A 1 179 ? 3.050 11.895 -80.132 1.00 29.40 179 TYR A CA 1
ATOM 1305 C C . TYR A 1 179 ? 1.709 12.598 -79.945 1.00 32.31 179 TYR A C 1
ATOM 1306 O O . TYR A 1 179 ? 0.993 12.815 -80.913 1.00 34.50 179 TYR A O 1
ATOM 1315 N N . ASN A 1 180 ? 1.366 12.924 -78.698 1.00 29.98 180 ASN A N 1
ATOM 1316 C CA . ASN A 1 180 ? 0.046 13.470 -78.386 1.00 29.61 180 ASN A CA 1
ATOM 1317 C C . ASN A 1 180 ? 0.096 15.000 -78.285 1.00 31.13 180 ASN A C 1
ATOM 1318 O O . ASN A 1 180 ? -0.140 15.588 -77.225 1.00 31.62 180 ASN A O 1
ATOM 1323 N N . LYS A 1 181 ? 0.422 15.632 -79.406 1.00 30.96 181 LYS A N 1
ATOM 1324 C CA . LYS A 1 181 ? 0.566 17.084 -79.457 1.00 31.92 181 LYS A CA 1
ATOM 1325 C C . LYS A 1 181 ? -0.777 17.784 -79.260 1.00 29.85 181 LYS A C 1
ATOM 1326 O O . LYS A 1 181 ? -1.797 17.340 -79.782 1.00 31.85 181 LYS A O 1
ATOM 1332 N N . GLY A 1 182 ? -0.767 18.872 -78.493 1.00 42.41 182 GLY A N 1
ATOM 1333 C CA . GLY A 1 182 ? -1.919 19.748 -78.357 1.00 38.37 182 GLY A CA 1
ATOM 1334 C C . GLY A 1 182 ? -3.097 19.177 -77.584 1.00 41.81 182 GLY A C 1
ATOM 1335 O O . GLY A 1 182 ? -4.176 19.775 -77.582 1.00 33.35 182 GLY A O 1
ATOM 1336 N N . ARG A 1 183 ? -2.893 18.023 -76.943 1.00 35.41 183 ARG A N 1
ATOM 1337 C CA . ARG A 1 183 ? -3.929 17.346 -76.158 1.00 31.86 183 ARG A CA 1
ATOM 1338 C C . ARG A 1 183 ? -3.354 16.743 -74.883 1.00 33.21 183 ARG A C 1
ATOM 1339 O O . ARG A 1 183 ? -2.140 16.542 -74.775 1.00 32.92 183 ARG A O 1
ATOM 1347 N N . ILE A 1 184 ? -4.227 16.432 -73.929 1.00 26.28 184 ILE A N 1
ATOM 1348 C CA . ILE A 1 184 ? -3.788 15.802 -72.694 1.00 27.42 184 ILE A CA 1
ATOM 1349 C C . ILE A 1 184 ? -4.335 14.375 -72.519 1.00 22.88 184 ILE A C 1
ATOM 1350 O O . ILE A 1 184 ? -4.026 13.721 -71.536 1.00 26.04 184 ILE A O 1
ATOM 1355 N N . HIS A 1 185 ? -5.159 13.906 -73.448 1.00 23.65 185 HIS A N 1
ATOM 1356 C CA . HIS A 1 185 ? -5.628 12.514 -73.386 1.00 25.47 185 HIS A CA 1
ATOM 1357 C C . HIS A 1 185 ? -6.000 12.039 -74.789 1.00 22.82 185 HIS A C 1
ATOM 1358 O O . HIS A 1 185 ? -5.491 12.565 -75.769 1.00 31.90 185 HIS A O 1
ATOM 1365 N N . TYR A 1 186 ? -6.875 11.047 -74.903 1.00 28.28 186 TYR A N 1
ATOM 1366 C CA . TYR A 1 186 ? -7.286 10.584 -76.227 1.00 26.06 186 TYR A CA 1
ATOM 1367 C C . TYR A 1 186 ? -8.790 10.790 -76.366 1.00 28.15 186 TYR A C 1
ATOM 1368 O O . TYR A 1 186 ? -9.501 10.983 -75.370 1.00 25.85 186 TYR A O 1
ATOM 1377 N N . THR A 1 187 ? -9.274 10.784 -77.602 1.00 29.30 187 THR A N 1
ATOM 1378 C CA . THR A 1 187 ? -10.705 10.949 -77.846 1.00 31.09 187 THR A CA 1
ATOM 1379 C C . THR A 1 187 ? -11.283 9.707 -78.525 1.00 30.23 187 THR A C 1
ATOM 1380 O O . THR A 1 187 ? -12.480 9.443 -78.437 1.00 33.45 187 THR A O 1
ATOM 1384 N N . GLY A 1 188 ? -10.420 8.961 -79.208 1.00 25.74 188 GLY A N 1
ATOM 1385 C CA . GLY A 1 188 ? -10.832 7.784 -79.938 1.00 34.21 188 GLY A CA 1
ATOM 1386 C C . GLY A 1 188 ? -10.500 7.937 -81.409 1.00 35.48 188 GLY A C 1
ATOM 1387 O O . GLY A 1 188 ? -10.408 6.955 -82.134 1.00 35.56 188 GLY A O 1
ATOM 1388 N N . THR A 1 189 ? -10.288 9.177 -81.838 1.00 33.77 189 THR A N 1
ATOM 1389 C CA . THR A 1 189 ? -10.114 9.463 -83.260 1.00 40.28 189 THR A CA 1
ATOM 1390 C C . THR A 1 189 ? -8.671 9.348 -83.773 1.00 39.73 189 THR A C 1
ATOM 1391 O O . THR A 1 189 ? -8.473 9.079 -84.955 1.00 46.00 189 THR A O 1
ATOM 1395 N N . GLU A 1 190 ? -7.662 9.529 -82.918 1.00 38.88 190 GLU A N 1
ATOM 1396 C CA . GLU A 1 190 ? -6.285 9.389 -83.406 1.00 37.07 190 GLU A CA 1
ATOM 1397 C C . GLU A 1 190 ? -5.771 7.981 -83.141 1.00 36.39 190 GLU A C 1
ATOM 1398 O O . GLU A 1 190 ? -5.494 7.588 -81.996 1.00 33.64 190 GLU A O 1
ATOM 1404 N N . LYS A 1 191 ? -5.627 7.235 -84.226 1.00 40.94 191 LYS A N 1
ATOM 1405 C CA . LYS A 1 191 ? -5.380 5.804 -84.167 1.00 39.73 191 LYS A CA 1
ATOM 1406 C C . LYS A 1 191 ? -4.135 5.433 -83.357 1.00 36.08 191 LYS A C 1
ATOM 1407 O O . LYS A 1 191 ? -4.135 4.441 -82.621 1.00 32.05 191 LYS A O 1
ATOM 1413 N N . HIS A 1 192 ? -3.076 6.225 -83.495 1.00 30.67 192 HIS A N 1
ATOM 1414 C CA . HIS A 1 192 ? -1.794 5.859 -82.899 1.00 32.37 192 HIS A CA 1
ATOM 1415 C C . HIS A 1 192 ? -1.757 6.114 -81.396 1.00 30.22 192 HIS A C 1
ATOM 1416 O O . HIS A 1 192 ? -1.147 5.339 -80.655 1.00 27.08 192 HIS A O 1
ATOM 1423 N N . VAL A 1 193 ? -2.390 7.201 -80.961 1.00 26.88 193 VAL A N 1
ATOM 1424 C CA . VAL A 1 193 ? -2.476 7.517 -79.540 1.00 26.36 193 VAL A CA 1
ATOM 1425 C C . VAL A 1 193 ? -3.353 6.485 -78.819 1.00 27.97 193 VAL A C 1
ATOM 1426 O O . VAL A 1 193 ? -2.988 6.002 -77.743 1.00 20.78 193 VAL A O 1
ATOM 1430 N N . VAL A 1 194 ? -4.493 6.134 -79.414 1.00 25.50 194 VAL A N 1
ATOM 1431 C CA . VAL A 1 194 ? -5.408 5.174 -78.784 1.00 27.41 194 VAL A CA 1
ATOM 1432 C C . VAL A 1 194 ? -4.733 3.820 -78.639 1.00 25.16 194 VAL A C 1
ATOM 1433 O O . VAL A 1 194 ? -4.862 3.170 -77.601 1.00 22.68 194 VAL A O 1
ATOM 1437 N N . LYS A 1 195 ? -3.991 3.425 -79.671 1.00 24.66 195 LYS A N 1
ATOM 1438 C CA . LYS A 1 195 ? -3.253 2.173 -79.659 1.00 29.77 195 LYS A CA 1
ATOM 1439 C C . LYS A 1 195 ? -2.208 2.135 -78.545 1.00 22.76 195 LYS A C 1
ATOM 1440 O O . LYS A 1 195 ? -2.044 1.121 -77.869 1.00 20.05 195 LYS A O 1
ATOM 1446 N N . ALA A 1 196 ? -1.492 3.241 -78.366 1.00 23.49 196 ALA A N 1
ATOM 1447 C CA . ALA A 1 196 ? -0.491 3.327 -77.303 1.00 23.18 196 ALA A CA 1
ATOM 1448 C C . ALA A 1 196 ? -1.134 3.164 -75.917 1.00 20.63 196 ALA A C 1
ATOM 1449 O O . ALA A 1 196 ? -0.631 2.413 -75.080 1.00 21.32 196 ALA A O 1
ATOM 1451 N N . TYR A 1 197 ? -2.228 3.877 -75.672 1.00 20.05 197 TYR A N 1
ATOM 1452 C CA . TYR A 1 197 ? -2.933 3.780 -7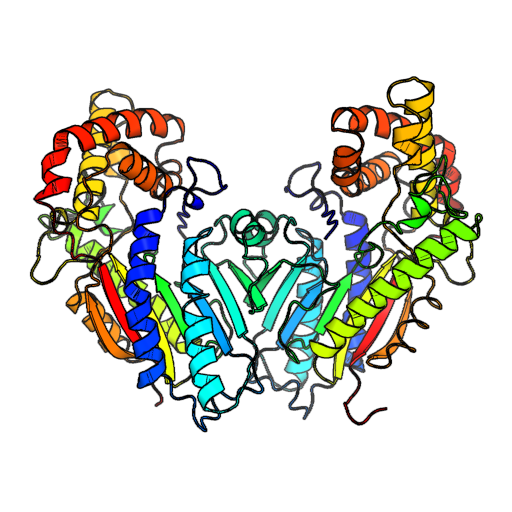4.379 1.00 20.80 197 TYR A CA 1
ATOM 1453 C C . TYR A 1 197 ? -3.515 2.382 -74.129 1.00 18.25 197 TYR A C 1
ATOM 1454 O O . TYR A 1 197 ? -3.441 1.842 -73.018 1.00 17.83 197 TYR A O 1
ATOM 1463 N N . PHE A 1 198 ? -4.140 1.826 -75.159 1.00 17.70 198 PHE A N 1
ATOM 1464 C CA . PHE A 1 198 ? -4.725 0.496 -75.059 1.00 19.77 198 PHE A CA 1
ATOM 1465 C C . PHE A 1 198 ? -3.636 -0.537 -74.777 1.00 20.06 198 PHE A C 1
ATOM 1466 O O . PHE A 1 198 ? -3.805 -1.427 -73.929 1.00 23.37 198 PHE A O 1
ATOM 1474 N N . GLY A 1 199 ? -2.503 -0.401 -75.462 1.00 20.94 199 GLY A N 1
ATOM 1475 C CA . GLY A 1 199 ? -1.353 -1.252 -75.203 1.00 18.89 199 GLY A CA 1
ATOM 1476 C C . GLY A 1 199 ? -0.899 -1.196 -73.749 1.00 22.58 199 GLY A C 1
ATOM 1477 O O . GLY A 1 199 ? -0.646 -2.232 -73.118 1.00 22.46 199 GLY A O 1
ATOM 1478 N N . GLN A 1 200 ? -0.798 0.012 -73.204 1.00 18.38 200 GLN A N 1
ATOM 1479 C CA . GLN A 1 200 ? -0.416 0.164 -71.801 1.00 19.49 200 GLN A CA 1
ATOM 1480 C C . GLN A 1 200 ? -1.450 -0.477 -70.877 1.00 20.12 200 GLN A C 1
ATOM 1481 O O . GLN A 1 200 ? -1.094 -1.148 -69.903 1.00 20.19 200 GLN A O 1
ATOM 1487 N N . PHE A 1 201 ? -2.732 -0.271 -71.175 1.00 22.26 201 PHE A N 1
ATOM 1488 C CA . PHE A 1 201 ? -3.787 -0.913 -70.395 1.00 19.22 201 PHE A CA 1
ATOM 1489 C C . PHE A 1 201 ? -3.678 -2.439 -70.407 1.00 21.95 201 PHE A C 1
ATOM 1490 O O . PHE A 1 201 ? -3.864 -3.088 -69.370 1.00 18.50 201 PHE A O 1
ATOM 1498 N N . GLN A 1 202 ? -3.407 -3.021 -71.576 1.00 19.13 202 GLN A N 1
ATOM 1499 C CA . GLN A 1 202 ? -3.258 -4.473 -71.654 1.00 19.82 202 GLN A CA 1
ATOM 1500 C C . GLN A 1 202 ? -2.165 -4.962 -70.722 1.00 21.92 202 GLN A C 1
ATOM 1501 O O . GLN A 1 202 ? -2.335 -5.965 -70.011 1.00 19.68 202 GLN A O 1
ATOM 1507 N N . ARG A 1 203 ? -1.035 -4.264 -70.724 1.00 19.10 203 ARG A N 1
ATOM 1508 C CA . ARG A 1 203 ? 0.078 -4.685 -69.876 1.00 22.49 203 ARG A CA 1
ATOM 1509 C C . ARG A 1 203 ? -0.238 -4.514 -68.391 1.00 23.40 203 ARG A C 1
ATOM 1510 O O . ARG A 1 203 ? 0.038 -5.405 -67.583 1.00 19.05 203 ARG A O 1
ATOM 1518 N N . ASP A 1 204 ? -0.809 -3.368 -68.034 1.00 18.62 204 ASP A N 1
ATOM 1519 C CA . ASP A 1 204 ? -1.113 -3.083 -66.628 1.00 21.18 204 ASP A CA 1
ATOM 1520 C C . ASP A 1 204 ? -2.173 -4.024 -66.081 1.00 18.65 204 ASP A C 1
ATOM 1521 O O . ASP A 1 204 ? -1.972 -4.636 -65.034 1.00 18.60 204 ASP A O 1
ATOM 1526 N N . PHE A 1 205 ? -3.301 -4.136 -66.777 1.00 16.83 205 PHE A N 1
ATOM 1527 C CA . PHE A 1 205 ? -4.392 -4.983 -66.295 1.00 17.80 205 PHE A CA 1
ATOM 1528 C C . PHE A 1 205 ? -3.946 -6.456 -66.246 1.00 22.12 205 PHE A C 1
ATOM 1529 O O . PHE A 1 205 ? -4.330 -7.189 -65.333 1.00 16.16 205 PHE A O 1
ATOM 1537 N N . GLU A 1 206 ? -3.099 -6.885 -67.177 1.00 19.92 206 GLU A N 1
ATOM 1538 C CA . GLU A 1 206 ? -2.583 -8.264 -67.109 1.00 23.03 206 GLU A CA 1
ATOM 1539 C C . GLU A 1 206 ? -1.709 -8.493 -65.869 1.00 21.45 206 GLU A C 1
ATOM 1540 O O . GLU A 1 206 ? -1.790 -9.549 -65.222 1.00 21.56 206 GLU A O 1
ATOM 1546 N N . GLY A 1 207 ? -0.881 -7.504 -65.545 1.00 21.71 207 GLY A N 1
ATOM 1547 C CA . GLY A 1 207 ? -0.075 -7.534 -64.337 1.00 20.20 207 GLY A CA 1
ATOM 1548 C C . GLY A 1 207 ? -0.907 -7.547 -63.071 1.00 24.44 207 GLY A C 1
ATOM 1549 O O . GLY A 1 207 ? -0.565 -8.232 -62.103 1.00 21.54 207 GLY A O 1
ATOM 1550 N N . PHE A 1 208 ? -1.996 -6.777 -63.069 1.00 19.62 208 PHE A N 1
ATOM 1551 C CA . PHE A 1 208 ? -2.944 -6.796 -61.960 1.00 22.00 208 PHE A CA 1
ATOM 1552 C C . PHE A 1 208 ? -3.519 -8.215 -61.776 1.00 20.09 208 PHE A C 1
ATOM 1553 O O . PHE A 1 208 ? -3.437 -8.793 -60.681 1.00 17.27 208 PHE A O 1
ATOM 1561 N N . LEU A 1 209 ? -4.073 -8.779 -62.848 1.00 16.50 209 LEU A N 1
ATOM 1562 C CA . LEU A 1 209 ? -4.687 -10.115 -62.807 1.00 20.47 209 LEU A CA 1
ATOM 1563 C C . LEU A 1 209 ? -3.711 -11.217 -62.401 1.00 17.79 209 LEU A C 1
ATOM 1564 O O . LEU A 1 209 ? -4.059 -12.120 -61.646 1.00 18.01 209 LEU A O 1
ATOM 1569 N N . LYS A 1 210 ? -2.492 -11.134 -62.926 1.00 18.77 210 LYS A N 1
ATOM 1570 C CA . LYS A 1 210 ? -1.426 -12.064 -62.577 1.00 18.31 210 LYS A CA 1
ATOM 1571 C C . LYS A 1 210 ? -1.136 -12.046 -61.068 1.00 20.87 210 LYS A C 1
ATOM 1572 O O . LYS A 1 210 ? -1.049 -13.105 -60.420 1.00 17.63 210 LYS A O 1
ATOM 1578 N N . ALA A 1 211 ? -1.002 -10.849 -60.504 1.00 19.58 211 ALA A N 1
ATOM 1579 C CA . ALA A 1 211 ? -0.751 -10.722 -59.072 1.00 17.12 211 ALA A CA 1
ATOM 1580 C C . ALA A 1 211 ? -1.946 -11.226 -58.250 1.00 17.61 211 ALA A C 1
ATOM 1581 O O . ALA A 1 211 ? -1.784 -11.963 -57.272 1.00 19.41 211 ALA A O 1
ATOM 1583 N N . ARG A 1 212 ? -3.149 -10.828 -58.644 1.00 16.23 212 ARG A N 1
ATOM 1584 C CA . ARG A 1 212 ? -4.359 -11.238 -57.924 1.00 17.99 212 ARG A CA 1
ATOM 1585 C C . ARG A 1 212 ? -4.594 -12.744 -58.001 1.00 16.07 212 ARG A C 1
ATOM 1586 O O . ARG A 1 212 ? -5.032 -13.359 -57.028 1.00 17.44 212 ARG A O 1
ATOM 1594 N N . ALA A 1 213 ? -4.327 -13.341 -59.163 1.00 16.50 213 ALA A N 1
ATOM 1595 C CA . ALA A 1 213 ? -4.503 -14.787 -59.298 1.00 16.32 213 ALA A CA 1
ATOM 1596 C C . ALA A 1 213 ? -3.628 -15.523 -58.279 1.00 19.60 213 ALA A C 1
ATOM 1597 O O . ALA A 1 213 ? -4.013 -16.569 -57.765 1.00 20.18 213 ALA A O 1
ATOM 1599 N N . GLN A 1 214 ? -2.456 -14.974 -57.973 1.00 16.07 214 GLN A N 1
ATOM 1600 C CA . GLN A 1 214 ? -1.601 -15.625 -56.977 1.00 21.06 214 GLN A CA 1
ATOM 1601 C C . GLN A 1 214 ? -2.141 -15.425 -55.555 1.00 19.29 214 GLN A C 1
ATOM 1602 O O . GLN A 1 214 ? -2.068 -16.330 -54.719 1.00 17.87 214 GLN A O 1
ATOM 1608 N N . GLU A 1 215 ? -2.718 -14.253 -55.306 1.00 18.89 215 GLU A N 1
ATOM 1609 C CA . GLU A 1 215 ? -3.125 -13.852 -53.957 1.00 17.49 215 GLU A CA 1
ATOM 1610 C C . GLU A 1 215 ? -4.518 -14.336 -53.561 1.00 19.37 215 GLU A C 1
ATOM 1611 O O . GLU A 1 215 ? -4.792 -14.550 -52.378 1.00 19.36 215 GLU A O 1
ATOM 1617 N N . ILE A 1 216 ? -5.399 -14.494 -54.545 1.00 15.51 216 ILE A N 1
ATOM 1618 C CA . ILE A 1 216 ? -6.772 -14.907 -54.285 1.00 13.47 216 ILE A CA 1
ATOM 1619 C C . ILE A 1 216 ? -6.902 -16.439 -54.279 1.00 19.50 216 ILE A C 1
ATOM 1620 O O . ILE A 1 216 ? -6.358 -17.120 -55.155 1.00 18.44 216 ILE A O 1
ATOM 1625 N N . VAL A 1 217 ? -7.618 -16.975 -53.291 1.00 17.40 217 VAL A N 1
ATOM 1626 C CA . VAL A 1 217 ? -7.798 -18.423 -53.178 1.00 18.72 217 VAL A CA 1
ATOM 1627 C C . VAL A 1 217 ? -8.653 -18.954 -54.328 1.00 17.25 217 VAL A C 1
ATOM 1628 O O . VAL A 1 217 ? -9.444 -18.218 -54.918 1.00 16.70 217 VAL A O 1
ATOM 1632 N N . VAL A 1 218 ? -8.494 -20.235 -54.639 1.00 17.17 218 VAL A N 1
ATOM 1633 C CA . VAL A 1 218 ? -9.365 -20.893 -55.602 1.00 14.48 218 VAL A CA 1
ATOM 1634 C C . VAL A 1 218 ? -10.834 -20.777 -55.175 1.00 14.21 218 VAL A C 1
ATOM 1635 O O . VAL A 1 218 ? -11.176 -21.098 -54.041 1.00 15.18 218 VAL A O 1
ATOM 1639 N N . GLY A 1 219 ? -11.707 -20.351 -56.079 1.00 14.50 219 GLY A N 1
ATOM 1640 C CA . GLY A 1 219 ? -13.083 -20.065 -55.702 1.00 18.26 219 GLY A CA 1
ATOM 1641 C C . GLY A 1 219 ? -13.304 -18.664 -55.117 1.00 18.16 219 GLY A C 1
ATOM 1642 O O . GLY A 1 219 ? -14.453 -18.233 -54.907 1.00 18.75 219 GLY A O 1
ATOM 1643 N N . GLY A 1 220 ? -12.219 -17.953 -54.822 1.00 16.07 220 GLY A N 1
ATOM 1644 C CA . GLY A 1 220 ? -12.332 -16.598 -54.284 1.00 18.51 220 GLY A CA 1
ATOM 1645 C C . GLY A 1 220 ? -12.918 -15.687 -55.350 1.00 16.79 220 GLY A C 1
ATOM 1646 O O . GLY A 1 220 ? -12.743 -15.953 -56.541 1.00 16.60 220 GLY A O 1
ATOM 1647 N N . LEU A 1 221 ? -13.616 -14.635 -54.930 1.00 18.65 221 LEU A N 1
ATOM 1648 C CA . LEU A 1 221 ? -14.267 -13.707 -55.864 1.00 18.19 221 LEU A CA 1
ATOM 1649 C C . LEU A 1 221 ? -13.536 -12.381 -55.958 1.00 19.96 221 LEU A C 1
ATOM 1650 O O . LEU A 1 221 ? -12.884 -11.952 -55.006 1.00 18.71 221 LEU A O 1
ATOM 1655 N N . MET A 1 222 ? -13.643 -11.730 -57.113 1.00 17.20 222 MET A N 1
ATOM 1656 C CA . MET A 1 222 ? -13.140 -10.368 -57.244 1.00 19.83 222 MET A CA 1
ATOM 1657 C C . MET A 1 222 ? -14.174 -9.517 -57.966 1.00 20.58 222 MET A C 1
ATOM 1658 O O . MET A 1 222 ? -14.663 -9.893 -59.033 1.00 18.90 222 MET A O 1
ATOM 1663 N N . VAL A 1 223 ? -14.522 -8.383 -57.364 1.00 16.69 223 VAL A N 1
ATOM 1664 C CA . VAL A 1 223 ? -15.452 -7.458 -57.997 1.00 20.22 223 VAL A CA 1
ATOM 1665 C C . VAL A 1 223 ? -14.720 -6.192 -58.415 1.00 21.65 223 VAL A C 1
ATOM 1666 O O . VAL A 1 223 ? -13.995 -5.575 -57.626 1.00 18.80 223 VAL A O 1
ATOM 1670 N N . ILE A 1 224 ? -14.890 -5.838 -59.684 1.00 19.77 224 ILE A N 1
ATOM 1671 C CA . ILE A 1 224 ? -14.234 -4.686 -60.283 1.00 18.68 224 ILE A CA 1
ATOM 1672 C C . ILE A 1 224 ? -15.300 -3.741 -60.806 1.00 21.75 224 ILE A C 1
ATOM 1673 O O . ILE A 1 224 ? -16.250 -4.169 -61.466 1.00 19.16 224 ILE A O 1
ATOM 1678 N N . GLN A 1 225 ? -15.151 -2.462 -60.475 1.00 22.08 225 GLN A N 1
ATOM 1679 C CA . GLN A 1 225 ? -15.959 -1.395 -61.044 1.00 17.05 225 GLN A CA 1
ATOM 1680 C C . GLN A 1 225 ? -14.988 -0.410 -61.672 1.00 18.34 225 GLN A C 1
ATOM 1681 O O . GLN A 1 225 ? -14.030 0.022 -61.034 1.00 16.88 225 GLN A O 1
ATOM 1687 N N . ILE A 1 226 ? -15.210 -0.077 -62.935 1.00 20.10 226 ILE A N 1
ATOM 1688 C CA . ILE A 1 226 ? -14.239 0.724 -63.661 1.00 20.13 226 ILE A CA 1
ATOM 1689 C C . ILE A 1 226 ? -14.952 1.655 -64.647 1.00 22.65 226 ILE A C 1
ATOM 1690 O O . ILE A 1 226 ? -15.924 1.244 -65.284 1.00 24.63 226 ILE A O 1
ATOM 1695 N N . PRO A 1 227 ? -14.501 2.929 -64.733 1.00 19.72 227 PRO A N 1
ATOM 1696 C CA . PRO A 1 227 ? -14.981 3.838 -65.780 1.00 22.39 227 PRO A CA 1
ATOM 1697 C C . PRO A 1 227 ? -14.566 3.271 -67.119 1.00 22.58 227 PRO A C 1
ATOM 1698 O O . PRO A 1 227 ? -13.373 2.982 -67.289 1.00 22.76 227 PRO A O 1
ATOM 1702 N N . GLY A 1 228 ? -15.509 3.094 -68.044 1.00 20.34 228 GLY A N 1
ATOM 1703 C CA . GLY A 1 228 ? -15.192 2.448 -69.308 1.00 19.14 228 GLY A CA 1
ATOM 1704 C C . GLY A 1 228 ? -15.856 3.063 -70.529 1.00 23.42 228 GLY A C 1
ATOM 1705 O O . GLY A 1 228 ? -16.209 4.239 -70.540 1.00 21.91 228 GLY A O 1
ATOM 1706 N N . LEU A 1 229 ? -15.991 2.269 -71.580 1.00 21.33 229 LEU A N 1
ATOM 1707 C CA . LEU A 1 229 ?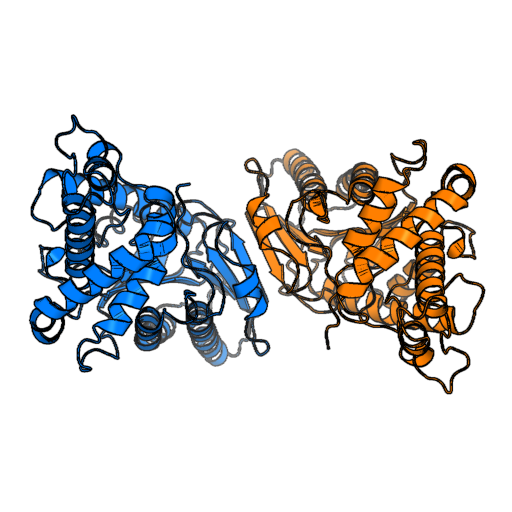 -16.763 2.683 -72.752 1.00 27.04 229 LEU A CA 1
ATOM 1708 C C . LEU A 1 229 ? -18.096 1.968 -72.715 1.00 29.60 229 LEU A C 1
ATOM 1709 O O . LEU A 1 229 ? -18.121 0.746 -72.574 1.00 30.78 229 LEU A O 1
ATOM 1714 N N . PRO A 1 230 ? -19.204 2.717 -72.835 1.00 33.15 230 PRO A N 1
ATOM 1715 C CA . PRO A 1 230 ? -20.520 2.088 -72.948 1.00 32.18 230 PRO A CA 1
ATOM 1716 C C . PRO A 1 230 ? -20.536 1.142 -74.148 1.00 37.47 230 PRO A C 1
ATOM 1717 O O . PRO A 1 230 ? -19.754 1.318 -75.093 1.00 30.94 230 PRO A O 1
ATOM 1721 N N . SER A 1 231 ? -21.387 0.125 -74.116 1.00 39.62 231 SER A N 1
ATOM 1722 C CA . SER A 1 231 ? -21.353 -0.852 -75.194 0.27 35.88 231 SER A CA 1
ATOM 1723 C C . SER A 1 231 ? -21.729 -0.247 -76.533 1.00 35.44 231 SER A C 1
ATOM 1724 O O . SER A 1 231 ? -22.684 0.532 -76.629 1.00 39.88 231 SER A O 1
ATOM 1727 N N . GLY A 1 232 ? -20.965 -0.605 -77.559 1.00 33.73 232 GLY A N 1
ATOM 1728 C CA . GLY A 1 232 ? -21.198 -0.128 -78.909 1.00 34.08 232 GLY A CA 1
ATOM 1729 C C . GLY A 1 232 ? -20.489 1.184 -79.190 1.00 40.24 232 GLY A C 1
ATOM 1730 O O . GLY A 1 232 ? -20.160 1.496 -80.341 1.00 36.36 232 GLY A O 1
ATOM 1731 N N . GLU A 1 233 ? -20.259 1.956 -78.131 1.00 34.72 233 GLU A N 1
ATOM 1732 C CA . GLU A 1 233 ? -19.595 3.247 -78.253 1.00 41.22 233 GLU A CA 1
ATOM 1733 C C . GLU A 1 233 ? -18.119 3.072 -78.575 1.00 41.82 233 GLU A C 1
ATOM 1734 O O . GLU A 1 233 ? -17.413 2.319 -77.905 1.00 44.80 233 GLU A O 1
ATOM 1740 N N . VAL A 1 234 ? -17.652 3.767 -79.604 1.00 42.07 234 VAL A N 1
ATOM 1741 C CA . VAL A 1 234 ? -16.249 3.678 -79.987 1.00 44.95 234 VAL A CA 1
ATOM 1742 C C . VAL A 1 234 ? -15.467 4.933 -79.572 1.00 44.30 234 VAL A C 1
ATOM 1743 O O . VAL A 1 234 ? -14.248 4.881 -79.396 1.00 44.68 234 VAL A O 1
ATOM 1747 N N . LEU A 1 235 ? -16.164 6.053 -79.396 1.00 38.20 235 LEU A N 1
ATOM 1748 C CA . LEU A 1 235 ? -15.488 7.299 -79.054 1.00 38.03 235 LEU A CA 1
ATOM 1749 C C . LEU A 1 235 ? -15.575 7.598 -77.568 1.00 29.94 235 LEU A C 1
ATOM 1750 O O . LEU A 1 235 ? -16.642 7.911 -77.035 1.00 29.42 235 LEU A O 1
ATOM 1755 N N . PHE A 1 236 ? -14.429 7.504 -76.910 1.00 26.15 236 PHE A N 1
ATOM 1756 C CA . PHE A 1 236 ? -14.303 7.898 -75.522 1.00 28.83 236 PHE A CA 1
ATOM 1757 C C . PHE A 1 236 ? -14.812 9.335 -75.292 1.00 29.30 236 PHE A C 1
ATOM 1758 O O . PHE A 1 236 ? -15.357 9.636 -74.235 1.00 30.47 236 PHE A O 1
ATOM 1766 N N . SER A 1 237 ? -14.668 10.208 -76.287 1.00 33.16 237 SER A N 1
ATOM 1767 C CA . SER A 1 237 ? -15.100 11.604 -76.128 1.00 35.08 237 SER A CA 1
ATOM 1768 C C . SER A 1 237 ? -16.612 11.755 -75.952 1.00 41.91 237 SER A C 1
ATOM 1769 O O . SER A 1 237 ? -17.083 12.814 -75.534 1.00 39.57 237 SER A O 1
ATOM 1772 N N . ARG A 1 238 ? -17.376 10.707 -76.255 1.00 35.07 238 ARG A N 1
ATOM 1773 C CA . ARG A 1 238 ? -18.825 10.778 -76.097 1.00 32.56 238 ARG A CA 1
ATOM 1774 C C . ARG A 1 238 ? -19.274 10.246 -74.738 1.00 39.19 238 ARG A C 1
ATOM 1775 O O . ARG A 1 238 ? -20.469 10.158 -74.447 1.00 45.03 238 ARG A O 1
ATOM 1783 N N . THR A 1 239 ? -18.313 9.904 -73.892 1.00 34.11 239 THR A N 1
ATOM 1784 C CA . THR A 1 239 ? -18.630 9.631 -72.508 1.00 33.63 239 THR A CA 1
ATOM 1785 C C . THR A 1 239 ? -18.416 10.906 -71.699 1.00 36.32 239 THR A C 1
ATOM 1786 O O . THR A 1 239 ? -17.846 11.874 -72.195 1.00 34.67 239 THR A O 1
ATOM 1790 N N . GLY A 1 240 ? -18.872 10.883 -70.454 1.00 32.55 240 GLY A N 1
ATOM 1791 C CA . GLY A 1 240 ? -18.714 11.996 -69.545 1.00 38.99 240 GLY A CA 1
ATOM 1792 C C . GLY A 1 240 ? -17.270 12.232 -69.160 1.00 40.03 240 GLY A C 1
ATOM 1793 O O . GLY A 1 240 ? -16.817 13.371 -69.125 1.00 36.19 240 GLY A O 1
ATOM 1794 N N . ALA A 1 241 ? -16.537 11.164 -68.868 1.00 32.99 241 ALA A N 1
ATOM 1795 C CA . ALA A 1 241 ? -15.130 11.315 -68.521 1.00 30.01 241 ALA A CA 1
ATOM 1796 C C . ALA A 1 241 ? -14.365 11.849 -69.727 1.00 31.51 241 ALA A C 1
ATOM 1797 O O . ALA A 1 241 ? -13.487 12.703 -69.589 1.00 32.22 241 ALA A O 1
ATOM 1799 N N . GLY A 1 242 ? -14.729 11.361 -70.906 1.00 26.37 242 GLY A N 1
ATOM 1800 C CA . GLY A 1 242 ? -14.048 11.716 -72.132 1.00 30.60 242 GLY A CA 1
ATOM 1801 C C . GLY A 1 242 ? -14.172 13.188 -72.488 1.00 33.75 242 GLY A C 1
ATOM 1802 O O . GLY A 1 242 ? -13.197 13.811 -72.928 1.00 28.01 242 GLY A O 1
ATOM 1803 N N . LEU A 1 243 ? -15.366 13.746 -72.308 1.00 34.51 243 LEU A N 1
ATOM 1804 C CA . LEU A 1 243 ? -15.595 15.147 -72.650 1.00 35.24 243 LEU A CA 1
ATOM 1805 C C . LEU A 1 243 ? -14.947 16.046 -71.606 1.00 33.18 243 LEU A C 1
ATOM 1806 O O . LEU A 1 243 ? -14.395 17.100 -71.938 1.00 32.52 243 LEU A O 1
ATOM 1811 N N . LEU A 1 244 ? -15.022 15.628 -70.345 1.00 29.99 244 LEU A N 1
ATOM 1812 C CA . LEU A 1 244 ? -14.373 16.358 -69.262 1.00 33.61 244 LEU A CA 1
ATOM 1813 C C . LEU A 1 244 ? -12.878 16.486 -69.522 1.00 32.94 244 LEU A C 1
ATOM 1814 O O . LEU A 1 244 ? -12.294 17.563 -69.363 1.00 32.56 244 LEU A O 1
ATOM 1819 N N . HIS A 1 245 ? -12.260 15.381 -69.927 1.00 29.32 245 HIS A N 1
ATOM 1820 C CA . HIS A 1 245 ? -10.837 15.386 -70.239 1.00 30.88 245 HIS A CA 1
ATOM 1821 C C . HIS A 1 245 ? -10.530 16.290 -71.433 1.00 27.28 245 HIS A C 1
ATOM 1822 O O . HIS A 1 245 ? -9.557 17.049 -71.422 1.00 26.87 245 HIS A O 1
ATOM 1829 N N . PHE A 1 246 ? -11.359 16.208 -72.464 1.00 26.85 246 PHE A N 1
ATOM 1830 C CA . PHE A 1 246 ? -11.157 17.019 -73.654 1.00 33.16 246 PHE A CA 1
ATOM 1831 C C . PHE A 1 246 ? -11.225 18.511 -73.322 1.00 36.67 246 PHE A C 1
ATOM 1832 O O . PHE A 1 246 ? -10.470 19.322 -73.861 1.00 31.71 246 PHE A O 1
ATOM 1840 N N . LEU A 1 247 ? -12.139 18.859 -72.430 1.00 33.60 247 LEU A N 1
ATOM 1841 C CA . LEU A 1 247 ? -12.338 20.249 -72.051 1.00 36.08 247 LEU A CA 1
ATOM 1842 C C . LEU A 1 247 ? -11.223 20.716 -71.129 1.00 38.54 247 LEU A C 1
ATOM 1843 O O . LEU A 1 247 ? -10.886 21.899 -71.106 1.00 36.08 247 LEU A O 1
ATOM 1848 N N . LEU A 1 248 ? -10.653 19.786 -70.367 1.00 33.82 248 LEU A N 1
ATOM 1849 C CA . LEU A 1 248 ? -9.517 20.114 -69.521 1.00 32.35 248 LEU A CA 1
ATOM 1850 C C . LEU A 1 248 ? -8.342 20.524 -70.411 1.00 35.19 248 LEU A C 1
ATOM 1851 O O . LEU A 1 248 ? -7.676 21.530 -70.158 1.00 35.00 248 LEU A O 1
ATOM 1856 N N . GLY A 1 249 ? -8.122 19.766 -71.478 1.00 30.90 249 GLY A N 1
ATOM 1857 C CA . GLY A 1 249 ? -7.124 20.119 -72.473 1.00 30.14 249 GLY A CA 1
ATOM 1858 C C . GLY A 1 249 ? -7.374 21.478 -73.123 1.00 42.75 249 GLY A C 1
ATOM 1859 O O . GLY A 1 249 ? -6.460 22.305 -73.218 1.00 37.98 249 GLY A O 1
ATOM 1860 N N . THR A 1 250 ? -8.604 21.719 -73.574 1.00 37.65 250 THR A N 1
ATOM 1861 C CA . THR A 1 250 ? -8.923 23.001 -74.199 1.00 43.13 250 THR A CA 1
ATOM 1862 C C . THR A 1 250 ? -8.818 24.154 -73.193 1.00 39.58 250 THR A C 1
ATOM 1863 O O . THR A 1 250 ? -8.505 25.283 -73.567 1.00 47.23 250 THR A O 1
ATOM 1867 N N . SER A 1 251 ? -9.066 23.869 -71.923 1.00 35.16 251 SER A N 1
ATOM 1868 C CA . SER A 1 251 ? -8.945 24.884 -70.883 1.00 41.93 251 SER A CA 1
ATOM 1869 C C . SER A 1 251 ? -7.481 25.246 -70.632 1.00 49.64 251 SER A C 1
ATOM 1870 O O . SER A 1 251 ? -7.146 26.417 -70.417 1.00 46.06 251 SER A O 1
ATOM 1873 N N . LEU A 1 252 ? -6.615 24.234 -70.658 1.00 43.31 252 LEU A N 1
ATOM 1874 C CA . LEU A 1 252 ? -5.178 24.448 -70.512 1.00 40.47 252 LEU A CA 1
ATOM 1875 C C . LEU A 1 252 ? -4.621 25.254 -71.675 1.00 40.25 252 LEU A C 1
ATOM 1876 O O . LEU A 1 252 ? -3.772 26.123 -71.477 1.00 41.99 252 LEU A O 1
ATOM 1881 N N . MET A 1 253 ? -5.102 24.968 -72.881 1.00 36.86 253 MET A N 1
ATOM 1882 C CA . MET A 1 253 ? -4.649 25.673 -74.073 1.00 41.04 253 MET A CA 1
ATOM 1883 C C . MET A 1 253 ? -5.069 27.141 -74.055 1.00 44.48 253 MET A C 1
ATOM 1884 O O . MET A 1 253 ? -4.445 27.972 -74.704 1.00 37.66 253 MET A O 1
ATOM 1889 N N . GLU A 1 254 ? -6.127 27.459 -73.319 1.00 44.66 254 GLU A N 1
ATOM 1890 C CA . GLU A 1 254 ? -6.522 28.854 -73.155 1.00 51.32 254 GLU A CA 1
ATOM 1891 C C . GLU A 1 254 ? -5.561 29.578 -72.219 1.00 48.22 254 GLU A C 1
ATOM 1892 O O . GLU A 1 254 ? -5.266 30.754 -72.416 1.00 51.05 254 GLU A O 1
ATOM 1898 N N . LEU A 1 255 ? -5.073 28.875 -71.202 1.00 42.31 255 LEU A N 1
ATOM 1899 C CA . LEU A 1 255 ? -4.026 29.415 -70.348 1.00 44.32 255 LEU A CA 1
ATOM 1900 C C . LEU A 1 255 ? -2.737 29.595 -71.147 1.00 47.80 255 LEU A C 1
ATOM 1901 O O . LEU A 1 255 ? -1.918 30.459 -70.832 1.00 48.04 255 LEU A O 1
ATOM 1906 N N . VAL A 1 256 ? -2.567 28.780 -72.186 1.00 44.88 256 VAL A N 1
ATOM 1907 C CA . VAL A 1 256 ? -1.434 28.909 -73.091 1.00 44.43 256 VAL A CA 1
ATOM 1908 C C . VAL A 1 256 ? -1.546 30.178 -73.921 1.00 52.10 256 VAL A C 1
ATOM 1909 O O . VAL A 1 256 ? -0.621 30.990 -73.954 1.00 49.57 256 VAL A O 1
ATOM 1913 N N . ASN A 1 257 ? -2.682 30.339 -74.594 1.00 50.83 257 ASN A N 1
ATOM 1914 C CA . ASN A 1 257 ? -2.883 31.462 -75.504 1.00 51.59 257 ASN A CA 1
ATOM 1915 C C . ASN A 1 257 ? -2.889 32.808 -74.783 1.00 48.05 257 ASN A C 1
ATOM 1916 O O . ASN A 1 257 ? -2.685 33.848 -75.402 1.00 52.99 257 ASN A O 1
ATOM 1921 N N . LYS A 1 258 ? -3.127 32.777 -73.477 1.00 45.66 258 LYS A N 1
ATOM 1922 C CA . LYS A 1 258 ? -2.995 33.960 -72.644 1.00 47.25 258 LYS A CA 1
ATOM 1923 C C . LYS A 1 258 ? -1.533 34.189 -72.255 1.00 53.79 258 LYS A C 1
ATOM 1924 O O . LYS A 1 258 ? -1.152 35.297 -71.878 1.00 49.68 258 LYS A O 1
ATOM 1930 N N . GLY A 1 259 ? -0.722 33.135 -72.336 1.00 48.95 259 GLY A N 1
ATOM 1931 C CA . GLY A 1 259 ? 0.698 33.231 -72.043 1.00 43.28 259 GLY A CA 1
ATOM 1932 C C . GLY A 1 259 ? 1.073 32.760 -70.651 1.00 41.78 259 GLY A C 1
ATOM 1933 O O . GLY A 1 259 ? 2.249 32.725 -70.295 1.00 47.90 259 GLY A O 1
ATOM 1934 N N . ILE A 1 260 ? 0.071 32.386 -69.864 1.00 41.02 260 ILE A N 1
ATOM 1935 C CA . ILE A 1 260 ? 0.278 31.994 -68.474 1.00 41.38 260 ILE A CA 1
ATOM 1936 C C . ILE A 1 260 ? 1.079 30.678 -68.357 1.00 43.12 260 ILE A C 1
ATOM 1937 O O . ILE A 1 260 ? 1.788 30.441 -67.372 1.00 42.87 260 ILE A O 1
ATOM 1942 N N . ILE A 1 261 ? 0.970 29.829 -69.370 1.00 43.70 261 ILE A N 1
ATOM 1943 C CA . ILE A 1 261 ? 1.848 28.667 -69.484 1.00 39.24 261 ILE A CA 1
ATOM 1944 C C . ILE A 1 261 ? 2.292 28.568 -70.926 1.00 37.11 261 ILE A C 1
ATOM 1945 O O . ILE A 1 261 ? 1.655 29.148 -71.801 1.00 41.12 261 ILE A O 1
ATOM 1950 N N . ASN A 1 262 ? 3.380 27.848 -71.194 1.00 39.41 262 ASN A N 1
ATOM 1951 C CA . ASN A 1 262 ? 3.789 27.677 -72.581 1.00 41.02 262 ASN A CA 1
ATOM 1952 C C . ASN A 1 262 ? 3.165 26.432 -73.198 1.00 40.99 262 ASN A C 1
ATOM 1953 O O . ASN A 1 262 ? 2.681 25.533 -72.500 1.00 39.93 262 ASN A O 1
ATOM 1958 N N . GLU A 1 263 ? 3.171 26.405 -74.519 1.00 39.41 263 GLU A N 1
ATOM 1959 C CA . GLU A 1 263 ? 2.568 25.328 -75.277 1.00 44.76 263 GLU A CA 1
ATOM 1960 C C . GLU A 1 263 ? 3.267 23.984 -75.054 1.00 42.05 263 GLU A C 1
ATOM 1961 O O . GLU A 1 263 ? 2.659 22.935 -75.226 1.00 40.01 263 GLU A O 1
ATOM 1967 N N . GLU A 1 264 ? 4.539 24.018 -74.671 1.00 41.41 264 GLU A N 1
ATOM 1968 C CA . GLU A 1 264 ? 5.285 22.790 -74.429 1.00 42.44 264 GLU A CA 1
ATOM 1969 C C . GLU A 1 264 ? 4.790 22.090 -73.180 1.00 38.79 264 GLU A C 1
ATOM 1970 O O . GLU A 1 264 ? 4.790 20.859 -73.111 1.00 33.86 264 GLU A O 1
ATOM 1976 N N . SER A 1 265 ? 4.370 22.870 -72.188 1.00 32.95 265 SER A N 1
ATOM 1977 C CA . SER A 1 265 ? 3.899 22.297 -70.931 1.00 34.88 265 SER A CA 1
ATOM 1978 C C . SER A 1 265 ? 2.657 21.424 -71.152 1.00 34.04 265 SER A C 1
ATOM 1979 O O . SER A 1 265 ? 2.452 20.434 -70.447 1.00 35.62 265 SER A O 1
ATOM 1982 N N . VAL A 1 266 ? 1.837 21.799 -72.131 1.00 35.10 266 VAL A N 1
ATOM 1983 C CA . VAL A 1 266 ? 0.624 21.052 -72.438 1.00 34.24 266 VAL A CA 1
ATOM 1984 C C . VAL A 1 266 ? 0.922 19.874 -73.351 1.00 31.81 266 VAL A C 1
ATOM 1985 O O . VAL A 1 266 ? 0.400 18.777 -73.141 1.00 30.83 266 VAL A O 1
ATOM 1989 N N . ASP A 1 267 ? 1.763 20.093 -74.356 1.00 32.67 267 ASP A N 1
ATOM 1990 C CA . ASP A 1 267 ? 2.173 19.003 -75.246 1.00 34.29 267 ASP A CA 1
ATOM 1991 C C . ASP A 1 267 ? 2.773 17.844 -74.459 1.00 31.96 267 ASP A C 1
ATOM 1992 O O . ASP A 1 267 ? 2.498 16.681 -74.748 1.00 30.35 267 ASP A O 1
ATOM 1997 N N . SER A 1 268 ? 3.579 18.172 -73.456 1.00 28.23 268 SER A N 1
ATOM 1998 C CA . SER A 1 268 ? 4.273 17.161 -72.675 1.00 30.96 268 SER A CA 1
ATOM 1999 C C . SER A 1 268 ? 3.397 16.552 -71.563 1.00 30.87 268 SER A C 1
ATOM 2000 O O . SER A 1 268 ? 3.827 15.623 -70.867 1.00 27.94 268 SER A O 1
ATOM 2003 N N . PHE A 1 269 ? 2.186 17.077 -71.386 1.00 26.70 269 PHE A N 1
ATOM 2004 C CA . PHE A 1 269 ? 1.293 16.590 -70.330 1.00 26.58 269 PHE A CA 1
ATOM 2005 C C . PHE A 1 269 ? 0.254 15.627 -70.903 1.00 25.17 269 PHE A C 1
ATOM 2006 O O . PHE A 1 269 ? -0.349 15.895 -71.945 1.00 24.16 269 PHE A O 1
ATOM 2014 N N . ASN A 1 270 ? 0.073 14.496 -70.228 1.00 26.09 270 ASN A N 1
ATOM 2015 C CA . ASN A 1 270 ? -0.905 13.486 -70.639 1.00 25.21 270 ASN A CA 1
ATOM 2016 C C . ASN A 1 270 ? -1.456 12.769 -69.432 1.00 21.91 270 ASN A C 1
ATOM 2017 O O . ASN A 1 270 ? -0.723 12.508 -68.474 1.00 24.32 270 ASN A O 1
ATOM 2022 N N . LEU A 1 271 ? -2.744 12.444 -69.468 1.00 20.95 271 LEU A N 1
ATOM 2023 C CA . LEU A 1 271 ? -3.354 11.657 -68.390 1.00 22.83 271 LEU A CA 1
ATOM 2024 C C . LEU A 1 271 ? -3.025 10.169 -68.534 1.00 20.53 271 LEU A C 1
ATOM 2025 O O . LEU A 1 271 ? -3.187 9.590 -69.620 1.00 19.79 271 LEU A O 1
ATOM 2030 N N . PRO A 1 272 ? -2.559 9.547 -67.440 1.00 18.98 272 PRO A N 1
ATOM 2031 C CA . PRO A 1 272 ? -2.253 8.107 -67.412 1.00 20.31 272 PRO A CA 1
ATOM 2032 C C . PRO A 1 272 ? -3.508 7.285 -67.135 1.00 20.74 272 PRO A C 1
ATOM 2033 O O . PRO A 1 272 ? -3.616 6.649 -66.085 1.00 20.29 272 PRO A O 1
ATOM 2037 N N . GLN A 1 273 ? -4.461 7.324 -68.065 1.00 18.11 273 GLN A N 1
ATOM 2038 C CA . GLN A 1 273 ? -5.710 6.570 -67.918 1.00 21.08 273 GLN A CA 1
ATOM 2039 C C . GLN A 1 273 ? -6.128 5.891 -69.226 1.00 21.93 273 GLN A C 1
ATOM 2040 O O . GLN A 1 273 ? -5.835 6.382 -70.319 1.00 19.33 273 GLN A O 1
ATOM 2046 N N . TYR A 1 274 ? -6.822 4.767 -69.107 1.00 19.66 274 TYR A N 1
ATOM 2047 C CA . TYR A 1 274 ? -7.508 4.184 -70.260 1.00 16.80 274 TYR A CA 1
ATOM 2048 C C . TYR A 1 274 ? -8.846 3.684 -69.753 1.00 18.72 274 TYR A C 1
ATOM 2049 O O . TYR A 1 274 ? -8.939 3.110 -68.667 1.00 18.85 274 TYR A O 1
ATOM 2058 N N . HIS A 1 275 ? -9.890 3.956 -70.517 1.00 18.72 275 HIS A N 1
ATOM 2059 C CA . HIS A 1 275 ? -11.236 3.579 -70.139 1.00 17.22 275 HIS A CA 1
ATOM 2060 C C . HIS A 1 275 ? -11.710 2.491 -71.095 1.00 18.39 275 HIS A C 1
ATOM 2061 O O . HIS A 1 275 ? -12.139 2.781 -72.217 1.00 18.01 275 HIS A O 1
ATOM 2068 N N . PRO A 1 276 ? -11.609 1.231 -70.664 1.00 19.06 276 PRO A N 1
ATOM 2069 C CA . PRO A 1 276 ? -11.787 0.103 -71.583 1.00 14.57 276 PRO A CA 1
ATOM 2070 C C . PRO A 1 276 ? -13.249 -0.224 -71.882 1.00 19.67 276 PRO A C 1
ATOM 2071 O O . PRO A 1 276 ? -14.141 0.036 -71.077 1.00 18.87 276 PRO A O 1
ATOM 2075 N N . SER A 1 277 ? -13.490 -0.789 -73.055 1.00 20.19 277 SER A N 1
ATOM 2076 C CA . SER A 1 277 ? -14.776 -1.396 -73.348 1.00 18.93 277 SER A CA 1
ATOM 2077 C C . SER A 1 277 ? -14.890 -2.719 -72.585 1.00 22.14 277 SER A C 1
ATOM 2078 O O . SER A 1 277 ? -13.883 -3.259 -72.144 1.00 19.97 277 SER A O 1
ATOM 2081 N N . VAL A 1 278 ? -16.104 -3.243 -72.450 1.00 20.38 278 VAL A N 1
ATOM 2082 C CA . VAL A 1 278 ? -16.305 -4.587 -71.900 1.00 21.28 278 VAL A CA 1
ATOM 2083 C C . VAL A 1 278 ? -15.513 -5.627 -72.691 1.00 22.95 278 VAL A C 1
ATOM 2084 O O . VAL A 1 278 ? -14.913 -6.538 -72.126 1.00 21.94 278 VAL A O 1
ATOM 2088 N N . GLU A 1 279 ? -15.494 -5.474 -74.009 1.00 23.76 279 GLU A N 1
ATOM 2089 C CA A GLU A 1 279 ? -14.755 -6.381 -74.873 0.62 22.90 279 GLU A CA 1
ATOM 2090 C CA B GLU A 1 279 ? -14.746 -6.384 -74.865 0.38 22.94 279 GLU A CA 1
ATOM 2091 C C . GLU A 1 279 ? -13.244 -6.327 -74.579 1.00 25.61 279 GLU A C 1
ATOM 2092 O O . GLU A 1 279 ? -12.562 -7.359 -74.585 1.00 23.09 279 GLU A O 1
ATOM 2103 N N . ASP A 1 280 ? -12.725 -5.123 -74.315 1.00 24.34 280 ASP A N 1
ATOM 2104 C CA . ASP A 1 280 ? -11.321 -4.946 -73.919 1.00 23.26 280 ASP A CA 1
ATOM 2105 C C . ASP A 1 280 ? -10.974 -5.756 -72.663 1.00 19.99 280 ASP A C 1
ATOM 2106 O O . ASP A 1 280 ? -9.941 -6.427 -72.589 1.00 21.08 280 ASP A O 1
ATOM 2111 N N . LEU A 1 281 ? -11.829 -5.636 -71.657 1.00 18.01 281 LEU A N 1
ATOM 2112 C CA . LEU A 1 281 ? -11.619 -6.298 -70.372 1.00 20.75 281 LEU A CA 1
ATOM 2113 C C . LEU A 1 281 ? -11.689 -7.805 -70.537 1.00 21.06 281 LEU A C 1
ATOM 2114 O O . LEU A 1 281 ? -10.815 -8.540 -70.069 1.00 18.06 281 LEU A O 1
ATOM 2119 N N . GLU A 1 282 ? -12.741 -8.254 -71.210 1.00 18.29 282 GLU A N 1
ATOM 2120 C CA . GLU A 1 282 ? -12.932 -9.673 -71.485 1.00 19.77 282 GLU A CA 1
ATOM 2121 C C . GLU A 1 282 ? -11.723 -10.289 -72.186 1.00 23.28 282 GLU A C 1
ATOM 2122 O O . GLU A 1 282 ? -11.305 -11.394 -71.835 1.00 25.22 282 GLU A O 1
ATOM 2128 N N . MET A 1 283 ? -11.147 -9.559 -73.146 1.00 24.16 283 MET A N 1
ATOM 2129 C CA A MET A 1 283 ? -9.991 -10.045 -73.894 0.59 26.06 283 MET A CA 1
ATOM 2130 C CA C MET A 1 283 ? -9.987 -10.046 -73.888 0.41 26.07 283 MET A CA 1
ATOM 2131 C C . MET A 1 283 ? -8.809 -10.341 -72.968 1.00 27.86 283 MET A C 1
ATOM 2132 O O . MET A 1 283 ? -8.236 -11.430 -73.016 1.00 23.87 283 MET A O 1
ATOM 2141 N N . VAL A 1 284 ? -8.454 -9.367 -72.126 1.00 22.12 284 VAL A N 1
ATOM 2142 C CA . VAL A 1 284 ? -7.321 -9.511 -71.219 1.00 23.00 284 VAL A CA 1
ATOM 2143 C C . VAL A 1 284 ? -7.568 -10.623 -70.202 1.00 20.20 284 VAL A C 1
ATOM 2144 O O . VAL A 1 284 ? -6.671 -11.403 -69.886 1.00 24.85 284 VAL A O 1
ATOM 2148 N N . ILE A 1 285 ? -8.793 -10.694 -69.696 1.00 20.18 285 ILE A N 1
ATOM 2149 C CA . ILE A 1 285 ? -9.157 -11.708 -68.709 1.00 21.29 285 ILE A CA 1
ATOM 2150 C C . ILE A 1 285 ? -9.076 -13.105 -69.316 1.00 25.07 285 ILE A C 1
ATOM 2151 O O . ILE A 1 285 ? -8.493 -14.017 -68.733 1.00 21.01 285 ILE A O 1
ATOM 2156 N N . GLU A 1 286 ? -9.654 -13.270 -70.498 1.00 22.11 286 GLU A N 1
ATOM 2157 C CA . GLU A 1 286 ? -9.643 -14.578 -71.141 1.00 24.25 286 GLU A CA 1
ATOM 2158 C C . GLU A 1 286 ? -8.218 -15.024 -71.472 1.00 22.63 286 GLU A C 1
ATOM 2159 O O . GLU A 1 286 ? -7.878 -16.192 -71.294 1.00 27.43 286 GLU A O 1
ATOM 2165 N N . MET A 1 287 ? -7.380 -14.099 -71.922 1.00 21.89 287 MET A N 1
ATOM 2166 C CA A MET A 1 287 ? -6.005 -14.455 -72.234 0.48 27.27 287 MET A CA 1
ATOM 2167 C CA B MET A 1 287 ? -5.983 -14.401 -72.230 0.52 27.27 287 MET A CA 1
ATOM 2168 C C . MET A 1 287 ? -5.217 -14.789 -70.972 1.00 29.20 287 MET A C 1
ATOM 2169 O O . MET A 1 287 ? -4.436 -15.737 -70.971 1.00 26.97 287 MET A O 1
ATOM 2178 N N . ASN A 1 288 ? -5.435 -14.030 -69.899 1.00 24.82 288 ASN A N 1
ATOM 2179 C CA . ASN A 1 288 ? -4.806 -14.338 -68.613 1.00 22.76 288 ASN A CA 1
ATOM 2180 C C . ASN A 1 288 ? -5.148 -15.751 -68.132 1.00 21.98 288 ASN A C 1
ATOM 2181 O O . ASN A 1 288 ? -4.296 -16.453 -67.597 1.00 21.16 288 ASN A O 1
ATOM 2186 N N . ASP A 1 289 ? -6.417 -16.121 -68.286 1.00 19.79 289 ASP A N 1
ATOM 2187 C CA . ASP A 1 289 ? -6.914 -17.476 -68.076 1.00 21.12 289 ASP A CA 1
ATOM 2188 C C . ASP A 1 289 ? -6.885 -17.968 -66.618 1.00 26.55 289 ASP A C 1
ATOM 2189 O O . ASP A 1 289 ? -6.967 -19.169 -66.376 1.00 26.33 289 ASP A O 1
ATOM 2194 N N . CYS A 1 290 ? -6.807 -17.067 -65.641 1.00 20.01 290 CYS A N 1
ATOM 2195 C CA . CYS A 1 290 ? -6.827 -17.504 -64.234 1.00 21.72 290 CYS A CA 1
ATOM 2196 C C . CYS A 1 290 ? -8.173 -17.274 -63.530 1.00 22.40 290 CYS A C 1
ATOM 2197 O O . CYS A 1 290 ? -8.450 -17.878 -62.485 1.00 19.00 290 CYS A O 1
ATOM 2200 N N . PHE A 1 291 ? -9.009 -16.423 -64.117 1.00 18.97 291 PHE A N 1
ATOM 2201 C CA . PHE A 1 291 ? -10.335 -16.126 -63.575 1.00 18.48 291 PHE A CA 1
ATOM 2202 C C . PHE A 1 291 ? -11.436 -16.474 -64.563 1.00 22.34 291 PHE A C 1
ATOM 2203 O O . PHE A 1 291 ? -11.260 -16.258 -65.765 1.00 20.84 291 PHE A O 1
ATOM 2211 N N . THR A 1 292 ? -12.563 -16.988 -64.067 1.00 18.78 292 THR A N 1
ATOM 2212 C CA . THR A 1 292 ? -13.770 -17.069 -64.890 1.00 21.52 292 THR A CA 1
ATOM 2213 C C . THR A 1 292 ? -14.567 -15.783 -64.732 1.00 22.71 292 THR A C 1
ATOM 2214 O O . THR A 1 292 ? -14.648 -15.212 -63.644 1.00 19.15 292 THR A O 1
ATOM 2218 N N . ILE A 1 293 ? -15.130 -15.299 -65.831 1.00 21.07 293 ILE A N 1
ATOM 2219 C CA . ILE A 1 293 ? -16.015 -14.155 -65.736 1.00 24.05 293 ILE A CA 1
ATOM 2220 C C . ILE A 1 293 ? -17.387 -14.679 -65.357 1.00 26.09 293 ILE A C 1
ATOM 2221 O O . ILE A 1 293 ? -17.986 -15.442 -66.115 1.00 21.18 293 ILE A O 1
ATOM 2226 N N . GLU A 1 294 ? -17.866 -14.295 -64.175 1.00 21.99 294 GLU A N 1
ATOM 2227 C CA . GLU A 1 294 ? -19.182 -14.698 -63.712 1.00 19.19 294 GLU A CA 1
ATOM 2228 C C . GLU A 1 294 ? -20.263 -13.730 -64.178 1.00 23.14 294 GLU A C 1
ATOM 2229 O O . GLU A 1 294 ? -21.409 -14.124 -64.376 1.00 21.69 294 GLU A O 1
ATOM 2235 N N . ARG A 1 295 ? -19.905 -12.459 -64.340 1.00 22.62 295 ARG A N 1
ATOM 2236 C CA . ARG A 1 295 ? -20.839 -11.477 -64.880 1.00 23.02 295 ARG A CA 1
ATOM 2237 C C . ARG A 1 295 ? -20.099 -10.223 -65.266 1.00 26.23 295 ARG A C 1
ATOM 2238 O O . ARG A 1 295 ? -19.104 -9.843 -64.629 1.00 21.21 295 ARG A O 1
ATOM 2246 N N . VAL A 1 296 ? -20.590 -9.599 -66.329 1.00 22.64 296 VAL A N 1
ATOM 2247 C CA . VAL A 1 296 ? -20.190 -8.255 -66.690 1.00 23.64 296 VAL A CA 1
ATOM 2248 C C . VAL A 1 296 ? -21.473 -7.428 -66.867 1.00 26.06 296 VAL A C 1
ATOM 2249 O O . VAL A 1 296 ? -22.534 -7.976 -67.168 1.00 22.62 296 VAL A O 1
ATOM 2253 N N . GLY A 1 297 ? -21.395 -6.119 -66.649 1.00 23.85 297 GLY A N 1
ATOM 2254 C CA . GLY A 1 297 ? -22.555 -5.272 -66.839 1.00 25.39 297 GLY A CA 1
ATOM 2255 C C . GLY A 1 297 ? -22.214 -3.819 -66.612 1.00 26.83 297 GLY A C 1
ATOM 2256 O O . GLY A 1 297 ? -21.038 -3.457 -66.535 1.00 21.03 297 GLY A O 1
ATOM 2257 N N . THR A 1 298 ? -23.245 -2.989 -66.506 1.00 26.11 298 THR A N 1
ATOM 2258 C CA . THR A 1 298 ? -23.062 -1.573 -66.230 1.00 27.07 298 THR A CA 1
ATOM 2259 C C . THR A 1 298 ? -23.800 -1.181 -64.961 1.00 32.12 298 THR A C 1
ATOM 2260 O O . THR A 1 298 ? -24.818 -1.772 -64.609 1.00 32.70 298 THR A O 1
ATOM 2264 N N . LEU A 1 299 ? -23.308 -0.154 -64.286 1.00 31.23 299 LEU A N 1
ATOM 2265 C CA . LEU A 1 299 ? -23.958 0.302 -63.069 1.00 41.03 299 LEU A CA 1
ATOM 2266 C C . LEU A 1 299 ? -24.871 1.486 -63.365 1.00 50.12 299 LEU A C 1
ATOM 2267 O O . LEU A 1 299 ? -24.416 2.507 -63.878 1.00 51.71 299 LEU A O 1
ATOM 2272 N N . PRO A 1 300 ? -26.173 1.342 -63.073 1.00 53.85 300 PRO A N 1
ATOM 2273 C CA . PRO A 1 300 ? -27.060 2.496 -63.220 1.00 58.46 300 PRO A CA 1
ATOM 2274 C C . PRO A 1 300 ? -26.667 3.471 -62.137 1.00 64.78 300 PRO A C 1
ATOM 2275 O O . PRO A 1 300 ? -26.781 3.084 -60.985 1.00 67.03 300 PRO A O 1
ATOM 2279 N N . HIS A 1 301 ? -26.182 4.662 -62.440 1.00 65.18 301 HIS A N 1
ATOM 2280 C CA . HIS A 1 301 ? -25.769 5.491 -61.329 1.00 75.94 301 HIS A CA 1
ATOM 2281 C C . HIS A 1 301 ? -26.934 6.306 -60.772 1.00 78.33 301 HIS A C 1
ATOM 2282 O O . HIS A 1 301 ? -27.749 6.824 -61.531 1.00 76.58 301 HIS A O 1
ATOM 2289 N N . PRO A 1 302 ? -27.037 6.373 -59.434 1.00 78.15 302 PRO A N 1
ATOM 2290 C CA . PRO A 1 302 ? -28.151 6.938 -58.656 1.00 79.58 302 PRO A CA 1
ATOM 2291 C C . PRO A 1 302 ? -28.504 8.389 -58.978 1.00 83.28 302 PRO A C 1
ATOM 2292 O O . PRO A 1 302 ? -29.679 8.773 -58.871 1.00 85.21 302 PRO A O 1
ATOM 2296 N N . MET A 1 303 ? -27.500 9.176 -59.362 1.00 81.27 303 MET A N 1
ATOM 2297 C CA . MET A 1 303 ? -27.721 10.592 -59.639 1.00 82.75 303 MET A CA 1
ATOM 2298 C C . MET A 1 303 ? -27.974 10.847 -61.112 1.00 79.57 303 MET A C 1
ATOM 2299 O O . MET A 1 303 ? -27.672 11.937 -61.617 1.00 75.20 303 MET A O 1
ATOM 2304 N N . LYS A 1 304 ? -28.550 9.857 -61.784 1.00 79.82 304 LYS A N 1
ATOM 2305 C CA . LYS A 1 304 ? -28.659 9.888 -63.237 1.00 80.32 304 LYS A CA 1
ATOM 2306 C C . LYS A 1 304 ? -29.684 10.870 -63.794 1.00 78.09 304 LYS A C 1
ATOM 2307 O O . LYS A 1 304 ? -29.487 11.431 -64.882 1.00 74.55 304 LYS A O 1
ATOM 2313 N N . ASN A 1 305 ? -30.771 11.100 -63.065 1.00 73.24 305 ASN A N 1
ATOM 2314 C CA . ASN A 1 305 ? -31.835 11.966 -63.614 1.00 76.50 305 ASN A CA 1
ATOM 2315 C C . ASN A 1 305 ? -31.875 13.341 -62.930 1.00 72.82 305 ASN A C 1
ATOM 2316 O O . ASN A 1 305 ? -32.833 14.107 -63.092 1.00 74.67 305 ASN A O 1
ATOM 2321 N N . LEU A 1 306 ? -30.837 13.620 -62.141 1.00 67.81 306 LEU A N 1
ATOM 2322 C CA . LEU A 1 306 ? -30.564 14.971 -61.663 1.00 66.31 306 LEU A CA 1
ATOM 2323 C C . LEU A 1 306 ? -29.983 15.806 -62.799 1.00 63.70 306 LEU A C 1
ATOM 2324 O O . LEU A 1 306 ? -29.397 15.265 -63.737 1.00 63.56 306 LEU A O 1
ATOM 2329 N N . PRO A 1 307 ? -30.148 17.132 -62.724 1.00 62.31 307 PRO A N 1
ATOM 2330 C CA . PRO A 1 307 ? -29.542 17.979 -63.755 1.00 55.70 307 PRO A CA 1
ATOM 2331 C C . PRO A 1 307 ? -28.026 18.073 -63.583 1.00 48.79 307 PRO A C 1
ATOM 2332 O O . PRO A 1 307 ? -27.536 17.961 -62.459 1.00 49.44 307 PRO A O 1
ATOM 2336 N N . PHE A 1 308 ? -27.301 18.255 -64.685 1.00 48.45 308 PHE A N 1
ATOM 2337 C CA . PHE A 1 308 ? -25.846 18.372 -64.635 1.00 43.35 308 PHE A CA 1
ATOM 2338 C C . PHE A 1 308 ? -25.426 19.533 -63.748 1.00 48.86 308 PHE A C 1
ATOM 2339 O O . PHE A 1 308 ? -25.848 20.673 -63.953 1.00 45.56 308 PHE A O 1
ATOM 2347 N N . ASP A 1 309 ? -24.595 19.225 -62.759 1.00 47.31 309 ASP A N 1
ATOM 2348 C CA . ASP A 1 309 ? -24.132 20.201 -61.789 1.00 46.56 309 ASP A CA 1
ATOM 2349 C C . ASP A 1 309 ? -22.772 20.756 -62.218 1.00 48.49 309 ASP A C 1
ATOM 2350 O O . ASP A 1 309 ? -21.735 20.182 -61.890 1.00 46.53 309 ASP A O 1
ATOM 2355 N N . VAL A 1 310 ? -22.792 21.871 -62.948 1.00 47.99 310 VAL A N 1
ATOM 2356 C CA . VAL A 1 310 ? -21.575 22.475 -63.500 1.00 47.09 310 VAL A CA 1
ATOM 2357 C C . VAL A 1 310 ? -20.509 22.739 -62.439 1.00 51.18 310 VAL A C 1
ATOM 2358 O O . VAL A 1 310 ? -19.347 22.350 -62.601 1.00 48.63 310 VAL A O 1
ATOM 2362 N N . GLN A 1 311 ? -20.909 23.380 -61.348 1.00 52.59 311 GLN A N 1
ATOM 2363 C CA . GLN A 1 311 ? -19.968 23.772 -60.305 1.00 52.57 311 GLN A CA 1
ATOM 2364 C C . GLN A 1 311 ? -19.334 22.580 -59.611 1.00 48.18 311 GLN A C 1
ATOM 2365 O O . GLN A 1 311 ? -18.119 22.530 -59.421 1.00 51.03 311 GLN A O 1
ATOM 2371 N N . ARG A 1 312 ? -20.163 21.626 -59.210 1.00 49.47 312 ARG A N 1
ATOM 2372 C CA . ARG A 1 312 ? -19.685 20.508 -58.402 1.00 46.96 312 ARG A CA 1
ATOM 2373 C C . ARG A 1 312 ? -18.820 19.534 -59.206 1.00 46.40 312 ARG A C 1
ATOM 2374 O O . ARG A 1 312 ? -17.919 18.899 -58.660 1.00 45.37 312 ARG A O 1
ATOM 2382 N N . THR A 1 313 ? -19.127 19.393 -60.490 1.00 45.05 313 THR A N 1
ATOM 2383 C CA . THR A 1 313 ? -18.328 18.556 -61.374 1.00 46.67 313 THR A CA 1
ATOM 2384 C C . THR A 1 313 ? -16.932 19.146 -61.515 1.00 44.92 313 THR A C 1
ATOM 2385 O O . THR A 1 313 ? -15.939 18.422 -61.498 1.00 44.40 313 THR A O 1
ATOM 2389 N N . SER A 1 314 ? -16.862 20.469 -61.620 1.00 44.04 314 SER A N 1
ATOM 2390 C CA . SER A 1 314 ? -15.581 21.146 -61.771 1.00 45.10 314 SER A CA 1
ATOM 2391 C C . SER A 1 314 ? -14.719 20.926 -60.521 1.00 46.63 314 SER A C 1
ATOM 2392 O O . SER A 1 314 ? -13.501 20.791 -60.620 1.00 52.24 314 SER A O 1
ATOM 2395 N N . LEU A 1 315 ? -15.360 20.852 -59.357 1.00 46.24 315 LEU A N 1
ATOM 2396 C CA . LEU A 1 315 ? -14.676 20.561 -58.096 1.00 46.00 315 LEU A CA 1
ATOM 2397 C C . LEU A 1 315 ? -14.228 19.111 -57.972 1.00 49.38 315 LEU A C 1
ATOM 2398 O O . LEU A 1 31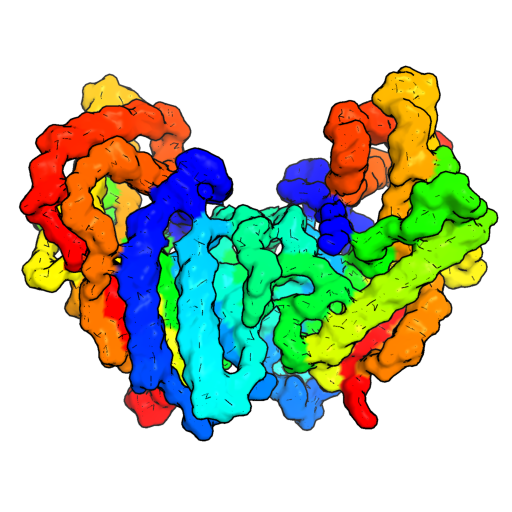5 ? -13.165 18.825 -57.414 1.00 48.62 315 LEU A O 1
ATOM 2403 N N . GLN A 1 316 ? -15.063 18.189 -58.441 1.00 44.75 316 GLN A N 1
ATOM 2404 C CA . GLN A 1 316 ? -14.725 16.774 -58.375 1.00 43.66 316 GLN A CA 1
ATOM 2405 C C . GLN A 1 316 ? -13.497 16.501 -59.252 1.00 37.49 316 GLN A C 1
ATOM 2406 O O . GLN A 1 316 ? -12.595 15.754 -58.862 1.00 45.10 316 GLN A O 1
ATOM 2412 N N . VAL A 1 317 ? -13.454 17.136 -60.416 1.00 37.74 317 VAL A N 1
ATOM 2413 C CA . VAL A 1 317 ? -12.332 16.975 -61.327 1.00 41.04 317 VAL A CA 1
ATOM 2414 C C . VAL A 1 317 ? -11.052 17.515 -60.690 1.00 47.44 317 VAL A C 1
ATOM 2415 O O . VAL A 1 317 ? -10.003 16.866 -60.730 1.00 41.19 317 VAL A O 1
ATOM 2419 N N . ARG A 1 318 ? -11.147 18.688 -60.069 1.00 46.40 318 ARG A N 1
ATOM 2420 C CA . ARG A 1 318 ? -9.982 19.304 -59.449 1.00 40.94 318 ARG A CA 1
ATOM 2421 C C . ARG A 1 318 ? -9.420 18.443 -58.337 1.00 42.54 318 ARG A C 1
ATOM 2422 O O . ARG A 1 318 ? -8.211 18.281 -58.230 1.00 47.36 318 ARG A O 1
ATOM 2430 N N . ALA A 1 319 ? -10.301 17.878 -57.520 1.00 39.47 319 ALA A N 1
ATOM 2431 C CA . ALA A 1 319 ? -9.887 17.029 -56.415 1.00 44.89 319 ALA A CA 1
ATOM 2432 C C . ALA A 1 319 ? -9.234 15.736 -56.903 1.00 49.46 319 ALA A C 1
ATOM 2433 O O . ALA A 1 319 ? -8.520 15.066 -56.152 1.00 47.18 319 ALA A O 1
ATOM 2435 N N . ILE A 1 320 ? -9.496 15.375 -58.155 1.00 43.83 320 ILE A N 1
ATOM 2436 C CA . ILE A 1 320 ? -8.898 14.177 -58.728 1.00 40.97 320 ILE A CA 1
ATOM 2437 C C . ILE A 1 320 ? -7.553 14.516 -59.358 1.00 35.94 320 ILE A C 1
ATOM 2438 O O . ILE A 1 320 ? -6.571 13.794 -59.176 1.00 39.07 320 ILE A O 1
ATOM 2443 N N . MET A 1 321 ? -7.512 15.640 -60.061 1.00 36.18 321 MET A N 1
ATOM 2444 C CA . MET A 1 321 ? -6.371 15.995 -60.889 1.00 34.65 321 MET A CA 1
ATOM 2445 C C . MET A 1 321 ? -5.365 16.940 -60.229 1.00 40.07 321 MET A C 1
ATOM 2446 O O . MET A 1 321 ? -4.349 17.266 -60.836 1.00 35.66 321 MET A O 1
ATOM 2451 N N . GLU A 1 322 ? -5.636 17.376 -59.000 1.00 41.61 322 GLU A N 1
ATOM 2452 C CA . GLU A 1 322 ? -4.841 18.445 -58.380 1.00 46.77 322 GLU A CA 1
ATOM 2453 C C . GLU A 1 322 ? -3.346 18.119 -58.308 1.00 43.35 322 GLU A C 1
ATOM 2454 O O . GLU A 1 322 ? -2.512 18.894 -58.782 1.00 39.38 322 GLU A O 1
ATOM 2460 N N . CYS A 1 323 ? -3.032 16.970 -57.719 1.00 38.34 323 CYS A N 1
ATOM 2461 C CA . CYS A 1 323 ? -1.657 16.498 -57.578 1.00 47.36 323 CYS A CA 1
ATOM 2462 C C . CYS A 1 323 ? -0.923 16.419 -58.919 1.00 45.88 323 CYS A C 1
ATOM 2463 O O . CYS A 1 323 ? 0.139 17.022 -59.095 1.00 35.54 323 CYS A O 1
ATOM 2466 N N . ILE A 1 324 ? -1.500 15.690 -59.870 1.00 44.89 324 ILE A N 1
ATOM 2467 C CA . ILE A 1 324 ? -0.832 15.482 -61.146 1.00 39.28 324 ILE A CA 1
ATOM 2468 C C . ILE A 1 324 ? -0.702 16.804 -61.908 1.00 40.27 324 ILE A C 1
ATOM 2469 O O . ILE A 1 324 ? 0.297 17.043 -62.585 1.00 38.82 324 ILE A O 1
ATOM 2474 N N . LEU A 1 325 ? -1.684 17.689 -61.763 1.00 40.05 325 LEU A N 1
ATOM 2475 C CA . LEU A 1 325 ? -1.612 18.990 -62.413 1.00 38.29 325 LEU A CA 1
ATOM 2476 C C . LEU A 1 325 ? -0.561 19.872 -61.743 1.00 43.07 325 LEU A C 1
ATOM 2477 O O . LEU A 1 325 ? 0.198 20.573 -62.411 1.00 40.63 325 LEU A O 1
ATOM 2482 N N . THR A 1 326 ? -0.525 19.837 -60.415 1.00 48.21 326 THR A N 1
ATOM 2483 C CA . THR A 1 326 ? 0.437 20.639 -59.672 1.00 50.85 326 THR A CA 1
ATOM 2484 C C . THR A 1 326 ? 1.853 20.178 -59.982 1.00 46.28 326 THR A C 1
ATOM 2485 O O . THR A 1 326 ? 2.697 20.972 -60.398 1.00 46.74 326 THR A O 1
ATOM 2489 N N . GLU A 1 327 ? 2.086 18.883 -59.813 1.00 46.64 327 GLU A N 1
ATOM 2490 C CA . GLU A 1 327 ? 3.393 18.290 -60.065 1.00 50.67 327 GLU A CA 1
ATOM 2491 C C . GLU A 1 327 ? 3.950 18.632 -61.459 1.00 47.54 327 GLU A C 1
ATOM 2492 O O . GLU A 1 327 ? 5.161 18.763 -61.623 1.00 48.22 327 GLU A O 1
ATOM 2498 N N . HIS A 1 328 ? 3.072 18.825 -62.446 1.00 42.44 328 HIS A N 1
ATOM 2499 C CA . HIS A 1 328 ? 3.517 19.157 -63.801 1.00 40.04 328 HIS A CA 1
ATOM 2500 C C . HIS A 1 328 ? 3.514 20.658 -64.099 1.00 38.99 328 HIS A C 1
ATOM 2501 O O . HIS A 1 328 ? 4.420 21.167 -64.756 1.00 41.50 328 HIS A O 1
ATOM 2508 N N . PHE A 1 329 ? 2.490 21.364 -63.639 1.00 38.84 329 PHE A N 1
ATOM 2509 C CA . PHE A 1 329 ? 2.342 22.778 -63.979 1.00 42.93 329 PHE A CA 1
ATOM 2510 C C . PHE A 1 329 ? 2.652 23.721 -62.804 1.00 41.79 329 PHE A C 1
ATOM 2511 O O . PHE A 1 329 ? 3.013 24.876 -63.007 1.00 43.19 329 PHE A O 1
ATOM 2519 N N . GLY A 1 330 ? 2.504 23.229 -61.581 1.00 47.33 330 GLY A N 1
ATOM 2520 C CA . GLY A 1 330 ? 2.715 24.068 -60.417 1.00 57.44 330 GLY A CA 1
ATOM 2521 C C . GLY A 1 330 ? 1.422 24.607 -59.833 1.00 57.51 330 GLY A C 1
ATOM 2522 O O . GLY A 1 330 ? 0.484 24.918 -60.568 1.00 55.46 330 GLY A O 1
ATOM 2523 N N . GLU A 1 331 ? 1.396 24.709 -58.504 1.00 63.88 331 GLU A N 1
ATOM 2524 C CA . GLU A 1 331 ? 0.269 25.230 -57.721 1.00 66.36 331 GLU A CA 1
ATOM 2525 C C . GLU A 1 331 ? -0.518 26.369 -58.366 1.00 62.86 331 GLU A C 1
ATOM 2526 O O . GLU A 1 331 ? -1.751 26.384 -58.340 1.00 61.67 331 GLU A O 1
ATOM 2532 N N . ASN A 1 332 ? 0.212 27.321 -58.939 1.00 61.44 332 ASN A N 1
ATOM 2533 C CA . ASN A 1 332 ? -0.361 28.595 -59.353 1.00 61.30 332 ASN A CA 1
ATOM 2534 C C . ASN A 1 332 ? -1.192 28.527 -60.623 1.00 59.67 332 ASN A C 1
ATOM 2535 O O . ASN A 1 332 ? -1.653 29.555 -61.127 1.00 57.90 332 ASN A O 1
ATOM 2540 N N . ILE A 1 333 ? -1.380 27.321 -61.145 1.00 58.91 333 ILE A N 1
ATOM 2541 C CA . ILE A 1 333 ? -2.156 27.142 -62.361 1.00 53.12 333 ILE A CA 1
ATOM 2542 C C . ILE A 1 333 ? -3.607 26.789 -62.044 1.00 46.80 333 ILE A C 1
ATOM 2543 O O . ILE A 1 333 ? -4.506 27.087 -62.824 1.00 50.42 333 ILE A O 1
ATOM 2548 N N . LEU A 1 334 ? -3.826 26.194 -60.880 1.00 47.55 334 LEU A N 1
ATOM 2549 C CA . LEU A 1 334 ? -5.106 25.580 -60.546 1.00 51.24 334 LEU A CA 1
ATOM 2550 C C . LEU A 1 334 ? -6.287 26.551 -60.571 1.00 51.76 334 LEU A C 1
ATOM 2551 O O . LEU A 1 334 ? -7.180 26.421 -61.416 1.00 47.29 334 LEU A O 1
ATOM 2556 N N . ASP A 1 335 ? -6.283 27.521 -59.659 1.00 54.49 335 ASP A N 1
ATOM 2557 C CA . ASP A 1 335 ? -7.373 28.491 -59.560 1.00 49.54 335 ASP A CA 1
ATOM 2558 C C . ASP A 1 335 ? -7.746 29.136 -60.900 1.00 50.17 335 ASP A C 1
ATOM 2559 O O . ASP A 1 335 ? -8.926 29.177 -61.245 1.00 59.83 335 ASP A O 1
ATOM 2564 N N . PRO A 1 336 ? -6.761 29.618 -61.681 1.00 48.02 336 PRO A N 1
ATOM 2565 C CA . PRO A 1 336 ? -7.210 30.135 -62.981 1.00 45.94 336 PRO A CA 1
ATOM 2566 C C . PRO A 1 336 ? -7.547 29.053 -64.011 1.00 47.15 336 PRO A C 1
ATOM 2567 O O . PRO A 1 336 ? -8.285 29.337 -64.953 1.00 50.15 336 PRO A O 1
ATOM 2571 N N . LEU A 1 337 ? -6.999 27.849 -63.861 1.00 50.91 337 LEU A N 1
ATOM 2572 C CA . LEU A 1 337 ? -7.310 26.777 -64.809 1.00 49.62 337 LEU A CA 1
ATOM 2573 C C . LEU A 1 337 ? -8.789 26.423 -64.735 1.00 37.74 337 LEU A C 1
ATOM 2574 O O . LEU A 1 337 ? -9.472 26.337 -65.757 1.00 41.35 337 LEU A O 1
ATOM 2579 N N . PHE A 1 338 ? -9.272 26.239 -63.514 1.00 38.92 338 PHE A N 1
ATOM 2580 C CA . PHE A 1 338 ? -10.604 25.704 -63.292 1.00 49.47 338 PHE A CA 1
ATOM 2581 C C . PHE A 1 338 ? -11.711 26.752 -63.370 1.00 51.55 338 PHE A C 1
ATOM 2582 O O . PHE A 1 338 ? -12.899 26.409 -63.393 1.00 46.90 338 PHE A O 1
ATOM 2590 N N . GLU A 1 339 ? -11.336 28.024 -63.433 1.00 46.36 339 GLU A N 1
ATOM 2591 C CA . GLU A 1 339 ? -12.333 29.045 -63.677 1.00 44.92 339 GLU A CA 1
ATOM 2592 C C . GLU A 1 339 ? -12.585 29.080 -65.174 1.00 45.04 339 GLU A C 1
ATOM 2593 O O . GLU A 1 339 ? -13.697 29.340 -65.621 1.00 42.82 339 GLU A O 1
ATOM 2599 N N . ILE A 1 340 ? -11.553 28.766 -65.952 1.00 43.17 340 ILE A N 1
ATOM 2600 C CA . ILE A 1 340 ? -11.730 28.587 -67.388 1.00 43.01 340 ILE A CA 1
ATOM 2601 C C . ILE A 1 340 ? -12.514 27.293 -67.659 1.00 45.11 340 ILE A C 1
ATOM 2602 O O . ILE A 1 340 ? -13.393 27.255 -68.517 1.00 37.75 340 ILE A O 1
ATOM 2607 N N . TYR A 1 341 ? -12.176 26.247 -66.911 1.00 41.15 341 TYR A N 1
ATOM 2608 C CA . TYR A 1 341 ? -12.807 24.931 -67.027 1.00 42.12 341 TYR A CA 1
ATOM 2609 C C . TYR A 1 341 ? -14.315 25.036 -66.815 1.00 42.86 341 TYR A C 1
ATOM 2610 O O . TYR A 1 341 ? -15.102 24.646 -67.680 1.00 41.67 341 TYR A O 1
ATOM 2619 N N . THR A 1 342 ? -14.699 25.589 -65.665 1.00 48.49 342 THR A N 1
ATOM 2620 C CA . THR A 1 342 ? -16.105 25.808 -65.322 1.00 49.16 342 THR A CA 1
ATOM 2621 C C . THR A 1 342 ? -16.852 26.531 -66.444 1.00 47.46 342 THR A C 1
ATOM 2622 O O . THR A 1 342 ? -17.989 26.186 -66.782 1.00 47.10 342 THR A O 1
ATOM 2626 N N . LYS A 1 343 ? -16.191 27.518 -67.035 1.00 46.29 343 LYS A N 1
ATOM 2627 C CA . LYS A 1 343 ? -16.745 28.262 -68.154 1.00 45.35 343 LYS A CA 1
ATOM 2628 C C . LYS A 1 343 ? -17.016 27.352 -69.354 1.00 46.28 343 LYS A C 1
ATOM 2629 O O . LYS A 1 343 ? -18.051 27.456 -70.011 1.00 42.22 343 LYS A O 1
ATOM 2635 N N . ASN A 1 344 ? -16.078 26.460 -69.644 1.00 48.08 344 ASN A N 1
ATOM 2636 C CA . ASN A 1 344 ? -16.224 25.563 -70.779 1.00 40.77 344 ASN A CA 1
ATOM 2637 C C . ASN A 1 344 ? -17.285 24.488 -70.540 1.00 40.77 344 ASN A C 1
ATOM 2638 O O . ASN A 1 344 ? -17.931 24.014 -71.484 1.00 41.79 344 ASN A O 1
ATOM 2643 N N . LEU A 1 345 ? -17.456 24.110 -69.278 1.00 35.39 345 LEU A N 1
ATOM 2644 C CA . LEU A 1 345 ? -18.500 23.173 -68.887 1.00 44.89 345 LEU A CA 1
ATOM 2645 C C . LEU A 1 345 ? -19.870 23.804 -69.122 1.00 46.86 345 LEU A C 1
ATOM 2646 O O . LEU A 1 345 ? -20.790 23.149 -69.613 1.00 42.02 345 LEU A O 1
ATOM 2651 N N . GLN A 1 346 ? -19.992 25.087 -68.782 1.00 44.05 346 GLN A N 1
ATOM 2652 C CA . GLN A 1 346 ? -21.251 25.808 -68.946 1.00 39.32 346 GLN A CA 1
ATOM 2653 C C . GLN A 1 346 ? -21.633 25.939 -70.418 1.00 43.00 346 GLN A C 1
ATOM 2654 O O . GLN A 1 346 ? -22.795 25.742 -70.780 1.00 47.38 346 GLN A O 1
ATOM 2660 N N . GLU A 1 347 ? -20.666 26.264 -71.273 1.00 35.11 347 GLU A N 1
ATOM 2661 C CA . GLU A 1 347 ? -20.949 26.331 -72.703 1.00 46.91 347 GLU A CA 1
ATOM 2662 C C . GLU A 1 347 ? -21.333 24.965 -73.254 1.00 44.62 347 GLU A C 1
ATOM 2663 O O . GLU A 1 347 ? -21.912 24.869 -74.331 1.00 49.62 347 GLU A O 1
ATOM 2669 N N . ASN A 1 348 ? -21.006 23.910 -72.516 1.00 47.63 348 ASN A N 1
ATOM 2670 C CA . ASN A 1 348 ? -21.311 22.555 -72.960 1.00 46.65 348 ASN A CA 1
ATOM 2671 C C . ASN A 1 348 ? -22.374 21.891 -72.087 1.00 48.98 348 ASN A C 1
ATOM 2672 O O . ASN A 1 348 ? -22.526 20.661 -72.109 1.00 41.94 348 ASN A O 1
ATOM 2677 N N . PHE A 1 349 ? -23.107 22.709 -71.329 1.00 44.82 349 PHE A N 1
ATOM 2678 C CA . PHE A 1 349 ? -24.091 22.210 -70.368 1.00 45.02 349 PHE A CA 1
ATOM 2679 C C . PHE A 1 349 ? -25.085 21.223 -70.987 1.00 46.73 349 PHE A C 1
ATOM 2680 O O . PHE A 1 349 ? -25.431 20.225 -70.358 1.00 44.22 349 PHE A O 1
ATOM 2688 N N . HIS A 1 350 ? -25.552 21.525 -72.195 1.00 43.50 350 HIS A N 1
ATOM 2689 C CA . HIS A 1 350 ? -26.542 20.697 -72.866 1.00 49.21 350 HIS A CA 1
ATOM 2690 C C . HIS A 1 350 ? -26.005 19.280 -73.025 1.00 48.29 350 HIS A C 1
ATOM 2691 O O . HIS A 1 350 ? -26.641 18.313 -72.593 1.00 44.48 350 HIS A O 1
ATOM 2698 N N . VAL A 1 351 ? -24.843 19.185 -73.676 1.00 47.63 351 VAL A N 1
ATOM 2699 C CA . VAL A 1 351 ? -24.171 17.920 -73.951 1.00 49.11 351 VAL A CA 1
ATOM 2700 C C . VAL A 1 351 ? -24.056 17.071 -72.692 1.00 42.06 351 VAL A C 1
ATOM 2701 O O . VAL A 1 351 ? -24.447 15.908 -72.695 1.00 45.88 351 VAL A O 1
ATOM 2705 N N . PHE A 1 352 ? -23.558 17.656 -71.607 1.00 39.94 352 PHE A N 1
ATOM 2706 C CA . PHE A 1 352 ? -23.413 16.910 -70.361 1.00 42.50 352 PHE A CA 1
ATOM 2707 C C . PHE A 1 352 ? -24.757 16.508 -69.776 1.00 43.61 352 PHE A C 1
ATOM 2708 O O . PHE A 1 352 ? -24.889 15.461 -69.145 1.00 41.22 352 PHE A O 1
ATOM 2716 N N . ASP A 1 353 ? -25.764 17.340 -69.995 1.00 44.72 353 ASP A N 1
ATOM 2717 C CA . ASP A 1 353 ? -27.026 17.159 -69.297 1.00 46.72 353 ASP A CA 1
ATOM 2718 C C . ASP A 1 353 ? -27.988 16.229 -70.040 1.00 39.37 353 ASP A C 1
ATOM 2719 O O . ASP A 1 353 ? -28.801 15.544 -69.418 1.00 46.48 353 ASP A O 1
ATOM 2724 N N . LYS A 1 354 ? -27.874 16.189 -71.364 1.00 40.90 354 LYS A N 1
ATOM 2725 C CA . LYS A 1 354 ? -28.855 15.502 -72.198 1.00 49.68 354 LYS A CA 1
ATOM 2726 C C . LYS A 1 354 ? -28.278 14.691 -73.370 1.00 49.12 354 LYS A C 1
ATOM 2727 O O . LYS A 1 354 ? -29.005 13.922 -73.996 1.00 52.42 354 LYS A O 1
ATOM 2733 N N . GLU A 1 355 ? -26.995 14.847 -73.678 1.00 44.61 355 GLU A N 1
ATOM 2734 C CA . GLU A 1 355 ? -26.448 14.126 -74.823 1.00 50.98 355 GLU A CA 1
ATOM 2735 C C . GLU A 1 355 ? -25.450 13.026 -74.505 1.00 48.98 355 GLU A C 1
ATOM 2736 O O . GLU A 1 355 ? -25.390 12.036 -75.229 1.00 51.49 355 GLU A O 1
ATOM 2742 N N . ILE A 1 356 ? -24.642 13.202 -73.465 1.00 48.65 356 ILE A N 1
ATOM 2743 C CA . ILE A 1 356 ? -23.589 12.228 -73.197 1.00 47.97 356 ILE A CA 1
ATOM 2744 C C . ILE A 1 356 ? -24.158 10.959 -72.571 1.00 50.72 356 ILE A C 1
ATOM 2745 O O . ILE A 1 356 ? -25.137 11.005 -71.822 1.00 47.69 356 ILE A O 1
ATOM 2750 N N . ARG A 1 357 ? -23.524 9.830 -72.886 1.00 52.19 357 ARG A N 1
ATOM 2751 C CA . ARG A 1 357 ? -23.916 8.527 -72.349 1.00 52.76 357 ARG A CA 1
ATOM 2752 C C . ARG A 1 357 ? -23.741 8.458 -70.829 1.00 50.75 357 ARG A C 1
ATOM 2753 O O . ARG A 1 357 ? -22.648 8.694 -70.308 1.00 48.95 357 ARG A O 1
ATOM 2761 N N . LYS A 1 358 ? -24.820 8.136 -70.120 1.00 49.27 358 LYS A N 1
ATOM 2762 C CA . LYS A 1 358 ? -24.782 8.071 -68.656 1.00 54.50 358 LYS A CA 1
ATOM 2763 C C . LYS A 1 358 ? -24.272 6.718 -68.148 1.00 51.97 358 LYS A C 1
ATOM 2764 O O . LYS A 1 358 ? -23.998 6.555 -66.958 1.00 56.13 358 LYS A O 1
ATOM 2770 N N . ASP A 1 359 ? -24.150 5.749 -69.051 1.00 45.58 359 ASP A N 1
ATOM 2771 C CA . ASP A 1 359 ? -23.942 4.355 -68.651 1.00 44.40 359 ASP A CA 1
ATOM 2772 C C . ASP A 1 359 ? -22.524 3.836 -68.918 1.00 39.99 359 ASP A C 1
ATOM 2773 O O . ASP A 1 359 ? -22.351 2.799 -69.565 1.00 37.20 359 ASP A O 1
ATOM 2778 N N . ALA A 1 360 ? -21.512 4.536 -68.409 1.00 30.08 360 ALA A N 1
ATOM 2779 C CA . ALA A 1 360 ? -20.129 4.166 -68.716 1.00 31.07 360 ALA A CA 1
ATOM 2780 C C . ALA A 1 360 ? -19.407 3.532 -67.520 1.00 25.05 360 ALA A C 1
ATOM 2781 O O . ALA A 1 360 ? -18.222 3.236 -67.591 1.00 28.91 360 ALA A O 1
ATOM 2783 N N . ASP A 1 361 ? -20.119 3.345 -66.420 1.00 24.02 361 ASP A N 1
ATOM 2784 C CA . ASP A 1 361 ? -19.558 2.635 -65.283 1.00 27.51 361 ASP A CA 1
ATOM 2785 C C . ASP A 1 361 ? -19.753 1.132 -65.455 1.00 27.37 361 ASP A C 1
ATOM 2786 O O . ASP A 1 361 ? -20.878 0.644 -65.351 1.00 27.39 361 ASP A O 1
ATOM 2791 N N . LEU A 1 362 ? -18.659 0.406 -65.697 1.00 22.00 362 LEU A N 1
ATOM 2792 C CA . LEU A 1 362 ? -18.737 -1.039 -65.916 1.00 20.10 362 LEU A CA 1
ATOM 2793 C C . LEU A 1 362 ? -18.415 -1.808 -64.642 1.00 21.53 362 LEU A C 1
ATOM 2794 O O . LEU A 1 362 ? -17.642 -1.347 -63.815 1.00 19.37 362 LEU A O 1
ATOM 2799 N N . TYR A 1 363 ? -18.997 -2.988 -64.499 1.00 18.62 363 TYR A N 1
ATOM 2800 C CA . TYR A 1 363 ? -18.593 -3.876 -63.408 1.00 21.04 363 TYR A CA 1
ATOM 2801 C C . TYR A 1 363 ? -18.360 -5.299 -63.922 1.00 19.58 363 TYR A C 1
ATOM 2802 O O . TYR A 1 363 ? -18.909 -5.704 -64.952 1.00 18.78 363 TYR A O 1
ATOM 2811 N N . LEU A 1 364 ? -17.497 -6.020 -63.214 1.00 18.51 364 LEU A N 1
ATOM 2812 C CA . LEU A 1 364 ? -17.166 -7.412 -63.508 1.00 17.85 364 LEU A CA 1
ATOM 2813 C C . LEU A 1 364 ? -17.191 -8.192 -62.215 1.00 20.24 364 LEU A C 1
ATOM 2814 O O . LEU A 1 364 ? -16.743 -7.684 -61.190 1.00 20.31 364 LEU A O 1
ATOM 2819 N N . VAL A 1 365 ? -17.700 -9.421 -62.260 1.00 19.82 365 VAL A N 1
ATOM 2820 C CA . VAL A 1 365 ? -17.574 -10.338 -61.132 1.00 19.21 365 VAL A CA 1
ATOM 2821 C C . VAL A 1 365 ? -16.747 -11.523 -61.627 1.00 18.91 365 VAL A C 1
ATOM 2822 O O . VAL A 1 365 ? -17.150 -12.188 -62.580 1.00 19.87 365 VAL A O 1
ATOM 2826 N N . LEU A 1 366 ? -15.587 -11.746 -61.005 1.00 18.63 366 LEU A N 1
ATOM 2827 C CA . LEU A 1 366 ? -14.641 -12.793 -61.404 1.00 18.46 366 LEU A CA 1
ATOM 2828 C C . LEU A 1 366 ? -14.483 -13.827 -60.285 1.00 20.46 366 LEU A C 1
ATOM 2829 O O . LEU A 1 366 ? -14.623 -13.509 -59.106 1.00 16.79 366 LEU A O 1
ATOM 2834 N N . LYS A 1 367 ? -14.192 -15.063 -60.665 1.00 17.50 367 LYS A N 1
ATOM 2835 C CA . LYS A 1 367 ? -13.944 -16.134 -59.696 1.00 19.59 367 LYS A CA 1
ATOM 2836 C C . LYS A 1 367 ? -12.610 -16.782 -60.035 1.00 21.24 367 LYS A C 1
ATOM 2837 O O . LYS A 1 367 ? -12.348 -17.088 -61.205 1.00 17.40 367 LYS A O 1
ATOM 2843 N N . ARG A 1 368 ? -11.741 -16.969 -59.043 1.00 17.88 368 ARG A N 1
ATOM 2844 C CA . ARG A 1 368 ? -10.444 -17.575 -59.342 1.00 17.15 368 ARG A CA 1
ATOM 2845 C C . ARG A 1 368 ? -10.615 -19.065 -59.646 1.00 20.38 368 ARG A C 1
ATOM 2846 O O . ARG A 1 368 ? -11.211 -19.793 -58.852 1.00 19.34 368 ARG A O 1
ATOM 2854 N N . LYS A 1 369 ? -10.112 -19.508 -60.805 1.00 18.09 369 LYS A N 1
ATOM 2855 C CA . LYS A 1 369 ? -10.267 -20.898 -61.246 1.00 18.46 369 LYS A CA 1
ATOM 2856 C C . LYS A 1 369 ? -9.462 -21.872 -60.403 1.00 19.49 369 LYS A C 1
ATOM 2857 O O . LYS A 1 369 ? -8.427 -21.512 -59.854 1.00 19.89 369 LYS A O 1
ATOM 2863 N N . GLY A 1 370 ? -9.921 -23.118 -60.355 1.00 23.53 370 GLY A N 1
ATOM 2864 C CA . GLY A 1 370 ? -9.144 -24.210 -59.787 1.00 21.53 370 GLY A CA 1
ATOM 2865 C C . GLY A 1 370 ? -7.912 -24.568 -60.607 1.00 25.96 370 GLY A C 1
ATOM 2866 O O . GLY A 1 370 ? -7.843 -24.307 -61.817 1.00 25.33 370 GLY A O 1
ATOM 2867 N N . ASN A 1 371 ? -6.931 -25.171 -59.943 1.00 22.30 371 ASN A N 1
ATOM 2868 C CA . ASN A 1 371 ? -5.661 -25.497 -60.577 1.00 26.79 371 ASN A CA 1
ATOM 2869 C C . ASN A 1 371 ? -5.776 -26.622 -61.610 1.00 24.55 371 ASN A C 1
ATOM 2870 O O . ASN A 1 371 ? -4.888 -26.789 -62.438 1.00 29.33 371 ASN A O 1
ATOM 2875 N N . LEU A 1 372 ? -6.871 -27.373 -61.573 1.00 25.41 372 LEU A N 1
ATOM 2876 C CA . LEU A 1 372 ? -7.092 -28.415 -62.576 1.00 29.86 372 LEU A CA 1
ATOM 2877 C C . LEU A 1 372 ? -8.106 -27.989 -63.632 1.00 37.09 372 LEU A C 1
ATOM 2878 O O . LEU A 1 372 ? -8.561 -28.812 -64.419 1.00 31.96 372 LEU A O 1
ATOM 2883 N N . GLU A 1 373 ? -8.460 -26.704 -63.641 1.00 33.27 373 GLU A N 1
ATOM 2884 C CA . GLU A 1 373 ? -9.411 -26.169 -64.613 1.00 41.04 373 GLU A CA 1
ATOM 2885 C C . GLU A 1 373 ? -8.724 -25.365 -65.716 1.00 47.44 373 GLU A C 1
ATOM 2886 O O . GLU A 1 373 ? -8.924 -24.158 -65.808 1.00 54.69 373 GLU A O 1
ATOM 2892 N N . HIS A 1 374 ? -7.933 -26.036 -66.551 1.00 58.61 374 HIS A N 1
ATOM 2893 C CA . HIS A 1 374 ? -7.258 -25.403 -67.700 1.00 66.70 374 HIS A CA 1
ATOM 2894 C C . HIS A 1 374 ? -6.421 -24.181 -67.318 1.00 58.44 374 HIS A C 1
ATOM 2895 O O . HIS A 1 374 ? -5.857 -24.107 -66.226 1.00 50.25 374 HIS A O 1
ATOM 2902 N N . ALA B 1 16 ? -12.012 5.185 -24.507 1.00 63.18 16 ALA B N 1
ATOM 2903 C CA . ALA B 1 16 ? -11.067 4.497 -23.635 1.00 65.64 16 ALA B CA 1
ATOM 2904 C C . ALA B 1 16 ? -9.627 4.951 -23.885 1.00 62.11 16 ALA B C 1
ATOM 2905 O O . ALA B 1 16 ? -8.963 5.459 -22.974 1.00 59.07 16 ALA B O 1
ATOM 2907 N N . VAL B 1 17 ? -9.161 4.790 -25.124 1.00 53.16 17 VAL B N 1
ATOM 2908 C CA . VAL B 1 17 ? -7.732 4.889 -25.446 1.00 47.44 17 VAL B CA 1
ATOM 2909 C C . VAL B 1 17 ? -7.116 6.283 -25.292 1.00 42.94 17 VAL B C 1
ATOM 2910 O O . VAL B 1 17 ? -7.536 7.249 -25.934 1.00 42.19 17 VAL B O 1
ATOM 2914 N N . GLU B 1 18 ? -6.102 6.361 -24.432 1.00 39.91 18 GLU B N 1
ATOM 2915 C CA . GLU B 1 18 ? -5.300 7.568 -24.252 1.00 38.35 18 GLU B CA 1
ATOM 2916 C C . GLU B 1 18 ? -3.968 7.383 -24.962 1.00 31.53 18 GLU B C 1
ATOM 2917 O O . GLU B 1 18 ? -3.004 6.879 -24.381 1.00 34.14 18 GLU B O 1
ATOM 2923 N N . ALA B 1 19 ? -3.947 7.787 -26.224 1.00 27.86 19 ALA B N 1
ATOM 2924 C CA . ALA B 1 19 ? -2.858 7.517 -27.154 1.00 25.36 19 ALA B CA 1
ATOM 2925 C C . ALA B 1 19 ? -1.875 8.687 -27.252 1.00 24.84 19 ALA B C 1
ATOM 2926 O O . ALA B 1 19 ? -2.266 9.800 -27.610 1.00 26.88 19 ALA B O 1
ATOM 2928 N N . HIS B 1 20 ? -0.602 8.425 -26.959 1.00 21.60 20 HIS B N 1
ATOM 2929 C CA . HIS B 1 20 ? 0.437 9.447 -27.061 1.00 20.02 20 HIS B CA 1
ATOM 2930 C C . HIS B 1 20 ? 1.578 9.005 -27.984 1.00 18.87 20 HIS B C 1
ATOM 2931 O O . HIS B 1 20 ? 2.633 8.589 -27.522 1.00 22.78 20 HIS B O 1
ATOM 2938 N N . PRO B 1 21 ? 1.365 9.096 -29.304 1.00 21.83 21 PRO B N 1
ATOM 2939 C CA . PRO B 1 21 ? 2.403 8.660 -30.246 1.00 20.62 21 PRO B CA 1
ATOM 2940 C C . PRO B 1 21 ? 3.628 9.583 -30.224 1.00 18.63 21 PRO B C 1
ATOM 2941 O O . PRO B 1 21 ? 3.599 10.651 -29.609 1.00 20.64 21 PRO B O 1
ATOM 2945 N N . MET B 1 22 ? 4.695 9.159 -30.888 1.00 17.22 22 MET B N 1
ATOM 2946 C CA . MET B 1 22 ? 5.923 9.933 -30.956 1.00 18.61 22 MET B CA 1
ATOM 2947 C C . MET B 1 22 ? 5.781 10.987 -32.048 1.00 21.68 22 MET B C 1
ATOM 2948 O O . MET B 1 22 ? 4.837 10.926 -32.851 1.00 21.24 22 MET B O 1
ATOM 2953 N N . LYS B 1 23 ? 6.688 11.964 -32.063 1.00 19.39 23 LYS B N 1
ATOM 2954 C CA . LYS B 1 23 ? 6.621 13.050 -33.039 1.00 23.62 23 LYS B CA 1
ATOM 2955 C C . LYS B 1 23 ? 6.729 12.510 -34.464 1.00 22.14 23 LYS B C 1
ATOM 2956 O O . LYS B 1 23 ? 7.699 11.840 -34.803 1.00 21.09 23 LYS B O 1
ATOM 2962 N N . GLY B 1 24 ? 5.726 12.807 -35.290 1.00 27.21 24 GLY B N 1
ATOM 2963 C CA . GLY B 1 24 ? 5.665 12.292 -36.649 1.00 26.82 24 GLY B CA 1
ATOM 2964 C C . GLY B 1 24 ? 6.552 13.060 -37.610 1.00 33.25 24 GLY B C 1
ATOM 2965 O O . GLY B 1 24 ? 7.403 13.847 -37.179 1.00 24.33 24 GLY B O 1
ATOM 2966 N N . GLY B 1 25 ? 6.366 12.831 -38.911 1.00 29.70 25 GLY B N 1
ATOM 2967 C CA . GLY B 1 25 ? 7.196 13.478 -39.919 1.00 28.07 25 GLY B CA 1
ATOM 2968 C C . GLY B 1 25 ? 8.559 12.815 -39.994 1.00 34.14 25 GLY B C 1
ATOM 2969 O O . GLY B 1 25 ? 8.812 11.843 -39.284 1.00 29.20 25 GLY B O 1
ATOM 2970 N N . ASP B 1 26 ? 9.444 13.328 -40.847 1.00 32.92 26 ASP B N 1
ATOM 2971 C CA . ASP B 1 26 ? 10.789 12.764 -40.954 1.00 37.58 26 ASP B CA 1
ATOM 2972 C C . ASP B 1 26 ? 11.888 13.828 -40.917 1.00 35.31 26 ASP B C 1
ATOM 2973 O O . ASP B 1 26 ? 13.004 13.583 -41.367 1.00 41.65 26 ASP B O 1
ATOM 2978 N N . ASP B 1 27 ? 11.581 15.004 -40.381 1.00 36.98 27 ASP B N 1
ATOM 2979 C CA . ASP B 1 27 ? 12.585 16.059 -40.298 1.00 39.36 27 ASP B CA 1
ATOM 2980 C C . ASP B 1 27 ? 13.462 15.926 -39.049 1.00 41.82 27 ASP B C 1
ATOM 2981 O O . ASP B 1 27 ? 13.358 14.948 -38.305 1.00 37.54 27 ASP B O 1
ATOM 2986 N N . SER B 1 28 ? 14.302 16.932 -38.816 1.00 36.93 28 SER B N 1
ATOM 2987 C CA . SER B 1 28 ? 15.310 16.892 -37.752 1.00 42.41 28 SER B CA 1
ATOM 2988 C C . SER B 1 28 ? 14.746 16.782 -36.323 1.00 33.46 28 SER B C 1
ATOM 2989 O O . SER B 1 28 ? 15.473 16.403 -35.396 1.00 40.47 28 SER B O 1
ATOM 2992 N N . HIS B 1 29 ? 13.468 17.114 -36.151 1.00 33.67 29 HIS B N 1
ATOM 2993 C CA . HIS B 1 29 ? 12.791 17.053 -34.852 1.00 32.31 29 HIS B CA 1
ATOM 2994 C C . HIS B 1 29 ? 11.954 15.780 -34.637 1.00 33.09 29 HIS B C 1
ATOM 2995 O O . HIS B 1 29 ? 11.470 15.514 -33.532 1.00 29.46 29 HIS B O 1
ATOM 3002 N N . SER B 1 30 ? 11.771 15.008 -35.699 1.00 27.35 30 SER B N 1
ATOM 3003 C CA . SER B 1 30 ? 10.903 13.835 -35.658 1.00 25.03 30 SER B CA 1
ATOM 3004 C C . SER B 1 30 ? 11.481 12.682 -34.827 1.00 21.27 30 SER B C 1
ATOM 3005 O O . SER B 1 30 ? 12.677 12.632 -34.547 1.00 23.39 30 SER B O 1
ATOM 3008 N N . TYR B 1 31 ? 10.622 11.750 -34.429 1.00 23.01 31 TYR B N 1
ATOM 3009 C CA . TYR B 1 31 ? 11.104 10.524 -33.796 1.00 20.30 31 TYR B CA 1
ATOM 3010 C C . TYR B 1 31 ? 12.056 9.779 -34.729 1.00 22.36 31 TYR B C 1
ATOM 3011 O O . TYR B 1 31 ? 13.049 9.213 -34.273 1.00 21.96 31 TYR B O 1
ATOM 3020 N N . SER B 1 32 ? 11.767 9.787 -36.031 1.00 23.72 32 SER B N 1
ATOM 3021 C CA . SER B 1 32 ? 12.574 8.978 -36.958 1.00 23.48 32 SER B CA 1
ATOM 3022 C C . SER B 1 32 ? 14.032 9.444 -36.957 1.00 26.30 32 SER B C 1
ATOM 3023 O O . SER B 1 32 ? 14.937 8.628 -37.090 1.00 26.50 32 SER B O 1
ATOM 3026 N N . GLN B 1 33 ? 14.265 10.740 -36.742 1.00 25.74 33 GLN B N 1
ATOM 3027 C CA . GLN B 1 33 ? 15.636 11.257 -36.695 1.00 25.72 33 GLN B CA 1
ATOM 3028 C C . GLN B 1 33 ? 16.212 11.396 -35.274 1.00 28.61 33 GLN B C 1
ATOM 3029 O O . GLN B 1 33 ? 17.355 11.823 -35.102 1.00 27.28 33 GLN B O 1
ATOM 3035 N N . ASN B 1 34 ? 15.437 11.003 -34.268 1.00 24.18 34 ASN B N 1
ATOM 3036 C CA . ASN B 1 34 ? 15.848 11.157 -32.869 1.00 20.99 34 ASN B CA 1
ATOM 3037 C C . ASN B 1 34 ? 15.543 9.947 -32.014 1.00 24.59 34 ASN B C 1
ATOM 3038 O O . ASN B 1 34 ? 15.095 10.073 -30.865 1.00 25.60 34 ASN B O 1
ATOM 3043 N N . SER B 1 35 ? 15.797 8.764 -32.561 1.00 23.56 35 SER B N 1
ATOM 3044 C CA . SER B 1 35 ? 15.490 7.538 -31.843 1.00 23.02 35 SER B CA 1
ATOM 3045 C C . SER B 1 35 ? 16.663 6.562 -31.939 1.00 22.89 35 SER B C 1
ATOM 3046 O O . SER B 1 35 ? 16.479 5.351 -32.011 1.00 26.35 35 SER B O 1
ATOM 3049 N N . CYS B 1 36 ? 17.874 7.109 -31.932 1.00 25.39 36 CYS B N 1
ATOM 3050 C CA . CYS B 1 36 ? 19.089 6.305 -32.001 1.00 28.36 36 CYS B CA 1
ATOM 3051 C C . CYS B 1 36 ? 19.288 5.380 -30.809 1.00 27.69 36 CYS B C 1
ATOM 3052 O O . CYS B 1 36 ? 19.820 4.284 -30.961 1.00 29.55 36 CYS B O 1
ATOM 3055 N N . TYR B 1 37 ? 18.895 5.826 -29.617 1.00 25.48 37 TYR B N 1
ATOM 3056 C CA . TYR B 1 37 ? 19.073 4.987 -28.431 1.00 27.56 37 TYR B CA 1
ATOM 3057 C C . TYR B 1 37 ? 18.231 3.720 -28.563 1.00 27.24 37 TYR B C 1
ATOM 3058 O O . TYR B 1 37 ? 18.692 2.609 -28.272 1.00 24.23 37 TYR B O 1
ATOM 3067 N N . GLN B 1 38 ? 16.986 3.914 -28.996 1.00 23.89 38 GLN B N 1
ATOM 3068 C CA . GLN B 1 38 ? 16.042 2.833 -29.204 1.00 22.87 38 GLN B CA 1
ATOM 3069 C C . GLN B 1 38 ? 16.555 1.894 -30.301 1.00 25.80 38 GLN B C 1
ATOM 3070 O O . GLN B 1 38 ? 16.272 0.697 -30.294 1.00 23.81 38 GLN B O 1
ATOM 3076 N N . LYS B 1 39 ? 17.317 2.440 -31.239 1.00 24.87 39 LYS B N 1
ATOM 3077 C CA . LYS B 1 39 ? 17.910 1.600 -32.286 1.00 26.83 39 LYS B CA 1
ATOM 3078 C C . LYS B 1 39 ? 19.012 0.708 -31.711 1.00 27.77 39 LYS B C 1
ATOM 3079 O O . LYS B 1 39 ? 19.102 -0.479 -32.040 1.00 29.06 39 LYS B O 1
ATOM 3085 N N . GLY B 1 40 ? 19.846 1.288 -30.849 1.00 28.16 40 GLY B N 1
ATOM 3086 C CA . GLY B 1 40 ? 20.872 0.534 -30.150 1.00 27.12 40 GLY B CA 1
ATOM 3087 C C . GLY B 1 40 ? 20.313 -0.665 -29.408 1.00 27.95 40 GLY B C 1
ATOM 3088 O O . GLY B 1 40 ? 20.923 -1.740 -29.380 1.00 28.32 40 GLY B O 1
ATOM 3089 N N . VAL B 1 41 ? 19.145 -0.487 -28.798 1.00 25.32 41 VAL B N 1
ATOM 3090 C CA . VAL B 1 41 ? 18.494 -1.579 -28.075 1.00 25.61 41 VAL B CA 1
ATOM 3091 C C . VAL B 1 41 ? 18.194 -2.744 -29.015 1.00 26.71 41 VAL B C 1
ATOM 3092 O O . VAL B 1 41 ? 18.477 -3.915 -28.707 1.00 24.78 41 VAL B O 1
ATOM 3096 N N . ILE B 1 42 ? 17.620 -2.417 -30.167 1.00 21.53 42 ILE B N 1
ATOM 3097 C CA . ILE B 1 42 ? 17.307 -3.441 -31.164 1.00 28.04 42 ILE B CA 1
ATOM 3098 C C . ILE B 1 42 ? 18.588 -4.099 -31.689 1.00 23.46 42 ILE B C 1
ATOM 3099 O O . ILE B 1 42 ? 18.650 -5.322 -31.808 1.00 29.61 42 ILE B O 1
ATOM 3104 N N . ASP B 1 43 ? 19.616 -3.296 -31.962 1.00 26.43 43 ASP B N 1
ATOM 3105 C CA . ASP B 1 43 ? 20.907 -3.830 -32.391 1.00 29.86 43 ASP B CA 1
ATOM 3106 C C . ASP B 1 43 ? 21.472 -4.820 -31.387 1.00 33.05 43 ASP B C 1
ATOM 3107 O O . ASP B 1 43 ? 22.003 -5.856 -31.765 1.00 28.03 43 ASP B O 1
ATOM 3112 N N . ALA B 1 44 ? 21.338 -4.505 -30.103 1.00 28.44 44 ALA B N 1
ATOM 3113 C CA . ALA B 1 44 ? 21.831 -5.388 -29.058 1.00 29.94 44 ALA B CA 1
ATOM 3114 C C . ALA B 1 44 ? 20.997 -6.658 -28.964 1.00 30.26 44 ALA B C 1
ATOM 3115 O O . ALA B 1 44 ? 21.514 -7.728 -28.646 1.00 31.77 44 ALA B O 1
ATOM 3117 N N . ALA B 1 45 ? 19.706 -6.542 -29.252 1.00 25.31 45 ALA B N 1
ATOM 3118 C CA . ALA B 1 45 ? 18.804 -7.673 -29.120 1.00 26.63 45 ALA B CA 1
ATOM 3119 C C . ALA B 1 45 ? 18.882 -8.643 -30.308 1.00 26.39 45 ALA B C 1
ATOM 3120 O O . ALA B 1 45 ? 18.282 -9.713 -30.267 1.00 28.21 45 ALA B O 1
ATOM 3122 N N . LYS B 1 46 ? 19.608 -8.272 -31.359 1.00 23.68 46 LYS B N 1
ATOM 3123 C CA . LYS B 1 46 ? 19.685 -9.130 -32.543 1.00 27.38 46 LYS B CA 1
ATOM 3124 C C . LYS B 1 46 ? 20.190 -10.519 -32.174 1.00 28.69 46 LYS B C 1
ATOM 3125 O O . LYS B 1 46 ? 19.627 -11.527 -32.605 1.00 31.11 46 LYS B O 1
ATOM 3131 N N . ALA B 1 47 ? 21.226 -10.570 -31.337 1.00 29.83 47 ALA B N 1
ATOM 3132 C CA . ALA B 1 47 ? 21.769 -11.839 -30.860 1.00 29.17 47 ALA B CA 1
ATOM 3133 C C . ALA B 1 47 ? 20.716 -12.669 -30.129 1.00 31.33 47 ALA B C 1
ATOM 3134 O O . ALA B 1 47 ? 20.660 -13.893 -30.279 1.00 30.02 47 ALA B O 1
ATOM 3136 N N . VAL B 1 48 ? 19.883 -12.002 -29.335 1.00 25.27 48 VAL B N 1
ATOM 3137 C CA . VAL B 1 48 ? 18.835 -12.682 -28.592 1.00 24.84 48 VAL B CA 1
ATOM 3138 C C . VAL B 1 48 ? 17.832 -13.341 -29.537 1.00 24.19 48 VAL B C 1
ATOM 3139 O O . VAL B 1 48 ? 17.413 -14.477 -29.320 1.00 28.91 48 VAL B O 1
ATOM 3143 N N . ILE B 1 49 ? 17.453 -12.614 -30.580 1.00 26.29 49 ILE B N 1
ATOM 3144 C CA . ILE B 1 49 ? 16.536 -13.113 -31.595 1.00 27.49 49 ILE B CA 1
ATOM 3145 C C . ILE B 1 49 ? 17.115 -14.317 -32.324 1.00 25.65 49 ILE B C 1
ATOM 3146 O O . ILE B 1 49 ? 16.441 -15.328 -32.491 1.00 28.63 49 ILE B O 1
ATOM 3151 N N . VAL B 1 50 ? 18.363 -14.207 -32.765 1.00 28.66 50 VAL B N 1
ATOM 3152 C CA . VAL B 1 50 ? 19.004 -15.322 -33.471 1.00 30.42 50 VAL B CA 1
ATOM 3153 C C . VAL B 1 50 ? 19.039 -16.575 -32.592 1.00 30.77 50 VAL B C 1
ATOM 3154 O O . VAL B 1 50 ? 18.682 -17.668 -33.034 1.00 33.23 50 VAL B O 1
ATOM 3158 N N . GLU B 1 51 ? 19.433 -16.411 -31.333 1.00 29.40 51 GLU B N 1
ATOM 3159 C CA . GLU B 1 51 ? 19.539 -17.545 -30.432 1.00 27.62 51 GLU B CA 1
ATOM 3160 C C . GLU B 1 51 ? 18.154 -18.131 -30.166 1.00 30.00 51 GLU B C 1
ATOM 3161 O O . GLU B 1 51 ? 17.979 -19.351 -30.153 1.00 32.49 51 GLU B O 1
ATOM 3167 N N . ALA B 1 52 ? 17.173 -17.252 -29.965 1.00 28.28 52 ALA B N 1
ATOM 3168 C CA . ALA B 1 52 ? 15.785 -17.662 -29.739 1.00 25.22 52 ALA B CA 1
ATOM 3169 C C . ALA B 1 52 ? 15.215 -18.472 -30.908 1.00 25.55 52 ALA B C 1
ATOM 3170 O O . ALA B 1 52 ? 14.544 -19.480 -30.701 1.00 29.26 52 ALA B O 1
ATOM 3172 N N . VAL B 1 53 ? 15.453 -17.998 -32.129 1.00 28.24 53 VAL B N 1
ATOM 3173 C CA . VAL B 1 53 ? 15.005 -18.711 -33.325 1.00 27.21 53 VAL B CA 1
ATOM 3174 C C . VAL B 1 53 ? 15.680 -20.082 -33.388 1.00 29.99 53 VAL B C 1
ATOM 3175 O O . VAL B 1 53 ? 15.017 -21.119 -33.503 1.00 30.02 53 VAL B O 1
ATOM 3179 N N . ASN B 1 54 ? 17.004 -20.078 -33.297 1.00 30.32 54 ASN B N 1
ATOM 3180 C CA . ASN B 1 54 ? 17.775 -21.310 -33.423 1.00 31.34 54 ASN B CA 1
ATOM 3181 C C . ASN B 1 54 ? 17.438 -22.366 -32.376 1.00 31.55 54 ASN B C 1
ATOM 3182 O O . ASN B 1 54 ? 17.384 -23.550 -32.698 1.00 33.23 54 ASN B O 1
ATOM 3187 N N . GLU B 1 55 ? 17.164 -21.958 -31.138 1.00 33.30 55 GLU B N 1
ATOM 3188 C CA . GLU B 1 55 ? 16.964 -22.941 -30.065 1.00 28.66 55 GLU B CA 1
ATOM 3189 C C . GLU B 1 55 ? 15.501 -23.206 -29.673 1.00 33.24 55 GLU B C 1
ATOM 3190 O O . GLU B 1 55 ? 15.198 -24.263 -29.112 1.00 28.78 55 GLU B O 1
ATOM 3196 N N . LYS B 1 56 ? 14.600 -22.263 -29.951 1.00 27.82 56 LYS B N 1
ATOM 3197 C CA . LYS B 1 56 ? 13.249 -22.332 -29.386 1.00 26.38 56 LYS B CA 1
ATOM 3198 C C . LYS B 1 56 ? 12.106 -22.290 -30.408 1.00 27.10 56 LYS B C 1
ATOM 3199 O O . LYS B 1 56 ? 10.958 -22.570 -30.062 1.00 31.31 56 LYS B O 1
ATOM 3205 N N . LEU B 1 57 ? 12.398 -21.917 -31.649 1.00 23.99 57 LEU B N 1
ATOM 3206 C CA . LEU B 1 57 ? 11.353 -21.874 -32.675 1.00 28.31 57 LEU B CA 1
ATOM 3207 C C . LEU B 1 57 ? 11.310 -23.229 -33.375 1.00 25.84 57 LEU B C 1
ATOM 3208 O O . LEU B 1 57 ? 12.172 -23.531 -34.192 1.00 28.87 57 LEU B O 1
ATOM 3213 N N . ASP B 1 58 ? 10.301 -24.028 -33.043 1.00 27.25 58 ASP B N 1
ATOM 3214 C CA . ASP B 1 58 ? 10.248 -25.432 -33.441 1.00 31.67 58 ASP B CA 1
ATOM 3215 C C . ASP B 1 58 ? 9.621 -25.607 -34.823 1.00 24.14 58 ASP B C 1
ATOM 3216 O O . ASP B 1 58 ? 8.493 -26.072 -34.945 1.00 29.00 58 ASP B O 1
ATOM 3221 N N . LEU B 1 59 ? 10.367 -25.218 -35.844 1.00 24.26 59 LEU B N 1
ATOM 3222 C CA . LEU B 1 59 ? 9.917 -25.289 -37.235 1.00 29.47 59 LEU B CA 1
ATOM 3223 C C . LEU B 1 59 ? 9.859 -26.712 -37.801 1.00 38.60 59 LEU B C 1
ATOM 3224 O O . LEU B 1 59 ? 8.886 -27.080 -38.457 1.00 34.01 59 LEU B O 1
ATOM 3229 N N . GLU B 1 60 ? 10.903 -27.499 -37.547 1.00 35.90 60 GLU B N 1
ATOM 3230 C CA . GLU B 1 60 ? 11.071 -28.804 -38.196 1.00 40.49 60 GLU B CA 1
ATOM 3231 C C . GLU B 1 60 ? 9.884 -29.748 -37.982 1.00 39.83 60 GLU B C 1
ATOM 3232 O O . GLU B 1 60 ? 9.530 -30.091 -36.848 1.00 43.27 60 GLU B O 1
ATOM 3238 N N . ASN B 1 61 ? 9.274 -30.146 -39.096 1.00 43.25 61 ASN B N 1
ATOM 3239 C CA . ASN B 1 61 ? 8.123 -31.054 -39.119 1.00 45.97 61 ASN B CA 1
ATOM 3240 C C . ASN B 1 61 ? 7.001 -30.676 -38.162 1.00 47.72 61 ASN B C 1
ATOM 3241 O O . ASN B 1 61 ? 6.326 -31.543 -37.600 1.00 46.96 61 ASN B O 1
ATOM 3246 N N . ASN B 1 62 ? 6.800 -29.374 -37.994 1.00 44.28 62 ASN B N 1
ATOM 3247 C CA . ASN B 1 62 ? 5.709 -28.865 -37.181 1.00 39.03 62 ASN B CA 1
ATOM 3248 C C . ASN B 1 62 ? 4.622 -28.303 -38.085 1.00 37.16 62 ASN B C 1
ATOM 3249 O O . ASN B 1 62 ? 4.860 -27.332 -38.799 1.00 36.05 62 ASN B O 1
ATOM 3254 N N . PRO B 1 63 ? 3.427 -28.915 -38.062 1.00 37.23 63 PRO B N 1
ATOM 3255 C CA . PRO B 1 63 ? 2.323 -28.444 -38.910 1.00 38.52 63 PRO B CA 1
ATOM 3256 C C . PRO B 1 63 ? 1.899 -27.007 -38.597 1.00 35.33 63 PRO B C 1
ATOM 3257 O O . PRO B 1 63 ? 1.311 -26.351 -39.451 1.00 33.58 63 PRO B O 1
ATOM 3261 N N . ILE B 1 64 ? 2.197 -26.522 -37.396 1.00 34.47 64 ILE B N 1
ATOM 3262 C CA . ILE B 1 64 ? 1.797 -25.168 -37.018 1.00 31.57 64 ILE B CA 1
ATOM 3263 C C . ILE B 1 64 ? 2.569 -24.129 -37.840 1.00 30.76 64 ILE B C 1
ATOM 3264 O O . ILE B 1 64 ? 2.056 -23.047 -38.141 1.00 34.73 64 ILE B O 1
ATOM 3269 N N . PHE B 1 65 ? 3.788 -24.477 -38.237 1.00 26.09 65 PHE B N 1
ATOM 3270 C CA . PHE B 1 65 ? 4.642 -23.564 -38.989 1.00 28.42 65 PHE B CA 1
ATOM 3271 C C . PHE B 1 65 ? 4.779 -24.022 -40.444 1.00 33.03 65 PHE B C 1
ATOM 3272 O O . PHE B 1 65 ? 5.793 -23.772 -41.092 1.00 31.26 65 PHE B O 1
ATOM 3280 N N . ASP B 1 66 ? 3.740 -24.701 -40.926 1.00 33.08 66 ASP B N 1
ATOM 3281 C CA . ASP B 1 66 ? 3.619 -25.138 -42.319 1.00 35.15 66 ASP B CA 1
ATOM 3282 C C . ASP B 1 66 ? 3.977 -24.018 -43.301 1.00 35.96 66 ASP B C 1
ATOM 3283 O O . ASP B 1 66 ? 3.219 -23.060 -43.453 1.00 36.69 66 ASP B O 1
ATOM 3288 N N . PRO B 1 67 ? 5.133 -24.138 -43.975 1.00 38.01 67 PRO B N 1
ATOM 3289 C CA . PRO B 1 67 ? 5.618 -23.096 -44.891 1.00 37.59 67 PRO B CA 1
ATOM 3290 C C . PRO B 1 67 ? 4.806 -22.985 -46.190 1.00 40.50 67 PRO B C 1
ATOM 3291 O O . PRO B 1 67 ? 5.192 -22.225 -47.079 1.00 40.89 67 PRO B O 1
ATOM 3295 N N . ILE B 1 68 ? 3.712 -23.737 -46.295 1.00 39.63 68 ILE B N 1
ATOM 3296 C CA . ILE B 1 68 ? 2.735 -23.538 -47.365 1.00 40.53 68 ILE B CA 1
ATOM 3297 C C . ILE B 1 68 ? 1.980 -22.237 -47.072 1.00 43.42 68 ILE B C 1
ATOM 3298 O O . ILE B 1 68 ? 1.492 -21.548 -47.982 1.00 37.58 68 ILE B O 1
ATOM 3303 N N . LYS B 1 69 ? 1.911 -21.911 -45.782 1.00 33.85 69 LYS B N 1
ATOM 3304 C CA . LYS B 1 69 ? 1.320 -20.665 -45.302 1.00 31.91 69 LYS B CA 1
ATOM 3305 C C . LYS B 1 69 ? 2.429 -19.645 -45.014 1.00 30.04 69 LYS B C 1
ATOM 3306 O O . LYS B 1 69 ? 3.586 -20.024 -44.795 1.00 25.16 69 LYS B O 1
ATOM 3312 N N . PRO B 1 70 ? 2.100 -18.338 -45.031 1.00 22.95 70 PRO B N 1
ATOM 3313 C CA . PRO B 1 70 ? 3.176 -17.392 -44.722 1.00 22.37 70 PRO B CA 1
ATOM 3314 C C . PRO B 1 70 ? 3.610 -17.480 -43.261 1.00 18.62 70 PRO B C 1
ATOM 3315 O O . PRO B 1 70 ? 2.845 -17.954 -42.418 1.00 23.33 70 PRO B O 1
ATOM 3319 N N . PHE B 1 71 ? 4.832 -17.041 -42.983 1.00 19.83 71 PHE B N 1
ATOM 3320 C CA . PHE B 1 71 ? 5.282 -16.827 -41.609 1.00 23.22 71 PHE B CA 1
ATOM 3321 C C . PHE B 1 71 ? 4.962 -15.379 -41.197 1.00 21.21 71 PHE B C 1
ATOM 3322 O O . PHE B 1 71 ? 5.506 -14.426 -41.763 1.00 20.74 71 PHE B O 1
ATOM 3330 N N . ARG B 1 72 ? 4.071 -15.217 -40.222 1.00 19.48 72 ARG B N 1
ATOM 3331 C CA . ARG B 1 72 ? 3.545 -13.896 -39.897 1.00 20.10 72 ARG B CA 1
ATOM 3332 C C . ARG B 1 72 ? 4.229 -13.331 -38.656 1.00 23.30 72 ARG B C 1
ATOM 3333 O O . ARG B 1 72 ? 4.304 -13.983 -37.614 1.00 21.19 72 ARG B O 1
ATOM 3341 N N . ILE B 1 73 ? 4.728 -12.113 -38.801 1.00 19.97 73 ILE B N 1
ATOM 3342 C CA . ILE B 1 73 ? 5.456 -11.400 -37.764 1.00 20.29 73 ILE B CA 1
ATOM 3343 C C . ILE B 1 73 ? 4.755 -10.081 -37.449 1.00 21.45 73 ILE B C 1
ATOM 3344 O O . ILE B 1 73 ? 4.346 -9.379 -38.370 1.00 19.73 73 ILE B O 1
ATOM 3349 N N . ALA B 1 74 ? 4.610 -9.753 -36.161 1.00 20.85 74 ALA B N 1
ATOM 3350 C CA . ALA B 1 74 ? 4.020 -8.474 -35.751 1.00 17.55 74 ALA B CA 1
ATOM 3351 C C . ALA B 1 74 ? 4.961 -7.685 -34.840 1.00 23.96 74 ALA B C 1
ATOM 3352 O O . ALA B 1 74 ? 5.580 -8.250 -33.920 1.00 19.17 74 ALA B O 1
ATOM 3354 N N . ASP B 1 75 ? 5.059 -6.381 -35.105 1.00 18.29 75 ASP B N 1
ATOM 3355 C CA . ASP B 1 75 ? 5.777 -5.457 -34.240 1.00 20.25 75 ASP B CA 1
ATOM 3356 C C . ASP B 1 75 ? 4.766 -4.561 -33.540 1.00 19.31 75 ASP B C 1
ATOM 3357 O O . ASP B 1 75 ? 4.065 -3.784 -34.196 1.00 18.19 75 ASP B O 1
ATOM 3362 N N . PHE B 1 76 ? 4.717 -4.658 -32.215 1.00 21.10 76 PHE B N 1
ATOM 3363 C CA . PHE B 1 76 ? 3.760 -3.915 -31.410 1.00 17.10 76 PHE B CA 1
ATOM 3364 C C . PHE B 1 76 ? 4.383 -2.622 -30.866 1.00 17.07 76 PHE B C 1
ATOM 3365 O O . PHE B 1 76 ? 5.375 -2.668 -30.128 1.00 16.42 76 PHE B O 1
ATOM 3373 N N . GLY B 1 77 ? 3.805 -1.481 -31.254 1.00 16.66 77 GLY B N 1
ATOM 3374 C CA . GLY B 1 77 ? 4.373 -0.175 -30.966 1.00 14.94 77 GLY B CA 1
ATOM 3375 C C . GLY B 1 77 ? 5.569 0.173 -31.844 1.00 18.15 77 GLY B C 1
ATOM 3376 O O . GLY B 1 77 ? 6.634 0.528 -31.343 1.00 16.14 77 GLY B O 1
ATOM 3377 N N . CYS B 1 78 ? 5.377 0.081 -33.159 1.00 18.11 78 CYS B N 1
ATOM 3378 C CA . CYS B 1 78 ? 6.452 0.213 -34.144 1.00 18.36 78 CYS B CA 1
ATOM 3379 C C . CYS B 1 78 ? 6.929 1.652 -34.354 1.00 17.60 78 CYS B C 1
ATOM 3380 O O . CYS B 1 78 ? 8.060 1.885 -34.796 1.00 18.75 78 CYS B O 1
ATOM 3383 N N . SER B 1 79 ? 6.066 2.610 -34.022 1.00 18.86 79 SER B N 1
ATOM 3384 C CA . SER B 1 79 ? 6.252 4.036 -34.356 1.00 17.25 79 SER B CA 1
ATOM 3385 C C . SER B 1 79 ? 6.484 4.246 -35.865 1.00 19.69 79 SER B C 1
ATOM 3386 O O . SER B 1 79 ? 5.797 3.652 -36.703 1.00 18.65 79 SER B O 1
ATOM 3389 N N . THR B 1 80 ? 7.456 5.083 -36.214 1.00 20.54 80 THR B N 1
ATOM 3390 C CA . THR B 1 80 ? 7.513 5.611 -37.586 1.00 19.19 80 THR B CA 1
ATOM 3391 C C . THR B 1 80 ? 8.709 5.164 -38.419 1.00 22.66 80 THR B C 1
ATOM 3392 O O . THR B 1 80 ? 8.903 5.651 -39.526 1.00 23.58 80 THR B O 1
ATOM 3396 N N . GLY B 1 81 ? 9.512 4.248 -37.898 1.00 21.35 81 GLY B N 1
ATOM 3397 C CA . GLY B 1 81 ? 10.747 3.879 -38.567 1.00 22.74 81 GLY B CA 1
ATOM 3398 C C . GLY B 1 81 ? 11.856 4.839 -38.184 1.00 22.74 81 GLY B C 1
ATOM 3399 O O . GLY B 1 81 ? 11.575 5.934 -37.698 1.00 26.04 81 GLY B O 1
ATOM 3400 N N . PRO B 1 82 ? 13.121 4.453 -38.423 1.00 23.89 82 PRO B N 1
ATOM 3401 C CA . PRO B 1 82 ? 13.546 3.220 -39.102 1.00 23.17 82 PRO B CA 1
ATOM 3402 C C . PRO B 1 82 ? 13.742 2.023 -38.169 1.00 26.63 82 PRO B C 1
ATOM 3403 O O . PRO B 1 82 ? 13.962 0.911 -38.659 1.00 25.62 82 PRO B O 1
ATOM 3407 N N . ASN B 1 83 ? 13.669 2.236 -36.854 1.00 21.54 83 ASN B N 1
ATOM 3408 C CA . ASN B 1 83 ? 13.988 1.167 -35.904 1.00 22.96 83 ASN B CA 1
ATOM 3409 C C . ASN B 1 83 ? 13.142 -0.095 -36.126 1.00 22.54 83 ASN B C 1
ATOM 3410 O O . ASN B 1 83 ? 13.646 -1.220 -36.045 1.00 23.63 83 ASN B O 1
ATOM 3415 N N . THR B 1 84 ? 11.861 0.071 -36.426 1.00 21.68 84 THR B N 1
ATOM 3416 C CA . THR B 1 84 ? 11.016 -1.110 -36.602 1.00 21.32 84 THR B CA 1
ATOM 3417 C C . THR B 1 84 ? 11.494 -1.942 -37.821 1.00 24.02 84 THR B C 1
ATOM 3418 O O . THR B 1 84 ? 11.427 -3.178 -37.798 1.00 23.56 84 THR B O 1
ATOM 3422 N N . PHE B 1 85 ? 12.016 -1.280 -38.855 1.00 25.40 85 PHE B N 1
ATOM 3423 C CA . PHE B 1 85 ? 12.503 -2.020 -40.030 1.00 26.29 85 PHE B CA 1
ATOM 3424 C C . PHE B 1 85 ? 13.712 -2.877 -39.675 1.00 27.77 85 PHE B C 1
ATOM 3425 O O . PHE B 1 85 ? 13.842 -4.011 -40.150 1.00 22.80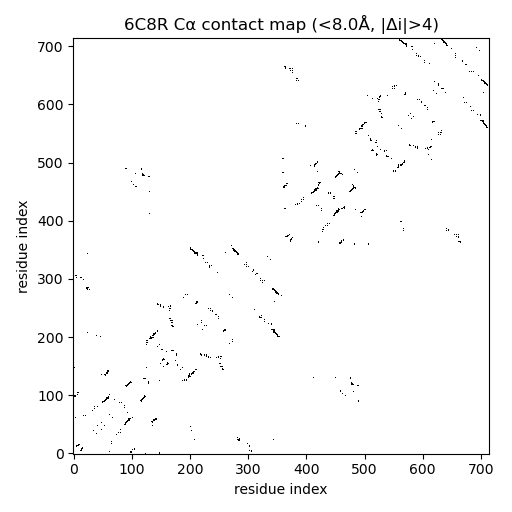 85 PHE B O 1
ATOM 3433 N N . HIS B 1 86 ? 14.600 -2.332 -38.846 1.00 24.93 86 HIS B N 1
ATOM 3434 C CA . HIS B 1 86 ? 15.786 -3.063 -38.428 1.00 25.24 86 HIS B CA 1
ATOM 3435 C C . HIS B 1 86 ? 15.404 -4.301 -37.644 1.00 29.80 86 HIS B C 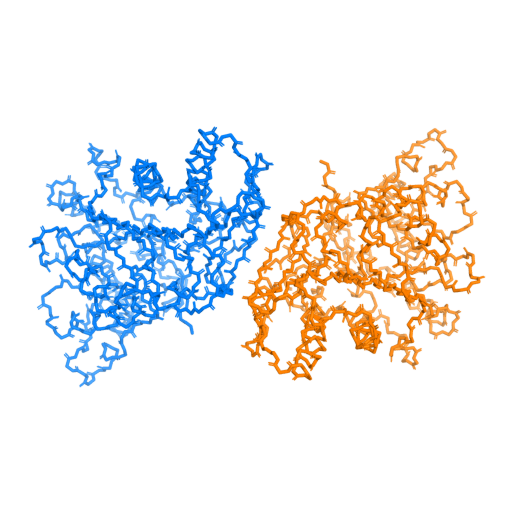1
ATOM 3436 O O . HIS B 1 86 ? 15.977 -5.370 -37.844 1.00 29.85 86 HIS B O 1
ATOM 3443 N N . ALA B 1 87 ? 14.435 -4.156 -36.744 1.00 25.51 87 ALA B N 1
ATOM 3444 C CA . ALA B 1 87 ? 13.996 -5.283 -35.942 1.00 28.33 87 ALA B CA 1
ATOM 3445 C C . ALA B 1 87 ? 13.323 -6.345 -36.822 1.00 22.60 87 ALA B C 1
ATOM 3446 O O . ALA B 1 87 ? 13.563 -7.532 -36.652 1.00 23.80 87 ALA B O 1
ATOM 3448 N N . MET B 1 88 ? 12.484 -5.915 -37.757 1.00 22.24 88 MET B N 1
ATOM 3449 C CA . MET B 1 88 ? 11.742 -6.862 -38.582 1.00 25.69 88 MET B CA 1
ATOM 3450 C C . MET B 1 88 ? 12.694 -7.584 -39.549 1.00 24.78 88 MET B C 1
ATOM 3451 O O . MET B 1 88 ? 12.540 -8.775 -39.786 1.00 23.72 88 MET B O 1
ATOM 3456 N N . GLN B 1 89 ? 13.672 -6.863 -40.097 1.00 25.59 89 GLN B N 1
ATOM 3457 C CA A GLN B 1 89 ? 14.690 -7.484 -40.939 0.52 28.83 89 GLN B CA 1
ATOM 3458 C CA B GLN B 1 89 ? 14.683 -7.487 -40.945 0.48 28.82 89 GLN B CA 1
ATOM 3459 C C . GLN B 1 89 ? 15.448 -8.554 -40.155 1.00 27.99 89 GLN B C 1
ATOM 3460 O O . GLN B 1 89 ? 15.734 -9.628 -40.675 1.00 30.01 89 GLN B O 1
ATOM 3471 N N . ASN B 1 90 ? 15.765 -8.265 -38.891 1.00 25.83 90 ASN B N 1
ATOM 3472 C CA . ASN B 1 90 ? 16.486 -9.239 -38.060 1.00 24.60 90 ASN B CA 1
ATOM 3473 C C . ASN B 1 90 ? 15.685 -10.511 -37.838 1.00 25.92 90 ASN B C 1
ATOM 3474 O O . ASN B 1 90 ? 16.247 -11.608 -37.864 1.00 28.61 90 ASN B O 1
ATOM 3479 N N . ILE B 1 91 ? 14.377 -10.379 -37.618 1.00 19.77 91 ILE B N 1
ATOM 3480 C CA . ILE B 1 91 ? 13.527 -11.551 -37.391 1.00 19.83 91 ILE B CA 1
ATOM 3481 C C . ILE B 1 91 ? 13.344 -12.351 -38.679 1.00 28.13 91 ILE B C 1
ATOM 3482 O O . ILE B 1 91 ? 13.446 -13.581 -38.680 1.00 26.74 91 ILE B O 1
ATOM 3487 N N . VAL B 1 92 ? 13.076 -11.649 -39.775 1.00 27.72 92 VAL B N 1
ATOM 3488 C CA . VAL B 1 92 ? 12.882 -12.323 -41.060 1.00 24.08 92 VAL B CA 1
ATOM 3489 C C . VAL B 1 92 ? 14.136 -13.100 -41.463 1.00 27.93 92 VAL B C 1
ATOM 3490 O O . VAL B 1 92 ? 14.052 -14.277 -41.816 1.00 30.13 92 VAL B O 1
ATOM 3494 N N . GLU B 1 93 ? 15.293 -12.455 -41.378 1.00 25.29 93 GLU B N 1
ATOM 3495 C CA . GLU B 1 93 ? 16.549 -13.096 -41.768 1.00 33.92 93 GLU B CA 1
ATOM 3496 C C . GLU B 1 93 ? 16.857 -14.347 -40.953 1.00 32.27 93 GLU B C 1
ATOM 3497 O O . GLU B 1 93 ? 17.312 -15.348 -41.501 1.00 32.34 93 GLU B O 1
ATOM 3503 N N . SER B 1 94 ? 16.607 -14.302 -39.647 1.00 30.78 94 SER B N 1
ATOM 3504 C CA . SER B 1 94 ? 16.904 -15.453 -38.797 1.00 33.27 94 SER B CA 1
ATOM 3505 C C . SER B 1 94 ? 15.941 -16.604 -39.045 1.00 32.95 94 SER B C 1
ATOM 3506 O O . SER B 1 94 ? 16.342 -17.767 -39.041 1.00 29.38 94 SER B O 1
ATOM 3509 N N . VAL B 1 95 ? 14.668 -16.281 -39.253 1.00 25.64 95 VAL B N 1
ATOM 3510 C CA . VAL B 1 95 ? 13.672 -17.316 -39.460 1.00 29.23 95 VAL B CA 1
ATOM 3511 C C . VAL B 1 95 ? 13.853 -17.935 -40.846 1.00 33.52 95 VAL B C 1
ATOM 3512 O O . VAL B 1 95 ? 13.715 -19.152 -41.026 1.00 31.02 95 VAL B O 1
ATOM 3516 N N . GLU B 1 96 ? 14.180 -17.086 -41.811 1.00 30.71 96 GLU B N 1
ATOM 3517 C CA . GLU B 1 96 ? 14.436 -17.513 -43.176 1.00 32.51 96 GLU B CA 1
ATOM 3518 C C . GLU B 1 96 ? 15.639 -18.461 -43.206 1.00 37.59 96 GLU B C 1
ATOM 3519 O O . GLU B 1 96 ? 15.571 -19.544 -43.789 1.00 35.98 96 GLU B O 1
ATOM 3525 N N . THR B 1 97 ? 16.728 -18.048 -42.560 1.00 34.00 97 THR B N 1
ATOM 3526 C CA . THR B 1 97 ? 17.904 -18.901 -42.411 1.00 36.74 97 THR B CA 1
ATOM 3527 C C . THR B 1 97 ? 17.559 -20.293 -41.876 1.00 36.67 97 THR B C 1
ATOM 3528 O O . THR B 1 97 ? 17.960 -21.309 -42.447 1.00 39.15 97 THR B O 1
ATOM 3532 N N . LYS B 1 98 ? 16.799 -20.347 -40.789 1.00 36.83 98 LYS B N 1
ATOM 3533 C CA . LYS B 1 98 ? 16.460 -21.633 -40.195 1.00 37.03 98 LYS B CA 1
ATOM 3534 C C . LYS B 1 98 ? 15.602 -22.493 -41.127 1.00 38.00 98 LYS B C 1
ATOM 3535 O O . LYS B 1 98 ? 15.793 -23.704 -41.204 1.00 35.68 98 LYS B O 1
ATOM 3541 N N . TYR B 1 99 ? 14.658 -21.872 -41.830 1.00 33.27 99 TYR B N 1
ATOM 3542 C CA . TYR B 1 99 ? 13.835 -22.597 -42.803 1.00 33.03 99 TYR B CA 1
ATOM 3543 C C . TYR B 1 99 ? 14.670 -23.183 -43.945 1.00 37.37 99 TYR B C 1
ATOM 3544 O O . TYR B 1 99 ? 14.385 -24.280 -44.435 1.00 33.39 99 TYR B O 1
ATOM 3553 N N . LYS B 1 100 ? 15.681 -22.436 -44.377 1.00 34.94 100 LYS B N 1
ATOM 3554 C CA . LYS B 1 100 ? 16.581 -22.887 -45.436 1.00 39.22 100 LYS B CA 1
ATOM 3555 C C . LYS B 1 100 ? 17.281 -24.185 -45.061 1.00 42.42 100 LYS B C 1
ATOM 3556 O O . LYS B 1 100 ? 17.415 -25.084 -45.886 1.00 46.26 100 LYS B O 1
ATOM 3562 N N . SER B 1 101 ? 17.715 -24.276 -43.805 1.00 42.52 101 SER B N 1
ATOM 3563 C CA . SER B 1 101 ? 18.345 -25.483 -43.280 1.00 41.15 101 SER B CA 1
ATOM 3564 C C . SER B 1 101 ? 17.399 -26.685 -43.318 1.00 43.32 101 SER B C 1
ATOM 3565 O O . SER B 1 101 ? 17.824 -27.828 -43.134 1.00 47.05 101 SER B O 1
ATOM 3568 N N . LEU B 1 102 ? 16.116 -26.422 -43.549 1.00 38.88 102 LEU B N 1
ATOM 3569 C CA . LEU B 1 102 ? 15.129 -27.479 -43.750 1.00 39.91 102 LEU B CA 1
ATOM 3570 C C . LEU B 1 102 ? 14.649 -27.524 -45.198 1.00 31.13 102 LEU B C 1
ATOM 3571 O O . LEU B 1 102 ? 13.651 -28.168 -45.502 1.00 39.23 102 LEU B O 1
ATOM 3576 N N . GLN B 1 103 ? 15.356 -26.822 -46.074 1.00 33.94 103 GLN B N 1
ATOM 3577 C CA . GLN B 1 103 ? 14.996 -26.727 -47.492 1.00 46.01 103 GLN B CA 1
ATOM 3578 C C . GLN B 1 103 ? 13.557 -26.245 -47.698 1.00 44.95 103 GLN B C 1
ATOM 3579 O O . GLN B 1 103 ? 12.825 -26.766 -48.539 1.00 41.83 103 GLN B O 1
ATOM 3585 N N . LYS B 1 104 ? 13.159 -25.242 -46.925 1.00 41.99 104 LYS B N 1
ATOM 3586 C CA . LYS B 1 104 ? 11.861 -24.612 -47.107 1.00 37.72 104 LYS B CA 1
ATOM 3587 C C . LYS B 1 104 ? 12.075 -23.138 -47.421 1.00 41.45 104 LYS B C 1
ATOM 3588 O O . LYS B 1 104 ? 13.113 -22.559 -47.081 1.00 35.45 104 LYS B O 1
ATOM 3594 N N . THR B 1 105 ? 11.088 -22.533 -48.066 1.00 38.51 105 THR B N 1
ATOM 3595 C CA . THR B 1 105 ? 11.208 -21.147 -48.485 1.00 41.72 105 THR B CA 1
ATOM 3596 C C . THR B 1 105 ? 9.851 -20.430 -48.418 1.00 37.49 105 THR B C 1
ATOM 3597 O O . THR B 1 105 ? 9.264 -20.074 -49.444 1.00 41.43 105 THR B O 1
ATOM 3601 N N . PRO B 1 106 ? 9.358 -20.195 -47.191 1.00 33.74 106 PRO B N 1
ATOM 3602 C CA . PRO B 1 106 ? 8.040 -19.584 -46.982 1.00 34.35 106 PRO B CA 1
ATOM 3603 C C . PRO B 1 106 ? 8.011 -18.099 -47.330 1.00 29.66 106 PRO B C 1
ATOM 3604 O O . PRO B 1 106 ? 9.054 -17.441 -47.393 1.00 28.98 106 PRO B O 1
ATOM 3608 N N . GLU B 1 107 ? 6.818 -17.571 -47.565 1.00 25.47 107 GLU B N 1
ATOM 3609 C CA . GLU B 1 107 ? 6.676 -16.128 -47.697 1.00 20.00 107 GLU B CA 1
ATOM 3610 C C . GLU B 1 107 ? 6.538 -15.531 -46.290 1.00 22.05 107 GLU B C 1
ATOM 3611 O O . GLU B 1 107 ? 6.152 -16.235 -45.359 1.00 23.51 107 GLU B O 1
ATOM 3617 N N . PHE B 1 108 ? 6.866 -14.250 -46.143 1.00 22.32 108 PHE B N 1
ATOM 3618 C CA . PHE B 1 108 ? 6.731 -13.563 -44.861 1.00 22.34 108 PHE B CA 1
ATOM 3619 C C . PHE B 1 108 ? 5.714 -12.424 -44.913 1.00 23.02 108 PHE B C 1
ATOM 3620 O O . PHE B 1 108 ? 5.689 -11.636 -45.865 1.00 19.61 108 PHE B O 1
ATOM 3628 N N . HIS B 1 109 ? 4.875 -12.341 -43.885 1.00 21.16 109 HIS B N 1
ATOM 3629 C CA . HIS B 1 109 ? 3.928 -11.243 -43.784 1.00 21.78 109 HIS B CA 1
ATOM 3630 C C . HIS B 1 109 ? 4.215 -10.492 -42.483 1.00 20.61 109 HIS B C 1
ATOM 3631 O O . HIS B 1 109 ? 4.083 -11.047 -41.392 1.00 20.15 109 HIS B O 1
ATOM 3638 N N . VAL B 1 110 ? 4.659 -9.246 -42.614 1.00 22.59 110 VAL B N 1
ATOM 3639 C CA . VAL B 1 110 ? 5.068 -8.447 -41.468 1.00 20.48 110 VAL B CA 1
ATOM 3640 C C . VAL B 1 110 ? 4.059 -7.348 -41.192 1.00 21.75 110 VAL B C 1
ATOM 3641 O O . VAL B 1 110 ? 3.774 -6.517 -42.071 1.00 20.47 110 VAL B O 1
ATOM 3645 N N . PHE B 1 111 ? 3.540 -7.339 -39.962 1.00 18.71 111 PHE B N 1
ATOM 3646 C CA . PHE B 1 111 ? 2.545 -6.369 -39.534 1.00 19.00 111 PHE B CA 1
ATOM 3647 C C . PHE B 1 111 ? 3.136 -5.321 -38.586 1.00 22.98 111 PHE B C 1
ATOM 3648 O O . PHE B 1 111 ? 3.804 -5.664 -37.600 1.00 20.68 111 PHE B O 1
ATOM 3656 N N . PHE B 1 112 ? 2.869 -4.054 -38.878 1.00 16.16 112 PHE B N 1
ATOM 3657 C CA . PHE B 1 112 ? 3.366 -2.947 -38.064 1.00 21.47 112 PHE B CA 1
ATOM 3658 C C . PHE B 1 112 ? 2.234 -2.326 -37.261 1.00 18.36 112 PHE B C 1
ATOM 3659 O O . PHE B 1 112 ? 1.376 -1.633 -37.821 1.00 16.74 112 PHE B O 1
ATOM 3667 N N . ASN B 1 113 ? 2.221 -2.561 -35.954 1.00 18.04 113 ASN B N 1
ATOM 3668 C CA . ASN B 1 113 ? 1.144 -2.026 -35.118 1.00 17.02 113 ASN B CA 1
ATOM 3669 C C . ASN B 1 113 ? 1.571 -0.818 -34.283 1.00 18.26 113 ASN B C 1
ATOM 3670 O O . ASN B 1 113 ? 2.664 -0.796 -33.713 1.00 17.15 113 ASN B O 1
ATOM 3675 N N . ASP B 1 114 ? 0.704 0.191 -34.230 1.00 18.95 114 ASP B N 1
ATOM 3676 C CA . ASP B 1 114 ? 0.861 1.306 -33.296 1.00 17.95 114 ASP B CA 1
ATOM 3677 C C . ASP B 1 114 ? -0.516 1.919 -33.092 1.00 17.26 114 ASP B C 1
ATOM 3678 O O . ASP B 1 114 ? -1.504 1.436 -33.661 1.00 17.81 114 ASP B O 1
ATOM 3683 N N . HIS B 1 115 ? -0.577 2.977 -32.284 1.00 18.04 115 HIS B N 1
ATOM 3684 C CA . HIS B 1 115 ? -1.795 3.761 -32.114 1.00 18.41 115 HIS B CA 1
ATOM 3685 C C . HIS B 1 115 ? -2.346 4.268 -33.443 1.00 19.98 115 HIS B C 1
ATOM 3686 O O . HIS B 1 115 ? -1.600 4.501 -34.385 1.00 17.84 115 HIS B O 1
ATOM 3693 N N . VAL B 1 116 ? -3.658 4.466 -33.482 1.00 21.53 116 VAL B N 1
ATOM 3694 C CA . VAL B 1 116 ? -4.344 5.039 -34.634 1.00 19.95 116 VAL B CA 1
ATOM 3695 C C . VAL B 1 116 ? -3.715 6.344 -35.108 1.00 24.10 116 VAL B C 1
ATOM 3696 O O . VAL B 1 116 ? -3.626 6.587 -36.311 1.00 21.71 116 VAL B O 1
ATOM 3700 N N . ASN B 1 117 ? -3.235 7.161 -34.172 1.00 21.83 117 ASN B N 1
ATOM 3701 C CA A ASN B 1 117 ? -2.712 8.476 -34.538 0.47 24.97 117 ASN B CA 1
ATOM 3702 C CA B ASN B 1 117 ? -2.699 8.480 -34.496 0.53 24.96 117 ASN B CA 1
ATOM 3703 C C . ASN B 1 117 ? -1.203 8.484 -34.790 1.00 23.20 117 ASN B C 1
ATOM 3704 O O . ASN B 1 117 ? -0.622 9.530 -35.035 1.00 21.75 117 ASN B O 1
ATOM 3713 N N . ASN B 1 118 ? -0.577 7.311 -34.752 1.00 18.65 118 ASN B N 1
ATOM 3714 C CA . ASN B 1 118 ? 0.798 7.172 -35.224 1.00 18.92 118 ASN B CA 1
ATOM 3715 C C . ASN B 1 118 ? 0.909 7.687 -36.660 1.00 21.09 118 ASN B C 1
ATOM 3716 O O . ASN B 1 118 ? -0.064 7.663 -37.413 1.00 19.18 118 ASN B O 1
ATOM 3721 N N . ASP B 1 119 ? 2.093 8.142 -37.046 1.00 19.27 119 ASP B N 1
ATOM 3722 C CA . ASP B 1 119 ? 2.306 8.615 -38.407 1.00 19.78 119 ASP B CA 1
ATOM 3723 C C . ASP B 1 119 ? 2.643 7.430 -39.338 1.00 20.50 119 ASP B C 1
ATOM 3724 O O . ASP B 1 119 ? 3.805 7.173 -39.659 1.00 19.12 119 ASP B O 1
ATOM 3729 N N . PHE B 1 120 ? 1.609 6.707 -39.754 1.00 19.70 120 PHE B N 1
ATOM 3730 C CA . PHE B 1 120 ? 1.777 5.571 -40.659 1.00 18.82 120 PHE B CA 1
ATOM 3731 C C . PHE B 1 120 ? 2.213 6.031 -42.050 1.00 18.93 120 PHE B C 1
ATOM 3732 O O . PHE B 1 120 ? 2.866 5.285 -42.768 1.00 21.24 120 PHE B O 1
ATOM 3740 N N . ASN B 1 121 ? 1.873 7.266 -42.409 1.00 20.67 121 ASN B N 1
ATOM 3741 C CA . ASN B 1 121 ? 2.327 7.842 -43.674 1.00 22.81 121 ASN B CA 1
ATOM 3742 C C . ASN B 1 121 ? 3.846 7.842 -43.786 1.00 24.52 121 ASN B C 1
ATOM 3743 O O . ASN B 1 121 ? 4.392 7.359 -44.765 1.00 19.78 121 ASN B O 1
ATOM 3748 N N . VAL B 1 122 ? 4.525 8.386 -42.778 1.00 20.52 122 VAL B N 1
ATOM 3749 C CA . VAL B 1 122 ? 5.985 8.376 -42.751 1.00 23.70 122 VAL B CA 1
ATOM 3750 C C . VAL B 1 122 ? 6.562 6.973 -42.742 1.00 23.98 122 VAL B C 1
ATOM 3751 O O . VAL B 1 122 ? 7.565 6.683 -43.421 1.00 24.23 122 VAL B O 1
ATOM 3755 N N . LEU B 1 123 ? 5.933 6.101 -41.962 1.00 16.99 123 LEU B N 1
ATOM 3756 C CA . LEU B 1 123 ? 6.360 4.715 -41.891 1.00 19.56 123 LEU B CA 1
ATOM 3757 C C . LEU B 1 123 ? 6.287 4.065 -43.284 1.00 23.40 123 LEU B C 1
ATOM 3758 O O . LEU B 1 123 ? 7.249 3.448 -43.762 1.00 22.96 123 LEU B O 1
ATOM 3763 N N . PHE B 1 124 ? 5.136 4.205 -43.927 1.00 20.65 124 PHE B N 1
ATOM 3764 C CA . PHE B 1 124 ? 4.903 3.541 -45.213 1.00 20.67 124 PHE B CA 1
ATOM 3765 C C . PHE B 1 124 ? 5.834 4.080 -46.299 1.00 23.83 124 PHE B C 1
ATOM 3766 O O . PHE B 1 124 ? 6.342 3.334 -47.146 1.00 23.72 124 PHE B O 1
ATOM 3774 N N . ARG B 1 125 ? 6.060 5.383 -46.262 1.00 21.76 125 ARG B N 1
ATOM 3775 C CA . ARG B 1 125 ? 6.875 6.039 -47.270 1.00 22.69 125 ARG B CA 1
ATOM 3776 C C . ARG B 1 125 ? 8.353 5.748 -47.076 1.00 28.77 125 ARG B C 1
ATOM 3777 O O . ARG B 1 125 ? 9.157 6.023 -47.955 1.00 27.55 125 ARG B O 1
ATOM 3785 N N . SER B 1 126 ? 8.721 5.155 -45.945 1.00 27.38 126 SER B N 1
ATOM 3786 C CA . SER B 1 126 ? 10.132 4.878 -45.711 1.00 26.73 126 SER B CA 1
ATOM 3787 C C . SER B 1 126 ? 10.440 3.384 -45.618 1.00 29.87 126 SER B C 1
ATOM 3788 O O . SER B 1 126 ? 11.570 3.006 -45.319 1.00 30.55 126 SER B O 1
ATOM 3791 N N . LEU B 1 127 ? 9.444 2.538 -45.885 1.00 27.15 127 LEU B N 1
ATOM 3792 C CA . LEU B 1 127 ? 9.675 1.097 -46.026 1.00 29.79 127 LEU B CA 1
ATOM 3793 C C . LEU B 1 127 ? 10.826 0.797 -46.974 1.00 31.54 127 LEU B C 1
ATOM 3794 O O . LEU B 1 127 ? 10.885 1.361 -48.062 1.00 31.81 127 LEU B O 1
ATOM 3799 N N . PRO B 1 128 ? 11.739 -0.103 -46.570 1.00 29.86 128 PRO B N 1
ATOM 3800 C CA . PRO B 1 128 ? 12.888 -0.433 -47.425 1.00 34.86 128 PRO B CA 1
ATOM 3801 C C . PRO B 1 128 ? 12.436 -0.993 -48.775 1.00 42.55 128 PRO B C 1
ATOM 3802 O O . PRO B 1 128 ? 11.559 -1.859 -48.815 1.00 39.96 128 PRO B O 1
ATOM 3806 N N . PRO B 1 129 ? 13.026 -0.501 -49.872 1.00 43.44 129 PRO B N 1
ATOM 3807 C CA . PRO B 1 129 ? 12.631 -0.961 -51.208 1.00 52.40 129 PRO B CA 1
ATOM 3808 C C . PRO B 1 129 ? 13.021 -2.417 -51.469 1.00 48.42 129 PRO B C 1
ATOM 3809 O O . PRO B 1 129 ? 12.333 -3.105 -52.220 1.00 52.76 129 PRO B O 1
ATOM 3813 N N . ASN B 1 130 ? 14.099 -2.874 -50.836 1.00 49.75 130 ASN B N 1
ATOM 3814 C CA . ASN B 1 130 ? 14.652 -4.202 -51.079 1.00 53.10 130 ASN B CA 1
ATOM 3815 C C . ASN B 1 130 ? 14.201 -5.263 -50.079 1.00 52.27 130 ASN B C 1
ATOM 3816 O O . ASN B 1 130 ? 14.873 -6.279 -49.903 1.00 55.67 130 ASN B O 1
ATOM 3821 N N . ARG B 1 131 ? 13.071 -5.038 -49.425 1.00 47.10 131 ARG B N 1
ATOM 3822 C CA . ARG B 1 131 ? 12.571 -6.000 -48.449 1.00 44.60 131 ARG B CA 1
ATOM 3823 C C . ARG B 1 131 ? 12.066 -7.283 -49.105 1.00 40.20 131 ARG B C 1
ATOM 3824 O O . ARG B 1 131 ? 11.635 -7.272 -50.258 1.00 46.38 131 ARG B O 1
ATOM 3832 N N . GLU B 1 132 ? 12.105 -8.385 -48.363 1.00 37.32 132 GLU B N 1
ATOM 3833 C CA . GLU B 1 132 ? 11.510 -9.625 -48.847 1.00 41.86 132 GLU B CA 1
ATOM 3834 C C . GLU B 1 132 ? 10.414 -10.121 -47.912 1.00 38.00 132 GLU B C 1
ATOM 3835 O O . GLU B 1 132 ? 10.356 -11.305 -47.543 1.00 38.10 132 GLU B O 1
ATOM 3841 N N . PHE B 1 133 ? 9.543 -9.193 -47.538 1.00 28.84 133 PHE B N 1
ATOM 3842 C CA . PHE B 1 133 ? 8.326 -9.525 -46.824 1.00 21.52 133 PHE B CA 1
ATOM 3843 C C . PHE B 1 133 ? 7.219 -8.638 -47.344 1.00 21.15 133 PHE B C 1
ATOM 3844 O O . PHE B 1 133 ? 7.473 -7.544 -47.836 1.00 22.65 133 PHE B O 1
ATOM 3852 N N . PHE B 1 134 ? 5.995 -9.136 -47.263 1.00 20.80 134 PHE B N 1
ATOM 3853 C CA . PHE B 1 134 ? 4.823 -8.322 -47.515 1.00 22.19 134 PHE B CA 1
ATOM 3854 C C . PHE B 1 134 ? 4.536 -7.534 -46.245 1.00 21.46 134 PHE B C 1
ATOM 3855 O O . PHE B 1 134 ? 4.745 -8.044 -45.148 1.00 21.56 134 PHE B O 1
ATOM 3863 N N . ALA B 1 135 ? 4.090 -6.290 -46.402 1.00 20.37 135 ALA B N 1
ATOM 3864 C CA . ALA B 1 135 ? 3.945 -5.367 -45.276 1.00 19.84 135 ALA B CA 1
ATOM 3865 C C . ALA B 1 135 ? 2.505 -4.878 -45.102 1.00 22.95 135 ALA B C 1
ATOM 3866 O O . ALA B 1 135 ? 1.784 -4.668 -46.081 1.00 17.75 135 ALA B O 1
ATOM 3868 N N . ALA B 1 136 ? 2.093 -4.677 -43.848 1.00 19.77 136 ALA B N 1
ATOM 3869 C CA . ALA B 1 136 ? 0.809 -4.056 -43.564 1.00 19.38 136 ALA B CA 1
ATOM 3870 C C . ALA B 1 136 ? 0.883 -3.291 -42.239 1.00 20.38 136 ALA B C 1
ATOM 3871 O O . ALA B 1 136 ? 1.567 -3.723 -41.319 1.00 20.95 136 ALA B O 1
ATOM 3873 N N . GLY B 1 137 ? 0.213 -2.142 -42.157 1.00 17.56 137 GLY B N 1
ATOM 3874 C CA . GLY B 1 137 ? 0.161 -1.394 -40.901 1.00 14.04 137 GLY B CA 1
ATOM 3875 C C . GLY B 1 137 ? -1.156 -1.645 -40.198 1.00 18.67 137 GLY B C 1
ATOM 3876 O O . GLY B 1 137 ? -2.190 -1.745 -40.845 1.00 19.39 137 GLY B O 1
ATOM 3877 N N . VAL B 1 138 ? -1.125 -1.741 -38.868 1.00 16.53 138 VAL B N 1
ATOM 3878 C CA . VAL B 1 138 ? -2.297 -2.144 -38.107 1.00 18.09 138 VAL B CA 1
ATOM 3879 C C . VAL B 1 138 ? -2.561 -1.089 -37.030 1.00 16.79 138 VAL B C 1
ATOM 3880 O O . VAL B 1 138 ? -1.835 -1.023 -36.055 1.00 17.85 138 VAL B O 1
ATOM 3884 N N . PRO B 1 139 ? -3.567 -0.232 -37.232 1.00 19.32 139 PRO B N 1
ATOM 3885 C CA . PRO B 1 139 ? -3.816 0.835 -36.246 1.00 18.52 139 PRO B CA 1
ATOM 3886 C C . PRO B 1 139 ? -4.684 0.356 -35.098 1.00 21.87 139 PRO B C 1
ATOM 3887 O O . PRO B 1 139 ? -5.754 -0.208 -35.347 1.00 21.42 139 PRO B O 1
ATOM 3891 N N . GLY B 1 140 ? -4.230 0.568 -33.862 1.00 19.66 140 GLY B N 1
ATOM 3892 C CA . GLY B 1 140 ? -5.006 0.179 -32.697 1.00 18.55 140 GLY B CA 1
ATOM 3893 C C . GLY B 1 140 ? -4.147 -0.037 -31.459 1.00 20.21 140 GLY B C 1
ATOM 3894 O O . GLY B 1 140 ? -2.964 -0.348 -31.572 1.00 18.78 140 GLY B O 1
ATOM 3895 N N . SER B 1 141 ? -4.738 0.140 -30.278 1.00 18.17 141 SER B N 1
ATOM 3896 C CA . SER B 1 141 ? -3.994 -0.056 -29.026 1.00 18.40 141 SER B CA 1
ATOM 3897 C C . SER B 1 141 ? -3.630 -1.515 -28.846 1.00 17.94 141 SER B C 1
ATOM 3898 O O . SER B 1 141 ? -4.491 -2.377 -28.984 1.00 18.89 141 SER B O 1
ATOM 3901 N N . PHE B 1 142 ? -2.375 -1.816 -28.515 1.00 18.42 142 PHE B N 1
ATOM 3902 C CA . PHE B 1 142 ? -2.032 -3.219 -28.303 1.00 18.14 142 PHE B CA 1
ATOM 3903 C C . PHE B 1 142 ? -2.494 -3.758 -26.938 1.00 23.11 142 PHE B C 1
ATOM 3904 O O . PHE B 1 142 ? -2.198 -4.897 -26.588 1.00 16.33 142 PHE B O 1
ATOM 3912 N N . TYR B 1 143 ? -3.249 -2.955 -26.189 1.00 19.80 143 TYR B N 1
ATOM 3913 C CA . TYR B 1 143 ? -3.954 -3.491 -25.032 1.00 20.56 143 TYR B CA 1
ATOM 3914 C C . TYR B 1 143 ? -5.307 -4.064 -25.442 1.00 23.43 143 TYR B C 1
ATOM 3915 O O . TYR B 1 143 ? -6.083 -4.513 -24.591 1.00 22.30 143 TYR B O 1
ATOM 3924 N N . THR B 1 144 ? -5.572 -4.064 -26.751 1.00 22.82 144 THR B N 1
ATOM 3925 C CA . THR B 1 144 ? -6.737 -4.735 -27.324 1.00 21.11 144 THR B CA 1
ATOM 3926 C C . THR B 1 144 ? -6.288 -5.828 -28.320 1.00 23.81 144 THR B C 1
ATOM 3927 O O . THR B 1 144 ? -5.109 -5.907 -28.672 1.00 19.64 144 THR B O 1
ATOM 3931 N N . ARG B 1 145 ? -7.237 -6.653 -28.760 1.00 20.30 145 ARG B N 1
ATOM 3932 C CA . ARG B 1 145 ? -7.027 -7.598 -29.865 1.00 21.87 145 ARG B CA 1
ATOM 3933 C C . ARG B 1 145 ? -6.931 -6.860 -31.168 1.00 20.95 145 ARG B C 1
ATOM 3934 O O . ARG B 1 145 ? -7.796 -6.037 -31.478 1.00 25.33 145 ARG B O 1
ATOM 3942 N N . VAL B 1 146 ? -5.881 -7.113 -31.945 1.00 20.35 146 VAL B N 1
ATOM 3943 C CA . VAL B 1 146 ? -5.809 -6.445 -33.245 1.00 18.52 146 VAL B CA 1
ATOM 3944 C C . VAL B 1 146 ? -5.588 -7.411 -34.414 1.00 18.90 146 VAL B C 1
ATOM 3945 O O . VAL B 1 146 ? -5.562 -6.973 -35.565 1.00 18.75 146 VAL B O 1
ATOM 3949 N N . PHE B 1 147 ? -5.446 -8.704 -34.117 1.00 19.88 147 PHE B N 1
ATOM 3950 C CA . PHE B 1 147 ? -5.347 -9.748 -35.156 1.00 20.54 147 PHE B CA 1
ATOM 3951 C C . PHE B 1 147 ? -6.369 -10.843 -34.923 1.00 20.49 147 PHE B C 1
ATOM 3952 O O . PHE B 1 147 ? -6.834 -11.032 -33.792 1.00 19.98 147 PHE B O 1
ATOM 3960 N N . PRO B 1 148 ? -6.715 -11.590 -35.983 1.00 21.97 148 PRO B N 1
ATOM 3961 C CA . PRO B 1 148 ? -7.491 -12.819 -35.790 1.00 22.64 148 PRO B CA 1
ATOM 3962 C C . PRO B 1 148 ? -6.780 -13.788 -34.854 1.00 19.59 148 PRO B C 1
ATOM 3963 O O . PRO B 1 148 ? -5.558 -13.749 -34.728 1.00 20.64 148 PRO B O 1
ATOM 3967 N N . LYS B 1 149 ? -7.537 -14.661 -34.210 1.00 22.80 149 LYS B N 1
ATOM 3968 C CA . LYS B 1 149 ? -6.940 -15.601 -33.288 1.00 25.60 149 LYS B CA 1
ATOM 3969 C C . LYS B 1 149 ? -5.995 -16.544 -34.030 1.00 28.06 149 LYS B C 1
ATOM 3970 O O . LYS B 1 149 ? -6.164 -16.816 -35.235 1.00 23.94 149 LYS B O 1
ATOM 3976 N N . ASN B 1 150 ? -4.972 -16.996 -33.313 1.00 22.47 150 ASN B N 1
ATOM 3977 C CA . ASN B 1 150 ? -4.105 -18.070 -33.793 1.00 26.69 150 ASN B CA 1
ATOM 3978 C C . ASN B 1 150 ? -3.460 -17.742 -35.142 1.00 28.62 150 ASN B C 1
ATOM 3979 O O . ASN B 1 150 ? -3.409 -18.594 -36.032 1.00 27.64 150 ASN B O 1
ATOM 3984 N N . SER B 1 151 ? -2.962 -16.514 -35.302 1.00 22.42 151 SER B N 1
ATOM 3985 C CA . SER B 1 151 ? -2.470 -16.076 -36.613 1.00 26.49 151 SER B CA 1
ATOM 3986 C C . SER B 1 151 ? -1.029 -15.579 -36.633 1.00 23.72 151 SER B C 1
ATOM 3987 O O . SER B 1 151 ? -0.425 -15.478 -37.702 1.00 23.44 151 SER B O 1
ATOM 3990 N N . ILE B 1 152 ? -0.461 -15.282 -35.470 1.00 20.54 152 ILE B N 1
ATOM 3991 C CA . ILE B 1 152 ? 0.878 -14.718 -35.454 1.00 20.34 152 ILE B CA 1
ATOM 3992 C C . ILE B 1 152 ? 1.907 -15.754 -35.008 1.00 21.95 152 ILE B C 1
ATOM 3993 O O . ILE B 1 152 ? 1.718 -16.454 -34.017 1.00 21.02 152 ILE B O 1
ATOM 3998 N N . HIS B 1 153 ? 3.003 -15.844 -35.751 1.00 23.56 153 HIS B N 1
ATOM 3999 C CA . HIS B 1 153 ? 4.021 -16.849 -35.468 1.00 23.05 153 HIS B CA 1
ATOM 4000 C C . HIS B 1 153 ? 5.148 -16.297 -34.599 1.00 23.34 153 HIS B C 1
ATOM 4001 O O . HIS B 1 153 ? 5.812 -17.054 -33.892 1.00 20.74 153 HIS B O 1
ATOM 4008 N N . PHE B 1 154 ? 5.362 -14.983 -34.672 1.00 21.54 154 PHE B N 1
ATOM 4009 C CA . PHE B 1 154 ? 6.462 -14.313 -33.971 1.00 23.05 154 PHE B CA 1
ATOM 4010 C C . PHE B 1 154 ? 6.047 -12.871 -33.685 1.00 23.32 154 PHE B C 1
ATOM 4011 O O . PHE B 1 154 ? 5.805 -12.086 -34.612 1.00 22.81 154 PHE B O 1
ATOM 4019 N N . ALA B 1 155 ? 5.965 -12.526 -32.406 1.00 22.20 155 ALA B N 1
ATOM 4020 C CA . ALA B 1 155 ? 5.631 -11.164 -32.007 1.00 17.80 155 ALA B CA 1
ATOM 4021 C C . ALA B 1 155 ? 6.877 -10.453 -31.481 1.00 21.05 155 ALA B C 1
ATOM 4022 O O . ALA B 1 155 ? 7.790 -11.085 -30.944 1.00 19.76 155 ALA B O 1
ATOM 4024 N N . HIS B 1 156 ? 6.915 -9.137 -31.650 1.00 20.00 156 HIS B N 1
ATOM 4025 C CA . HIS B 1 156 ? 8.051 -8.341 -31.216 1.00 16.63 156 HIS B CA 1
ATOM 4026 C C . HIS B 1 156 ? 7.531 -7.049 -30.591 1.00 20.01 156 HIS B C 1
ATOM 4027 O O . HIS B 1 156 ? 6.536 -6.486 -31.043 1.00 19.01 156 HIS B O 1
ATOM 4034 N N . CYS B 1 157 ? 8.197 -6.574 -29.545 1.00 19.83 157 CYS B N 1
ATOM 4035 C CA . CYS B 1 157 ? 7.741 -5.357 -28.901 1.00 16.82 157 CYS B CA 1
ATOM 4036 C C . CYS B 1 157 ? 8.900 -4.714 -28.170 1.00 21.38 157 CYS B C 1
ATOM 4037 O O . CYS B 1 157 ? 9.371 -5.233 -27.160 1.00 21.02 157 CYS B O 1
ATOM 4040 N N . SER B 1 158 ? 9.380 -3.601 -28.711 1.00 20.31 158 SER B N 1
ATOM 4041 C CA . SER B 1 158 ? 10.564 -2.948 -28.173 1.00 19.60 158 SER B CA 1
ATOM 4042 C C . SER B 1 158 ? 10.291 -1.518 -27.728 1.00 20.48 158 SER B C 1
ATOM 4043 O O . SER B 1 158 ? 9.851 -0.668 -28.510 1.00 17.91 158 SER B O 1
ATOM 4046 N N . TYR B 1 159 ? 10.575 -1.272 -26.451 1.00 22.01 159 TYR B N 1
ATOM 4047 C CA . TYR B 1 159 ? 10.473 0.054 -25.871 1.00 19.47 159 TYR B CA 1
ATOM 4048 C C . TYR B 1 159 ? 9.088 0.653 -26.060 1.00 17.49 159 TYR B C 1
ATOM 4049 O O . TYR B 1 159 ? 8.948 1.807 -26.447 1.00 17.44 159 TYR B O 1
ATOM 4058 N N . ALA B 1 160 ? 8.069 -0.143 -25.759 1.00 16.48 160 ALA B N 1
ATOM 4059 C CA . ALA B 1 160 ? 6.691 0.322 -25.802 1.00 19.23 160 ALA B CA 1
ATOM 4060 C C . ALA B 1 160 ? 5.886 -0.049 -24.562 1.00 14.76 160 ALA B C 1
ATOM 4061 O O . ALA B 1 160 ? 5.012 0.711 -24.160 1.00 19.66 160 ALA B O 1
ATOM 4063 N N . LEU B 1 161 ? 6.162 -1.214 -23.969 1.00 16.16 161 LEU B N 1
ATOM 4064 C CA . LEU B 1 161 ? 5.309 -1.754 -22.913 1.00 15.25 161 LEU B CA 1
ATOM 4065 C C . LEU B 1 161 ? 5.437 -1.022 -21.576 1.00 17.70 161 LEU B C 1
ATOM 4066 O O . LEU B 1 161 ? 4.708 -1.320 -20.633 1.00 18.64 161 LEU B O 1
ATOM 4071 N N . HIS B 1 162 ? 6.354 -0.069 -21.490 1.00 18.75 162 HIS B N 1
ATOM 4072 C CA . HIS B 1 162 ? 6.424 0.774 -20.297 1.00 17.29 162 HIS B CA 1
ATOM 4073 C C . HIS B 1 162 ? 5.364 1.868 -20.371 1.00 16.75 162 HIS B C 1
ATOM 4074 O O . HIS B 1 162 ? 5.112 2.550 -19.393 1.00 16.99 162 HIS B O 1
ATOM 4081 N N . TRP B 1 163 ? 4.742 2.023 -21.542 1.00 17.24 163 TRP B N 1
ATOM 4082 C CA . TRP B 1 163 ? 3.625 2.950 -21.701 1.00 17.16 163 TRP B CA 1
ATOM 4083 C C . TRP B 1 163 ? 2.328 2.298 -21.248 1.00 20.54 163 TRP B C 1
ATOM 4084 O O . TRP B 1 163 ? 1.848 1.336 -21.871 1.00 18.30 163 TRP B O 1
ATOM 4095 N N . LEU B 1 164 ? 1.753 2.842 -20.180 1.00 16.81 164 LEU B N 1
ATOM 4096 C CA . LEU B 1 164 ? 0.498 2.353 -19.638 1.00 16.57 164 LEU B CA 1
ATOM 4097 C C . LEU B 1 164 ? -0.697 2.801 -20.469 1.00 19.52 164 LEU B C 1
ATOM 4098 O O . LEU B 1 164 ? -0.573 3.695 -21.307 1.00 18.69 164 LEU B O 1
ATOM 4103 N N . SER B 1 165 ? -1.853 2.171 -20.240 1.00 18.48 165 SER B N 1
ATOM 4104 C CA . SER B 1 165 ? -3.075 2.542 -20.961 1.00 20.84 165 SER B CA 1
ATOM 4105 C C . SER B 1 165 ? -3.628 3.857 -20.428 1.00 20.73 165 SER B C 1
ATOM 4106 O O . SER B 1 165 ? -4.394 4.539 -21.104 1.00 22.77 165 SER B O 1
ATOM 4109 N N . LYS B 1 166 ? -3.237 4.199 -19.202 1.00 19.28 166 LYS B N 1
ATOM 4110 C CA . LYS B 1 166 ? -3.685 5.425 -18.553 1.00 23.65 166 LYS B CA 1
ATOM 4111 C C . LYS B 1 166 ? -2.861 5.697 -17.302 1.00 23.38 166 LYS B C 1
ATOM 4112 O O . LYS B 1 166 ? -2.136 4.828 -16.821 1.00 18.87 166 LYS B O 1
ATOM 4118 N N . VAL B 1 167 ? -2.974 6.918 -16.790 1.00 21.17 167 VAL B N 1
ATOM 4119 C CA . VAL B 1 167 ? -2.448 7.257 -15.483 1.00 18.39 167 VAL B CA 1
ATOM 4120 C C . VAL B 1 167 ? -3.320 6.593 -14.407 1.00 23.16 167 VAL B C 1
ATOM 4121 O O . VAL B 1 167 ? -4.545 6.595 -14.528 1.00 22.56 167 VAL B O 1
ATOM 4125 N N . PRO B 1 168 ? -2.696 6.011 -13.363 1.00 21.99 168 PRO B N 1
ATOM 4126 C CA . PRO B 1 168 ? -3.483 5.466 -12.246 1.00 25.94 168 PRO B CA 1
ATOM 4127 C C . PRO B 1 168 ? -4.365 6.555 -11.617 1.00 30.00 168 PRO B C 1
ATOM 4128 O O . PRO B 1 168 ? -3.860 7.655 -11.357 1.00 22.05 168 PRO B O 1
ATOM 4132 N N . LYS B 1 169 ? -5.641 6.263 -11.377 1.00 22.05 169 LYS B N 1
ATOM 4133 C CA . LYS B 1 169 ? -6.548 7.277 -10.858 1.00 30.27 169 LYS B CA 1
ATOM 4134 C C . LYS B 1 169 ? -6.166 7.767 -9.469 1.00 24.89 169 LYS B C 1
ATOM 4135 O O . LYS B 1 169 ? -6.394 8.937 -9.158 1.00 25.30 169 LYS B O 1
ATOM 4141 N N . GLU B 1 170 ? -5.593 6.890 -8.642 1.00 22.51 170 GLU B N 1
ATOM 4142 C CA . GLU B 1 170 ? -5.178 7.261 -7.280 1.00 26.49 170 GLU B CA 1
ATOM 4143 C C . GLU B 1 170 ? -4.262 8.468 -7.242 1.00 21.93 170 GLU B C 1
ATOM 4144 O O . GLU B 1 170 ? -4.327 9.268 -6.310 1.00 24.29 170 GLU B O 1
ATOM 4150 N N . ILE B 1 171 ? -3.355 8.576 -8.206 1.00 23.12 171 ILE B N 1
ATOM 4151 C CA . ILE B 1 171 ? -2.360 9.641 -8.108 1.00 19.63 171 ILE B CA 1
ATOM 4152 C C . ILE B 1 171 ? -2.936 10.970 -8.619 1.00 18.49 171 ILE B C 1
ATOM 4153 O O . ILE B 1 171 ? -2.291 12.015 -8.509 1.00 21.08 171 ILE B O 1
ATOM 4158 N N . GLN B 1 172 ? -4.164 10.928 -9.135 1.00 17.92 172 GLN B N 1
ATOM 4159 C CA . GLN B 1 172 ? -4.888 12.130 -9.565 1.00 21.49 172 GLN B CA 1
ATOM 4160 C C . GLN B 1 172 ? -5.882 12.608 -8.505 1.00 23.20 172 GLN B C 1
ATOM 4161 O O . GLN B 1 172 ? -6.535 13.628 -8.673 1.00 19.56 172 GLN B O 1
ATOM 4167 N N . ASP B 1 173 ? -5.998 11.846 -7.426 1.00 23.98 173 ASP B N 1
ATOM 4168 C CA . ASP B 1 173 ? -7.036 12.053 -6.431 1.00 23.35 173 ASP B CA 1
ATOM 4169 C C . ASP B 1 173 ? -6.467 12.904 -5.308 1.00 22.79 173 ASP B C 1
ATOM 4170 O O . ASP B 1 173 ? -5.599 12.449 -4.569 1.00 22.94 173 ASP B O 1
ATOM 4175 N N . LYS B 1 174 ? -6.944 14.140 -5.178 1.00 23.48 174 LYS B N 1
ATOM 4176 C CA . LYS B 1 174 ? -6.389 15.031 -4.164 1.00 25.49 174 LYS B CA 1
ATOM 4177 C C . LYS B 1 174 ? -6.587 14.476 -2.751 1.00 24.76 174 LYS B C 1
ATOM 4178 O O . LYS B 1 174 ? -5.843 14.826 -1.843 1.00 22.27 174 LYS B O 1
ATOM 4184 N N . ASN B 1 175 ? -7.568 13.592 -2.575 1.00 23.92 175 ASN B N 1
ATOM 4185 C CA . ASN B 1 175 ? -7.844 13.023 -1.260 1.00 23.75 175 ASN B CA 1
ATOM 4186 C C . ASN B 1 175 ? -6.876 11.908 -0.851 1.00 26.54 175 ASN B C 1
ATOM 4187 O O . ASN B 1 175 ? -6.854 11.508 0.307 1.00 22.01 175 ASN B O 1
ATOM 4192 N N . SER B 1 176 ? -6.094 11.391 -1.798 1.00 24.30 176 SER B N 1
ATOM 4193 C CA . SER B 1 176 ? -5.237 10.227 -1.535 1.00 22.67 176 SER B CA 1
ATOM 4194 C C . SER B 1 176 ? -3.801 10.610 -1.184 1.00 23.99 176 SER B C 1
ATOM 4195 O O . SER B 1 176 ? -3.283 11.627 -1.660 1.00 21.87 176 SER B O 1
ATOM 4198 N N . LEU B 1 177 ? -3.144 9.781 -0.376 1.00 22.69 177 LEU B N 1
ATOM 4199 C CA . LEU B 1 177 ? -1.722 9.972 -0.104 1.00 25.09 177 LEU B CA 1
ATOM 4200 C C . LEU B 1 177 ? -0.875 9.720 -1.355 1.00 27.78 177 LEU B C 1
ATOM 4201 O O . LEU B 1 177 ? 0.315 10.041 -1.383 1.00 26.42 177 LEU B O 1
ATOM 4206 N N . ALA B 1 178 ? -1.496 9.129 -2.375 1.00 25.38 178 ALA B N 1
ATOM 4207 C CA . ALA B 1 178 ? -0.837 8.865 -3.657 1.00 25.10 178 ALA B CA 1
ATOM 4208 C C . ALA B 1 178 ? -0.875 10.070 -4.600 1.00 26.75 178 ALA B C 1
ATOM 4209 O O . ALA B 1 178 ? -0.359 9.996 -5.715 1.00 26.66 178 ALA B O 1
ATOM 4211 N N . TYR B 1 179 ? -1.496 11.168 -4.170 1.00 23.92 179 TYR B N 1
ATOM 4212 C CA . TYR B 1 179 ? -1.639 12.339 -5.047 1.00 22.91 179 TYR B CA 1
ATOM 4213 C C . TYR B 1 179 ? -0.283 12.911 -5.421 1.00 24.37 179 TYR B C 1
ATOM 4214 O O . TYR B 1 179 ? 0.484 13.312 -4.553 1.00 23.45 179 TYR B O 1
ATOM 4223 N N . ASN B 1 180 ? 0.005 12.954 -6.720 1.00 22.15 180 ASN B N 1
ATOM 4224 C CA . ASN B 1 180 ? 1.362 13.221 -7.174 1.00 20.34 180 ASN B CA 1
ATOM 4225 C C . ASN B 1 180 ? 1.631 14.708 -7.364 1.00 24.23 180 ASN B C 1
ATOM 4226 O O . ASN B 1 180 ? 1.930 15.168 -8.458 1.00 20.41 180 ASN B O 1
ATOM 4231 N N . LYS B 1 181 ? 1.533 15.457 -6.272 1.00 23.47 181 LYS B N 1
ATOM 4232 C CA . LYS B 1 181 ? 1.681 16.902 -6.304 1.00 21.59 181 LYS B CA 1
ATOM 4233 C C . LYS B 1 181 ? 3.104 17.339 -6.669 1.00 21.93 181 LYS B C 1
ATOM 4234 O O . LYS B 1 181 ? 4.090 16.749 -6.218 1.00 23.57 181 LYS B O 1
ATOM 4240 N N . GLY B 1 182 ? 3.197 18.357 -7.515 1.00 22.05 182 GLY B N 1
ATOM 4241 C CA . GLY B 1 182 ? 4.465 19.006 -7.814 1.00 25.43 182 GLY B CA 1
ATOM 4242 C C . GLY B 1 182 ? 5.485 18.140 -8.520 1.00 22.17 182 GLY B C 1
ATOM 4243 O O . GLY B 1 182 ? 6.680 18.487 -8.558 1.00 20.72 182 GLY B O 1
ATOM 4244 N N . ARG B 1 183 ? 5.005 17.017 -9.066 1.00 21.20 183 ARG B N 1
ATOM 4245 C CA . ARG B 1 183 ? 5.823 16.007 -9.745 1.00 21.86 183 ARG B CA 1
ATOM 4246 C C . ARG B 1 183 ? 5.040 15.481 -10.939 1.00 19.81 183 ARG B C 1
ATOM 4247 O O . ARG B 1 183 ? 3.807 15.607 -10.977 1.00 19.33 183 ARG B O 1
ATOM 4255 N N . ILE B 1 184 ? 5.735 14.851 -11.883 1.00 18.16 184 ILE B N 1
ATOM 4256 C CA . ILE B 1 184 ? 5.061 14.296 -13.057 1.00 17.36 184 ILE B CA 1
ATOM 4257 C C . ILE B 1 184 ? 5.290 12.792 -13.249 1.00 17.84 184 ILE B C 1
ATOM 4258 O O . ILE B 1 184 ? 4.728 12.183 -14.156 1.00 17.99 184 ILE B O 1
ATOM 4263 N N . HIS B 1 185 ? 6.111 12.182 -12.404 1.00 15.31 185 HIS B N 1
ATOM 4264 C CA . HIS B 1 185 ? 6.267 10.733 -12.477 1.00 20.30 185 HIS B CA 1
ATOM 4265 C C . HIS B 1 185 ? 6.654 10.223 -11.086 1.00 20.81 185 HIS B C 1
ATOM 4266 O O . HIS B 1 185 ? 6.145 10.738 -10.093 1.00 23.26 185 HIS B O 1
ATOM 4273 N N . TYR B 1 186 ? 7.527 9.223 -11.005 1.00 20.73 186 TYR B N 1
ATOM 4274 C CA . TYR B 1 186 ? 8.012 8.741 -9.708 1.00 21.09 186 TYR B CA 1
ATOM 4275 C C . TYR B 1 186 ? 9.530 8.602 -9.702 1.00 20.44 186 TYR B C 1
ATOM 4276 O O . TYR B 1 186 ? 10.153 8.461 -10.754 1.00 20.16 186 TYR B O 1
ATOM 4285 N N . THR B 1 187 ? 10.130 8.661 -8.517 1.00 21.30 187 THR B N 1
ATOM 4286 C CA . THR B 1 187 ? 11.566 8.436 -8.388 1.00 19.45 187 THR B CA 1
ATOM 4287 C C . THR B 1 187 ? 11.829 7.109 -7.702 1.00 22.32 187 THR B C 1
ATOM 4288 O O . THR B 1 187 ? 12.905 6.511 -7.854 1.00 24.09 187 THR B O 1
ATOM 4292 N N . GLY B 1 188 ? 10.840 6.640 -6.949 1.00 22.13 188 GLY B N 1
ATOM 4293 C CA . GLY B 1 188 ? 10.989 5.407 -6.197 1.00 22.84 188 GLY B CA 1
ATOM 4294 C C . GLY B 1 188 ? 10.913 5.628 -4.694 1.00 26.22 188 GLY B C 1
ATOM 4295 O O . GLY B 1 188 ? 10.738 4.680 -3.940 1.00 24.93 188 GLY B O 1
ATOM 4296 N N . THR B 1 189 ? 11.051 6.874 -4.253 1.00 23.13 189 THR B N 1
ATOM 4297 C CA . THR B 1 189 ? 10.982 7.176 -2.820 1.00 32.38 189 THR B CA 1
ATOM 4298 C C . THR B 1 189 ? 9.546 7.302 -2.319 1.00 30.86 189 THR B C 1
ATOM 4299 O O . THR B 1 189 ? 9.302 7.197 -1.123 1.00 28.89 189 THR B O 1
ATOM 4303 N N . GLU B 1 190 ? 8.593 7.535 -3.219 1.00 25.89 190 GLU B N 1
ATOM 4304 C CA . GLU B 1 190 ? 7.206 7.756 -2.795 1.00 26.07 190 GLU B CA 1
ATOM 4305 C C . GLU B 1 190 ? 6.375 6.478 -2.961 1.00 25.37 190 GLU B C 1
ATOM 4306 O O . GLU B 1 190 ? 5.833 6.203 -4.033 1.00 23.71 190 GLU B O 1
ATOM 4312 N N . LYS B 1 191 ? 6.245 5.710 -1.887 1.00 23.89 191 LYS B N 1
ATOM 4313 C CA A LYS B 1 191 ? 5.740 4.335 -1.967 0.58 25.72 191 LYS B CA 1
ATOM 4314 C CA B LYS B 1 191 ? 5.765 4.341 -2.035 0.42 25.74 191 LYS B CA 1
ATOM 4315 C C . LYS B 1 191 ? 4.295 4.256 -2.456 1.00 26.39 191 LYS B C 1
ATOM 4316 O O . LYS B 1 191 ? 3.909 3.312 -3.145 1.00 24.76 191 LYS B O 1
ATOM 4327 N N . HIS B 1 192 ? 3.487 5.251 -2.110 1.00 20.15 192 HIS B N 1
ATOM 4328 C CA . HIS B 1 192 ? 2.091 5.234 -2.549 1.00 22.97 192 HIS B CA 1
ATOM 4329 C C . HIS B 1 192 ? 1.969 5.457 -4.073 1.00 21.72 192 HIS B C 1
ATOM 4330 O O . HIS B 1 192 ? 1.164 4.811 -4.741 1.00 20.46 192 HIS B O 1
ATOM 4337 N N . VAL B 1 193 ? 2.770 6.373 -4.606 1.00 20.88 193 VAL B N 1
ATOM 4338 C CA . VAL B 1 193 ? 2.768 6.667 -6.045 1.00 19.86 193 VAL B CA 1
ATOM 4339 C C . VAL B 1 193 ? 3.320 5.468 -6.814 1.00 19.56 193 VAL B C 1
ATOM 4340 O O . VAL B 1 193 ? 2.730 5.030 -7.802 1.00 21.66 193 VAL B O 1
ATOM 4344 N N . VAL B 1 194 ? 4.442 4.936 -6.351 1.00 20.25 194 VAL B N 1
ATOM 4345 C CA . VAL B 1 194 ? 5.054 3.780 -6.994 1.00 19.82 194 VAL B CA 1
ATOM 4346 C C . VAL B 1 194 ? 4.076 2.607 -7.002 1.00 24.28 194 VAL B C 1
ATOM 4347 O O . VAL B 1 194 ? 3.905 1.948 -8.039 1.00 20.07 194 VAL B O 1
ATOM 4351 N N . LYS B 1 195 ? 3.405 2.360 -5.875 1.00 25.54 195 LYS B N 1
ATOM 4352 C CA . LYS B 1 195 ? 2.440 1.260 -5.821 1.00 19.28 195 LYS B CA 1
ATOM 4353 C C . LYS B 1 195 ? 1.290 1.438 -6.803 1.00 25.88 195 LYS B C 1
ATOM 4354 O O . LYS B 1 195 ? 0.831 0.461 -7.418 1.00 20.34 195 LYS B O 1
ATOM 4360 N N . ALA B 1 196 ? 0.820 2.677 -6.953 1.00 17.67 196 ALA B N 1
ATOM 4361 C CA . ALA B 1 196 ? -0.253 2.961 -7.903 1.00 20.65 196 ALA B CA 1
ATOM 4362 C C . ALA B 1 196 ? 0.172 2.658 -9.348 1.00 22.32 196 ALA B C 1
ATOM 4363 O O . ALA B 1 196 ? -0.570 2.019 -10.101 1.00 19.64 196 ALA B O 1
ATOM 4365 N N . TYR B 1 197 ? 1.354 3.124 -9.733 1.00 18.23 197 TYR B N 1
ATOM 4366 C CA . TYR B 1 197 ? 1.884 2.840 -11.072 1.00 20.79 197 TYR B CA 1
ATOM 4367 C C . TYR B 1 197 ? 2.119 1.334 -11.313 1.00 21.96 197 TYR B C 1
ATOM 4368 O O . TYR B 1 197 ? 1.859 0.815 -12.406 1.00 18.12 197 TYR B O 1
ATOM 4377 N N . PHE B 1 198 ? 2.625 0.642 -10.300 1.00 19.34 198 PHE B N 1
ATOM 4378 C CA . PHE B 1 198 ? 2.888 -0.792 -10.424 1.00 20.67 198 PHE B CA 1
ATOM 4379 C C . PHE B 1 198 ? 1.577 -1.553 -10.586 1.00 24.14 198 PHE B C 1
ATOM 4380 O O . PHE B 1 198 ? 1.486 -2.472 -11.408 1.00 23.54 198 PHE B O 1
ATOM 4388 N N . GLY B 1 199 ? 0.558 -1.160 -9.823 1.00 21.74 199 GLY B N 1
ATOM 4389 C CA . GLY B 1 199 ? -0.776 -1.703 -9.999 1.00 22.67 199 GLY B CA 1
ATOM 4390 C C . GLY B 1 199 ? -1.309 -1.557 -11.415 1.00 24.19 199 GLY B C 1
ATOM 4391 O O . GLY B 1 199 ? -1.862 -2.504 -11.998 1.00 22.03 199 GLY B O 1
ATOM 4392 N N . GLN B 1 200 ? -1.156 -0.366 -11.979 1.00 15.98 200 GLN B N 1
ATOM 4393 C CA . GLN B 1 200 ? -1.653 -0.109 -13.322 1.00 18.37 200 GLN B CA 1
ATOM 4394 C C . GLN B 1 200 ? -0.878 -0.962 -14.321 1.00 21.14 200 GLN B C 1
ATOM 4395 O O . GLN B 1 200 ? -1.446 -1.502 -15.271 1.00 19.84 200 GLN B O 1
ATOM 4401 N N . PHE B 1 201 ? 0.428 -1.087 -14.102 1.00 17.59 201 PHE B N 1
ATOM 4402 C CA . PHE B 1 201 ? 1.251 -1.899 -14.976 1.00 19.57 201 PHE B CA 1
ATOM 4403 C C . PHE B 1 201 ? 0.793 -3.373 -14.930 1.00 19.28 201 PHE B C 1
ATOM 4404 O O . PHE B 1 201 ? 0.765 -4.036 -16.006 1.00 18.88 201 PHE B O 1
ATOM 4412 N N . GLN B 1 202 ? 0.418 -3.909 -13.741 1.00 17.78 202 GLN B N 1
ATOM 4413 C CA . GLN B 1 202 ? 0.132 -5.385 -13.720 1.00 23.22 202 GLN B CA 1
ATOM 4414 C C . GLN B 1 202 ? -1.120 -5.589 -14.608 1.00 21.74 202 GLN B C 1
ATOM 4415 O O . GLN B 1 202 ? -1.219 -6.543 -15.418 1.00 23.99 202 GLN B O 1
ATOM 4421 N N . ARG B 1 203 ? -2.051 -4.637 -14.498 1.00 21.39 203 ARG B N 1
ATOM 4422 C CA . ARG B 1 203 ? -3.310 -4.714 -15.229 1.00 24.82 203 ARG B CA 1
ATOM 4423 C C . ARG B 1 203 ? -3.089 -4.566 -16.731 1.00 24.50 203 ARG B C 1
ATOM 4424 O O . ARG B 1 203 ? -3.693 -5.295 -17.534 1.00 20.28 203 ARG B O 1
ATOM 4432 N N . ASP B 1 204 ? -2.231 -3.632 -17.125 1.00 20.80 204 ASP B N 1
ATOM 4433 C CA . ASP B 1 204 ? -2.039 -3.389 -18.552 1.00 20.77 204 ASP B CA 1
ATOM 4434 C C . ASP B 1 204 ? -1.251 -4.534 -19.182 1.00 19.43 204 ASP B C 1
ATOM 4435 O O . ASP B 1 204 ? -1.640 -5.075 -20.219 1.00 21.18 204 ASP B O 1
ATOM 4440 N N . PHE B 1 205 ? -0.129 -4.887 -18.565 1.00 21.54 205 PHE B N 1
ATOM 4441 C CA . PHE B 1 205 ? 0.718 -5.938 -19.101 1.00 18.02 205 PHE B CA 1
ATOM 4442 C C . PHE B 1 205 ? -0.048 -7.270 -19.147 1.00 21.52 205 PHE B C 1
ATOM 4443 O O . PHE B 1 205 ? 0.124 -8.055 -20.089 1.00 19.33 205 PHE B O 1
ATOM 4451 N N . GLU B 1 206 ? -0.910 -7.514 -18.158 1.00 19.28 206 GLU B N 1
ATOM 4452 C CA . GLU B 1 206 ? -1.761 -8.706 -18.186 1.00 22.88 206 GLU B CA 1
ATOM 4453 C C . GLU B 1 206 ? -2.713 -8.679 -19.385 1.00 25.63 206 GLU B C 1
ATOM 4454 O O . GLU B 1 206 ? -2.904 -9.701 -20.060 1.00 20.92 206 GLU B O 1
ATOM 4460 N N . GLY B 1 207 ? -3.314 -7.517 -19.638 1.00 18.84 207 GLY B N 1
ATOM 4461 C CA . GLY B 1 207 ? -4.216 -7.355 -20.768 1.00 20.88 207 GLY B CA 1
ATOM 4462 C C . GLY B 1 207 ? -3.515 -7.557 -22.100 1.00 21.08 207 GLY B C 1
ATOM 4463 O O . GLY B 1 207 ? -4.069 -8.176 -23.006 1.00 19.87 207 GLY B O 1
ATOM 4464 N N . PHE B 1 208 ? -2.301 -7.026 -22.214 1.00 22.92 208 PHE B N 1
ATOM 4465 C CA . PHE B 1 208 ? -1.453 -7.231 -23.390 1.00 21.35 208 PHE B CA 1
ATOM 4466 C C . PHE B 1 208 ? -1.162 -8.729 -23.606 1.00 22.32 208 PHE B C 1
ATOM 4467 O O . PHE B 1 208 ? -1.296 -9.232 -24.717 1.00 22.47 208 PHE B O 1
ATOM 4475 N N . LEU B 1 209 ? -0.776 -9.435 -22.544 1.00 22.36 209 LEU B N 1
ATOM 4476 C CA . LEU B 1 209 ? -0.448 -10.857 -22.664 1.00 19.21 209 LEU B CA 1
ATOM 4477 C C . LEU B 1 209 ? -1.677 -11.677 -23.021 1.00 21.95 209 LEU B C 1
ATOM 4478 O O . LEU B 1 209 ? -1.603 -12.609 -23.813 1.00 19.79 209 LEU B O 1
ATOM 4483 N N . LYS B 1 210 ? -2.810 -11.333 -22.426 1.00 21.41 210 LYS B N 1
ATOM 4484 C CA . LYS B 1 210 ? -4.071 -11.990 -22.766 1.00 20.93 210 LYS B CA 1
ATOM 4485 C C . LYS B 1 210 ? -4.416 -11.885 -24.257 1.00 24.27 210 LYS B C 1
ATOM 4486 O O . LYS B 1 210 ? -4.738 -12.893 -24.905 1.00 22.68 210 LYS B O 1
ATOM 4492 N N . ALA B 1 211 ? -4.389 -10.666 -24.791 1.00 20.20 211 ALA B N 1
ATOM 4493 C CA . ALA B 1 211 ? -4.626 -10.436 -26.219 1.00 18.00 211 ALA B CA 1
ATOM 4494 C C . ALA B 1 211 ? -3.603 -11.163 -27.078 1.00 20.18 211 ALA B C 1
ATOM 4495 O O . ALA B 1 211 ? -3.972 -11.815 -28.054 1.00 20.16 211 ALA B O 1
ATOM 4497 N N . ARG B 1 212 ? -2.320 -11.057 -26.736 1.00 16.96 212 ARG B N 1
ATOM 4498 C CA . ARG B 1 212 ? -1.297 -11.780 -27.502 1.00 20.62 212 ARG B CA 1
ATOM 4499 C C . ARG B 1 212 ? -1.428 -13.312 -27.434 1.00 23.99 212 ARG B C 1
ATOM 4500 O O . ARG B 1 212 ? -1.100 -13.999 -28.406 1.00 23.80 212 ARG B O 1
ATOM 4508 N N . ALA B 1 213 ? -1.880 -13.855 -26.304 1.00 20.73 213 ALA B N 1
ATOM 4509 C CA . ALA B 1 213 ? -2.034 -15.314 -26.211 1.00 19.37 213 ALA B CA 1
ATOM 4510 C C . ALA B 1 213 ? -3.108 -15.803 -27.181 1.00 24.99 213 ALA B C 1
ATOM 4511 O O . ALA B 1 213 ? -3.029 -16.921 -27.705 1.00 20.41 213 ALA B O 1
ATOM 4513 N N . GLN B 1 214 ? -4.117 -14.968 -27.415 1.00 20.99 214 GLN B N 1
ATOM 4514 C CA . GLN B 1 214 ? -5.171 -15.324 -28.356 1.00 26.86 214 GLN B CA 1
ATOM 4515 C C . GLN B 1 214 ? -4.661 -15.313 -29.802 1.00 25.16 214 GLN B C 1
ATOM 4516 O O . GLN B 1 214 ? -5.125 -16.101 -30.638 1.00 23.41 214 GLN B O 1
ATOM 4522 N N . GLU B 1 215 ? -3.688 -14.446 -30.083 1.00 21.19 215 GLU B N 1
ATOM 4523 C CA . GLU B 1 215 ? -3.225 -14.188 -31.452 1.00 19.73 215 GLU B CA 1
ATOM 4524 C C . GLU B 1 215 ? -2.036 -15.039 -31.868 1.00 21.35 215 GLU B C 1
ATOM 4525 O O . GLU B 1 215 ? -1.841 -15.306 -33.048 1.00 23.69 215 GLU B O 1
ATOM 4531 N N . ILE B 1 216 ? -1.217 -15.427 -30.905 1.00 17.86 216 ILE B N 1
ATOM 4532 C CA . ILE B 1 216 ? 0.014 -16.137 -31.211 1.00 20.89 216 ILE B CA 1
ATOM 4533 C C . ILE B 1 216 ? -0.249 -17.635 -31.198 1.00 21.08 216 ILE B C 1
ATOM 4534 O O . ILE B 1 216 ? -0.967 -18.136 -30.332 1.00 20.07 216 ILE B O 1
ATOM 4539 N N . VAL B 1 217 ? 0.299 -18.333 -32.194 1.00 24.05 217 VAL B N 1
ATOM 4540 C CA . VAL B 1 217 ? 0.112 -19.780 -32.327 1.00 26.27 217 VAL B CA 1
ATOM 4541 C C . VAL B 1 217 ? 0.841 -20.535 -31.215 1.00 23.48 217 VAL B C 1
ATOM 4542 O O . VAL B 1 217 ? 1.760 -20.001 -30.594 1.00 20.69 217 VAL B O 1
ATOM 4546 N N . VAL B 1 218 ? 0.450 -21.781 -30.976 1.00 24.15 218 VAL B N 1
ATOM 4547 C CA . VAL B 1 218 ? 1.163 -22.626 -30.003 1.00 25.16 218 VAL B CA 1
ATOM 4548 C C . VAL B 1 218 ? 2.619 -22.793 -30.445 1.00 24.16 218 VAL B C 1
ATOM 4549 O O . VAL B 1 218 ? 2.888 -23.098 -31.600 1.00 26.65 218 VAL B O 1
ATOM 4553 N N . GLY B 1 219 ? 3.556 -22.549 -29.533 1.00 23.96 219 GLY B N 1
ATOM 4554 C CA . GLY B 1 219 ? 4.974 -22.581 -29.857 1.00 24.00 219 GLY B CA 1
ATOM 4555 C C . GLY B 1 219 ? 5.517 -21.321 -30.519 1.00 22.75 219 GLY B C 1
ATOM 4556 O O . GLY B 1 219 ? 6.726 -21.185 -30.731 1.00 22.62 219 GLY B O 1
ATOM 4557 N N . GLY B 1 220 ? 4.637 -20.388 -30.866 1.00 24.00 220 GLY B N 1
ATOM 4558 C CA . GLY B 1 220 ? 5.096 -19.128 -31.428 1.00 22.82 220 GLY B CA 1
ATOM 4559 C C . GLY B 1 220 ? 5.872 -18.343 -30.377 1.00 25.31 220 GLY B C 1
ATOM 4560 O O . GLY B 1 220 ? 5.653 -18.548 -29.189 1.00 23.61 220 GLY B O 1
ATOM 4561 N N . LEU B 1 221 ? 6.774 -17.461 -30.803 1.00 18.41 221 LEU B N 1
ATOM 4562 C CA . LEU B 1 221 ? 7.584 -16.687 -29.857 1.00 21.70 221 LEU B CA 1
ATOM 4563 C C . LEU B 1 221 ? 7.141 -15.227 -29.736 1.00 25.29 221 LEU B C 1
ATOM 4564 O O . LEU B 1 221 ? 6.529 -14.674 -30.656 1.00 22.54 221 LEU B O 1
ATOM 4569 N N . MET B 1 222 ? 7.456 -14.613 -28.596 1.00 19.50 222 MET B N 1
ATOM 4570 C CA . MET B 1 222 ? 7.314 -13.173 -28.424 1.00 20.45 222 MET B CA 1
ATOM 4571 C C . MET B 1 222 ? 8.571 -12.635 -27.749 1.00 20.73 222 MET B C 1
ATOM 4572 O O . MET B 1 222 ? 8.967 -13.105 -26.681 1.00 24.41 222 MET B O 1
ATOM 4577 N N . VAL B 1 223 ? 9.218 -11.685 -28.405 1.00 20.09 223 VAL B N 1
ATOM 4578 C CA . VAL B 1 223 ? 10.426 -11.072 -27.874 1.00 20.19 223 VAL B CA 1
ATOM 4579 C C . VAL B 1 223 ? 10.125 -9.633 -27.464 1.00 23.82 223 VAL B C 1
ATOM 4580 O O . VAL B 1 223 ? 9.629 -8.833 -28.259 1.00 23.16 223 VAL B O 1
ATOM 4584 N N . ILE B 1 224 ? 10.436 -9.325 -26.208 1.00 25.27 224 ILE B N 1
ATOM 4585 C CA . ILE B 1 224 ? 10.149 -8.032 -25.593 1.00 23.76 224 ILE B CA 1
ATOM 4586 C C . ILE B 1 224 ? 11.436 -7.388 -25.122 1.00 23.31 224 ILE B C 1
ATOM 4587 O O . ILE B 1 224 ? 12.255 -8.054 -24.504 1.00 20.85 224 ILE B O 1
ATOM 4592 N N . GLN B 1 225 ? 11.624 -6.115 -25.463 1.00 19.80 225 GLN B N 1
ATOM 4593 C CA . GLN B 1 225 ? 12.647 -5.271 -24.851 1.00 20.58 225 GLN B CA 1
ATOM 4594 C C . GLN B 1 225 ? 11.932 -4.094 -24.197 1.00 21.51 225 GLN B C 1
ATOM 4595 O O . GLN B 1 225 ? 11.025 -3.494 -24.795 1.00 20.26 225 GLN B O 1
ATOM 4601 N N . ILE B 1 226 ? 12.333 -3.755 -22.977 1.00 19.86 226 ILE B N 1
ATOM 4602 C CA . ILE B 1 226 ? 11.625 -2.722 -22.227 1.00 16.51 226 ILE B CA 1
ATOM 4603 C C . ILE B 1 226 ? 12.573 -1.983 -21.280 1.00 20.31 226 ILE B C 1
ATOM 4604 O O . ILE B 1 226 ? 13.408 -2.609 -20.627 1.00 20.48 226 ILE B O 1
ATOM 4609 N N . PRO B 1 227 ? 12.462 -0.640 -21.212 1.00 20.16 227 PRO B N 1
ATOM 4610 C CA . PRO B 1 227 ? 13.218 0.054 -20.164 1.00 19.57 227 PRO B CA 1
ATOM 4611 C C . PRO B 1 227 ? 12.682 -0.368 -18.796 1.00 22.83 227 PRO B C 1
ATOM 4612 O O . PRO B 1 227 ? 11.467 -0.469 -18.597 1.00 24.46 227 PRO B O 1
ATOM 4616 N N . GLY B 1 228 ? 13.579 -0.664 -17.867 1.00 22.60 228 GLY B N 1
ATOM 4617 C CA . GLY B 1 228 ? 13.145 -1.187 -16.591 1.00 16.77 228 GLY B CA 1
ATOM 4618 C C . GLY B 1 228 ? 14.024 -0.766 -15.441 1.00 18.39 228 GLY B C 1
ATOM 4619 O O . GLY B 1 228 ? 14.816 0.171 -15.551 1.00 18.74 228 GLY B O 1
ATOM 4620 N N . LEU B 1 229 ? 13.868 -1.483 -14.334 1.00 21.22 229 LEU B N 1
ATOM 4621 C CA . LEU B 1 229 ? 14.666 -1.288 -13.144 1.00 26.69 229 LEU B CA 1
ATOM 4622 C C . LEU B 1 229 ? 15.845 -2.251 -13.226 1.00 22.90 229 LEU B C 1
ATOM 4623 O O . LEU B 1 229 ? 15.642 -3.459 -13.306 1.00 28.73 229 LEU B O 1
ATOM 4628 N N . PRO B 1 230 ? 17.077 -1.720 -13.249 1.00 23.03 230 PRO B N 1
ATOM 4629 C CA . PRO B 1 230 ? 18.276 -2.553 -13.351 1.00 24.60 230 PRO B CA 1
ATOM 4630 C C . PRO B 1 230 ? 18.373 -3.521 -12.191 1.00 32.29 230 PRO B C 1
ATOM 4631 O O . PRO B 1 230 ? 17.803 -3.260 -11.126 1.00 30.62 230 PRO B O 1
ATOM 4635 N N . SER B 1 231 ? 19.086 -4.622 -12.408 1.00 25.44 231 SER B N 1
ATOM 4636 C CA . SER B 1 231 ? 19.261 -5.642 -11.392 1.00 30.48 231 SER B CA 1
ATOM 4637 C C . SER B 1 231 ? 19.703 -5.040 -10.069 1.00 25.74 231 SER B C 1
ATOM 4638 O O . SER B 1 231 ? 20.670 -4.283 -10.016 1.00 29.43 231 SER B O 1
ATOM 4641 N N . GLY B 1 232 ? 18.974 -5.372 -9.012 1.00 35.37 232 GLY B N 1
ATOM 4642 C CA . GLY B 1 232 ? 19.354 -4.973 -7.671 1.00 36.40 232 GLY B CA 1
ATOM 4643 C C . GLY B 1 232 ? 19.029 -3.538 -7.315 1.00 37.35 232 GLY B C 1
ATOM 4644 O O . GLY B 1 232 ? 19.267 -3.116 -6.185 1.00 49.07 232 GLY B O 1
ATOM 4645 N N . GLU B 1 233 ? 18.487 -2.783 -8.267 1.00 34.47 233 GLU B N 1
ATOM 4646 C CA . GLU B 1 233 ? 18.234 -1.358 -8.049 1.00 34.48 233 GLU B CA 1
ATOM 4647 C C . GLU B 1 233 ? 16.831 -1.131 -7.516 1.00 35.51 233 GLU B C 1
ATOM 4648 O O . GLU B 1 233 ? 15.878 -1.749 -7.984 1.00 40.63 233 GLU B O 1
ATOM 4654 N N . VAL B 1 234 ? 16.694 -0.238 -6.546 1.00 36.68 234 VAL B N 1
ATOM 4655 C CA . VAL B 1 234 ? 15.372 0.079 -6.030 1.00 36.38 234 VAL B CA 1
ATOM 4656 C C . VAL B 1 234 ? 14.865 1.430 -6.560 1.00 37.87 234 VAL B C 1
ATOM 4657 O O . VAL B 1 234 ? 13.659 1.616 -6.747 1.00 39.94 234 VAL B O 1
ATOM 4661 N N . LEU B 1 235 ? 15.780 2.360 -6.822 1.00 36.08 235 LEU B N 1
ATOM 4662 C CA . LEU B 1 235 ? 15.395 3.717 -7.217 1.00 33.73 235 LEU B CA 1
ATOM 4663 C C . LEU B 1 235 ? 15.395 3.913 -8.725 1.00 27.94 235 LEU B C 1
ATOM 4664 O O . LEU B 1 235 ? 16.448 3.924 -9.359 1.00 27.68 235 LEU B O 1
ATOM 4669 N N . PHE B 1 236 ? 14.201 4.084 -9.280 1.00 28.80 236 PHE B N 1
ATOM 4670 C CA . PHE B 1 236 ? 14.032 4.412 -10.689 1.00 22.97 236 PHE B CA 1
ATOM 4671 C C . PHE B 1 236 ? 14.822 5.665 -11.077 1.00 21.01 236 PHE B C 1
ATOM 4672 O O . PHE B 1 236 ? 15.284 5.782 -12.218 1.00 20.78 236 PHE B O 1
ATOM 4680 N N . SER B 1 237 ? 15.007 6.593 -10.132 1.00 21.61 237 SER B N 1
ATOM 4681 C CA . SER B 1 237 ? 15.688 7.854 -10.446 1.00 21.83 237 SER B CA 1
ATOM 4682 C C . SER B 1 237 ? 17.179 7.628 -10.701 1.00 24.77 237 SER B C 1
ATOM 4683 O O . SER B 1 237 ? 17.888 8.536 -11.137 1.00 26.92 237 SER B O 1
ATOM 4686 N N . ARG B 1 238 ? 17.644 6.411 -10.441 1.00 24.72 238 ARG B N 1
ATOM 4687 C CA . ARG B 1 238 ? 19.019 6.038 -10.742 1.00 29.81 238 ARG B CA 1
ATOM 4688 C C . ARG B 1 238 ? 19.207 5.561 -12.183 1.00 27.23 238 ARG B C 1
ATOM 4689 O O . ARG B 1 238 ? 20.334 5.304 -12.594 1.00 30.15 238 ARG B O 1
ATOM 4697 N N . THR B 1 239 ? 18.120 5.437 -12.945 1.00 22.70 239 THR B N 1
ATOM 4698 C CA . THR B 1 239 ? 18.220 5.146 -14.386 1.00 22.14 239 THR B CA 1
ATOM 4699 C C . THR B 1 239 ? 18.219 6.433 -15.218 1.00 23.92 239 THR B C 1
ATOM 4700 O O . THR B 1 239 ? 17.893 7.510 -14.714 1.00 24.82 239 THR B O 1
ATOM 4704 N N . GLY B 1 240 ? 18.577 6.329 -16.496 1.00 22.72 240 GLY B N 1
ATOM 4705 C CA . GLY B 1 240 ? 18.505 7.483 -17.376 1.00 20.61 240 GLY B CA 1
ATOM 4706 C C . GLY B 1 240 ? 17.083 8.003 -17.548 1.00 22.28 240 GLY B C 1
ATOM 4707 O O . GLY B 1 240 ? 16.832 9.200 -17.446 1.00 21.29 240 GLY B O 1
ATOM 4708 N N . ALA B 1 241 ? 16.137 7.102 -17.799 1.00 25.15 241 ALA B N 1
ATOM 4709 C CA . ALA B 1 241 ? 14.732 7.495 -17.916 1.00 24.00 241 ALA B CA 1
ATOM 4710 C C . ALA B 1 241 ? 14.237 8.230 -16.656 1.00 20.92 241 ALA B C 1
ATOM 4711 O O . ALA B 1 241 ? 13.603 9.291 -16.746 1.00 20.48 241 ALA B O 1
ATOM 4713 N N . GLY B 1 242 ? 14.528 7.657 -15.493 1.00 18.04 242 GLY B N 1
ATOM 4714 C CA . GLY B 1 242 ? 14.100 8.208 -14.215 1.00 20.49 242 GLY B CA 1
ATOM 4715 C C . GLY B 1 242 ? 14.604 9.626 -13.996 1.00 20.31 242 GLY B C 1
ATOM 4716 O O . GLY B 1 242 ? 13.855 10.510 -13.577 1.00 20.27 242 GLY B O 1
ATOM 4717 N N . LEU B 1 243 ? 15.881 9.850 -14.280 1.00 21.88 243 LEU B N 1
ATOM 4718 C CA . LEU B 1 243 ? 16.455 11.180 -14.102 1.00 19.75 243 LEU B CA 1
ATOM 4719 C C . LEU B 1 243 ? 15.941 12.151 -15.170 1.00 19.78 243 LEU B C 1
ATOM 4720 O O . LEU B 1 243 ? 15.696 13.324 -14.884 1.00 17.34 243 LEU B O 1
ATOM 4725 N N . LEU B 1 244 ? 15.778 11.668 -16.400 1.00 18.79 244 LEU B N 1
ATOM 4726 C CA . LEU B 1 244 ? 15.211 12.499 -17.461 1.00 17.68 244 LEU B CA 1
ATOM 4727 C C . LEU B 1 244 ? 13.790 12.949 -17.102 1.00 19.04 244 LEU B C 1
ATOM 4728 O O . LEU B 1 244 ? 13.410 14.086 -17.387 1.00 18.10 244 LEU B O 1
ATOM 4733 N N . HIS B 1 245 ? 13.010 12.072 -16.469 1.00 15.62 245 HIS B N 1
ATOM 4734 C CA . HIS B 1 245 ? 11.668 12.462 -16.030 1.00 19.24 245 HIS B CA 1
ATOM 4735 C C . HIS B 1 245 ? 11.703 13.414 -14.851 1.00 18.43 245 HIS B C 1
ATOM 4736 O O . HIS B 1 245 ? 10.927 14.350 -14.796 1.00 18.63 245 HIS B O 1
ATOM 4743 N N . PHE B 1 246 ? 12.582 13.143 -13.898 1.00 18.65 246 PHE B N 1
ATOM 4744 C CA . PHE B 1 246 ? 12.703 14.005 -12.729 1.00 20.09 246 PHE B CA 1
ATOM 4745 C C . PHE B 1 246 ? 12.981 15.434 -13.168 1.00 22.17 246 PHE B C 1
ATOM 4746 O O . PHE B 1 246 ? 12.351 16.385 -12.692 1.00 19.18 246 PHE B O 1
ATOM 4754 N N . LEU B 1 247 ? 13.922 15.578 -14.096 1.00 18.91 247 LEU B N 1
ATOM 4755 C CA . LEU B 1 247 ? 14.337 16.891 -14.557 1.00 19.09 247 LEU B CA 1
ATOM 4756 C C . LEU B 1 247 ? 13.284 17.535 -15.463 1.00 20.96 247 LEU B C 1
ATOM 4757 O O . LEU B 1 247 ? 13.241 18.754 -15.592 1.00 17.66 247 LEU B O 1
ATOM 4762 N N . LEU B 1 248 ? 12.421 16.729 -16.075 1.00 17.37 248 LEU B N 1
ATOM 4763 C CA . LEU B 1 248 ? 11.330 17.297 -16.859 1.00 18.01 248 LEU B CA 1
ATOM 4764 C C . LEU B 1 248 ? 10.286 17.889 -15.905 1.00 18.70 248 LEU B C 1
ATOM 4765 O O . LEU B 1 248 ? 9.727 18.953 -16.151 1.00 17.08 248 LEU B O 1
ATOM 4770 N N . GLY B 1 249 ? 10.050 17.195 -14.793 1.00 18.43 249 GLY B N 1
ATOM 4771 C CA . GLY B 1 249 ? 9.207 17.721 -13.737 1.00 15.74 249 GLY B CA 1
ATOM 4772 C C . GLY B 1 249 ? 9.769 19.013 -13.166 1.00 19.85 249 GLY B C 1
ATOM 4773 O O . GLY B 1 249 ? 9.043 19.999 -13.061 1.00 17.73 249 GLY B O 1
ATOM 4774 N N . THR B 1 250 ? 11.054 19.032 -12.806 1.00 18.83 250 THR B N 1
ATOM 4775 C CA . THR B 1 250 ? 11.616 20.248 -12.212 1.00 18.99 250 THR B CA 1
ATOM 4776 C C . THR B 1 250 ? 11.625 21.414 -13.221 1.00 23.31 250 THR B C 1
ATOM 4777 O O . THR B 1 250 ? 11.462 22.576 -12.828 1.00 17.13 250 THR B O 1
ATOM 4781 N N . SER B 1 251 ? 11.782 21.119 -14.514 1.00 19.87 251 SER B N 1
ATOM 4782 C CA . SER B 1 251 ? 11.747 22.174 -15.531 1.00 17.21 251 SER B CA 1
ATOM 4783 C C . SER B 1 251 ? 10.344 22.781 -15.658 1.00 21.18 251 SER B C 1
ATOM 4784 O O . SER B 1 251 ? 10.192 23.989 -15.878 1.00 17.13 251 SER B O 1
ATOM 4787 N N . LEU B 1 252 ? 9.322 21.933 -15.536 1.00 18.53 252 LEU B N 1
ATOM 4788 C CA . LEU B 1 252 ? 7.940 22.403 -15.512 1.00 18.30 252 LEU B CA 1
ATOM 4789 C C . LEU B 1 252 ? 7.675 23.278 -14.290 1.00 21.32 252 LEU B C 1
ATOM 4790 O O . LEU B 1 252 ? 6.957 24.280 -14.380 1.00 19.58 252 LEU B O 1
ATOM 4795 N N . MET B 1 253 ? 8.240 22.899 -13.145 1.00 19.44 253 MET B N 1
ATOM 4796 C CA . MET B 1 253 ? 8.044 23.690 -11.928 1.00 18.49 253 MET B CA 1
ATOM 4797 C C . MET B 1 253 ? 8.794 25.032 -12.001 1.00 17.42 253 MET B C 1
ATOM 4798 O O . MET B 1 253 ? 8.401 26.002 -11.358 1.00 18.77 253 MET B O 1
ATOM 4803 N N . GLU B 1 254 ? 9.859 25.098 -12.790 1.00 17.94 254 GLU B N 1
ATOM 4804 C CA . GLU B 1 254 ? 10.504 26.379 -13.060 1.00 19.47 254 GLU B CA 1
ATOM 4805 C C . GLU B 1 254 ? 9.581 27.282 -13.873 1.00 17.64 254 GLU B C 1
ATOM 4806 O O . GLU B 1 254 ? 9.580 28.495 -13.674 1.00 19.74 254 GLU B O 1
ATOM 4812 N N . LEU B 1 255 ? 8.807 26.697 -14.787 1.00 17.76 255 LEU B N 1
ATOM 4813 C CA . LEU B 1 255 ? 7.831 27.463 -15.573 1.00 16.16 255 LEU B CA 1
ATOM 4814 C C . LEU B 1 255 ? 6.695 27.951 -14.686 1.00 21.46 255 LEU B C 1
ATOM 4815 O O . LEU B 1 255 ? 6.149 29.045 -14.905 1.00 19.35 255 LEU B O 1
ATOM 4820 N N . VAL B 1 256 ? 6.336 27.141 -13.685 1.00 19.28 256 VAL B N 1
ATOM 4821 C CA . VAL B 1 256 ? 5.370 27.576 -12.691 1.00 17.44 256 VAL B CA 1
ATOM 4822 C C . VAL B 1 256 ? 5.926 28.782 -11.936 1.00 20.72 256 VAL B C 1
ATOM 4823 O O . VAL B 1 256 ? 5.243 29.787 -11.767 1.00 19.74 256 VAL B O 1
ATOM 4827 N N . ASN B 1 257 ? 7.165 28.663 -11.478 1.00 17.87 257 ASN B N 1
ATOM 4828 C CA . ASN B 1 257 ? 7.811 29.735 -10.729 1.00 18.79 257 ASN B CA 1
ATOM 4829 C C . ASN B 1 257 ? 7.881 31.043 -11.544 1.00 21.54 257 ASN B C 1
ATOM 4830 O O . ASN B 1 257 ? 7.783 32.145 -10.991 1.00 19.47 257 ASN B O 1
ATOM 4835 N N . LYS B 1 258 ? 8.056 30.903 -12.853 1.00 19.04 258 LYS B N 1
ATOM 4836 C CA . LYS B 1 258 ? 8.192 32.059 -13.753 1.00 19.88 258 LYS B CA 1
ATOM 4837 C C . LYS B 1 258 ? 6.842 32.593 -14.215 1.00 21.26 258 LYS B C 1
ATOM 4838 O O . LYS B 1 258 ? 6.770 33.581 -14.961 1.00 22.61 258 LYS B O 1
ATOM 4844 N N . GLY B 1 259 ? 5.769 31.935 -13.779 1.00 21.40 259 GLY B N 1
ATOM 4845 C CA . GLY B 1 259 ? 4.417 32.365 -14.078 1.00 20.53 259 GLY B CA 1
ATOM 4846 C C . GLY B 1 259 ? 4.001 32.061 -15.500 1.00 24.55 259 GLY B C 1
ATOM 4847 O O . GLY B 1 259 ? 3.058 32.654 -16.029 1.00 30.26 259 GLY B O 1
ATOM 4848 N N . ILE B 1 260 ? 4.711 31.134 -16.125 1.00 21.44 260 ILE B N 1
ATOM 4849 C CA . ILE B 1 260 ? 4.432 30.740 -17.500 1.00 25.46 260 ILE B CA 1
ATOM 4850 C C . ILE B 1 260 ? 3.335 29.652 -17.598 1.00 25.75 260 ILE B C 1
ATOM 4851 O O . ILE B 1 260 ? 2.613 29.575 -18.595 1.00 22.57 260 ILE B O 1
ATOM 4856 N N . ILE B 1 261 ? 3.216 28.824 -16.559 1.00 24.08 261 ILE B N 1
ATOM 4857 C CA . ILE B 1 261 ? 2.082 27.907 -16.387 1.00 24.69 261 ILE B CA 1
ATOM 4858 C C . ILE B 1 261 ? 1.672 27.936 -14.921 1.00 23.65 261 ILE B C 1
ATOM 4859 O O . ILE B 1 261 ? 2.465 28.325 -14.068 1.00 20.78 261 ILE B O 1
ATOM 4864 N N . ASN B 1 262 ? 0.441 27.546 -14.608 1.00 24.38 262 ASN B N 1
ATOM 4865 C CA . ASN B 1 262 ? 0.048 27.561 -13.204 1.00 25.98 262 ASN B CA 1
ATOM 4866 C C . ASN B 1 262 ? 0.387 26.227 -12.525 1.00 22.28 262 ASN B C 1
ATOM 4867 O O . ASN B 1 262 ? 0.619 25.204 -13.184 1.00 22.92 262 ASN B O 1
ATOM 4872 N N . GLU B 1 263 ? 0.454 26.257 -11.204 1.00 21.23 263 GLU B N 1
ATOM 4873 C CA . GLU B 1 263 ? 0.947 25.124 -10.433 1.00 21.30 263 GLU B CA 1
ATOM 4874 C C . GLU B 1 263 ? 0.036 23.910 -10.562 1.00 25.87 263 GLU B C 1
ATOM 4875 O O . GLU B 1 263 ? 0.511 22.774 -10.630 1.00 23.34 263 GLU B O 1
ATOM 4881 N N . GLU B 1 264 ? -1.270 24.159 -10.591 1.00 21.26 264 GLU B N 1
ATOM 4882 C CA . GLU B 1 264 ? -2.254 23.096 -10.739 1.00 23.00 264 GLU B CA 1
ATOM 4883 C C . GLU B 1 264 ? -2.050 22.291 -12.029 1.00 23.80 264 GLU B C 1
ATOM 4884 O O . GLU B 1 264 ? -2.287 21.081 -12.045 1.00 21.81 264 GLU B O 1
ATOM 4890 N N . SER B 1 265 ? -1.601 22.934 -13.102 1.00 18.34 265 SER B N 1
ATOM 4891 C CA . SER B 1 265 ? -1.432 22.202 -14.357 1.00 19.74 265 SER B CA 1
ATOM 4892 C C . SER B 1 265 ? -0.309 21.157 -14.231 1.00 21.36 265 SER B C 1
ATOM 4893 O O . SER B 1 265 ? -0.365 20.098 -14.860 1.00 22.45 265 SER B O 1
ATOM 4896 N N . VAL B 1 266 ? 0.706 21.436 -13.417 1.00 21.77 266 VAL B N 1
ATOM 4897 C CA . VAL B 1 266 ? 1.752 20.434 -13.171 1.00 19.03 266 VAL B CA 1
ATOM 4898 C C . VAL B 1 266 ? 1.266 19.376 -12.179 1.00 20.34 266 VAL B C 1
ATOM 4899 O O . VAL B 1 266 ? 1.480 18.171 -12.377 1.00 19.38 266 VAL B O 1
ATOM 4903 N N . ASP B 1 267 ? 0.602 19.812 -11.114 1.00 19.55 267 ASP B N 1
ATOM 4904 C CA . ASP B 1 267 ? 0.037 18.857 -10.150 1.00 20.94 267 ASP B CA 1
ATOM 4905 C C . ASP B 1 267 ? -0.793 17.787 -10.860 1.00 22.29 267 ASP B C 1
ATOM 4906 O O . ASP B 1 267 ? -0.624 16.591 -10.620 1.00 22.61 267 ASP B O 1
ATOM 4911 N N . SER B 1 268 ? -1.648 18.221 -11.782 1.00 19.38 268 SER B N 1
ATOM 4912 C CA . SER B 1 268 ? -2.591 17.316 -12.438 1.00 19.66 268 SER B CA 1
ATOM 4913 C C . SER B 1 268 ? -1.985 16.525 -13.592 1.00 22.39 268 SER B C 1
ATOM 4914 O O . SER B 1 268 ? -2.645 15.641 -14.148 1.00 21.75 268 SER B O 1
ATOM 4917 N N . PHE B 1 269 ? -0.757 16.866 -13.985 1.00 18.98 269 PHE B N 1
ATOM 4918 C CA . PHE B 1 269 ? -0.073 16.154 -15.077 1.00 17.21 269 PHE B CA 1
ATOM 4919 C C . PHE B 1 269 ? 0.808 15.031 -14.555 1.00 17.73 269 PHE B C 1
ATOM 4920 O O . PHE B 1 269 ? 1.569 15.228 -13.609 1.00 17.31 269 PHE B O 1
ATOM 4928 N N . ASN B 1 270 ? 0.699 13.852 -15.177 1.00 18.38 270 ASN B N 1
ATOM 4929 C CA . ASN B 1 270 ? 1.526 12.693 -14.832 1.00 17.60 270 ASN B CA 1
ATOM 4930 C C . ASN B 1 270 ? 1.822 11.840 -16.060 1.00 18.31 270 ASN B C 1
ATOM 4931 O O . ASN B 1 270 ? 0.955 11.662 -16.912 1.00 18.92 270 ASN B O 1
ATOM 4936 N N . LEU B 1 271 ? 3.034 11.298 -16.140 1.00 16.42 271 LEU B N 1
ATOM 4937 C CA . LEU B 1 271 ? 3.387 10.388 -17.238 1.00 16.45 271 LEU B CA 1
ATOM 4938 C C . LEU B 1 271 ? 2.773 9.001 -17.025 1.00 17.54 271 LEU B C 1
ATOM 4939 O O . LEU B 1 271 ? 2.933 8.408 -15.948 1.00 17.47 271 LEU B O 1
ATOM 4944 N N . PRO B 1 272 ? 2.063 8.471 -18.042 1.00 17.13 272 PRO B N 1
ATOM 4945 C CA . PRO B 1 272 ? 1.503 7.117 -17.926 1.00 15.03 272 PRO B CA 1
ATOM 4946 C C . PRO B 1 272 ? 2.546 6.059 -18.289 1.00 18.42 272 PRO B C 1
ATOM 4947 O O . PRO B 1 272 ? 2.485 5.437 -19.361 1.00 18.50 272 PRO B O 1
ATOM 4951 N N . GLN B 1 273 ? 3.497 5.865 -17.380 1.00 15.47 273 GLN B N 1
ATOM 4952 C CA . GLN B 1 273 ? 4.596 4.923 -17.554 1.00 15.80 273 GLN B CA 1
ATOM 4953 C C . GLN B 1 273 ? 4.944 4.165 -16.278 1.00 19.24 273 GLN B C 1
ATOM 4954 O O . GLN B 1 273 ? 4.820 4.705 -15.176 1.00 18.00 273 GLN B O 1
ATOM 4960 N N . TYR B 1 274 ? 5.401 2.925 -16.441 1.00 16.29 274 TYR B N 1
ATOM 4961 C CA . TYR B 1 274 ? 6.002 2.155 -15.345 1.00 16.25 274 TYR B CA 1
ATOM 4962 C C . TYR B 1 274 ? 7.193 1.380 -15.902 1.00 18.43 274 TYR B C 1
ATOM 4963 O O . TYR B 1 274 ? 7.084 0.773 -16.964 1.00 17.85 274 TYR B O 1
ATOM 4972 N N . HIS B 1 275 ? 8.324 1.430 -15.202 1.00 16.25 275 HIS B N 1
ATOM 4973 C CA . HIS B 1 275 ? 9.551 0.752 -15.619 1.00 18.06 275 HIS B CA 1
ATOM 4974 C C . HIS B 1 275 ? 9.826 -0.421 -14.682 1.00 21.86 275 HIS B C 1
ATOM 4975 O O . HIS B 1 275 ? 10.374 -0.250 -13.592 1.00 18.37 275 HIS B O 1
ATOM 4982 N N . PRO B 1 276 ? 9.412 -1.624 -15.093 1.00 19.96 276 PRO B N 1
ATOM 4983 C CA . PRO B 1 276 ? 9.380 -2.772 -14.179 1.00 19.70 276 PRO B CA 1
ATOM 4984 C C . PRO B 1 276 ? 10.746 -3.399 -13.912 1.00 21.01 276 PRO B C 1
ATOM 4985 O O . PRO B 1 276 ? 11.653 -3.282 -14.734 1.00 21.68 276 PRO B O 1
ATOM 4989 N N . SER B 1 277 ? 10.882 -4.053 -12.765 1.00 17.77 277 SER B N 1
ATOM 4990 C CA . SER B 1 277 ? 12.001 -4.965 -12.534 1.00 23.21 277 SER B CA 1
ATOM 4991 C C . SER B 1 277 ? 11.742 -6.265 -13.298 1.00 23.29 277 SER B C 1
ATOM 4992 O O . SER B 1 277 ? 10.626 -6.507 -13.761 1.00 20.47 277 SER B O 1
ATOM 4995 N N . VAL B 1 278 ? 12.759 -7.110 -13.409 1.00 23.47 278 VAL B N 1
ATOM 4996 C CA . VAL B 1 278 ? 12.563 -8.439 -13.965 1.00 22.86 278 VAL B CA 1
ATOM 4997 C C . VAL B 1 278 ? 11.525 -9.198 -13.132 1.00 27.04 278 VAL B C 1
ATOM 4998 O O . VAL B 1 278 ? 10.662 -9.883 -13.672 1.00 24.86 278 VAL B O 1
ATOM 5002 N N . GLU B 1 279 ? 11.579 -9.035 -11.814 1.00 25.08 279 GLU B N 1
ATOM 5003 C CA . GLU B 1 279 ? 10.668 -9.760 -10.935 1.00 23.73 279 GLU B CA 1
ATOM 5004 C C . GLU B 1 279 ? 9.232 -9.287 -11.124 1.00 22.55 279 GLU B C 1
ATOM 5005 O O . GLU B 1 279 ? 8.299 -10.092 -11.040 1.00 23.93 279 GLU B O 1
ATOM 5011 N N . ASP B 1 280 ? 9.052 -7.991 -11.385 1.00 23.39 280 ASP B N 1
ATOM 5012 C CA . ASP B 1 280 ? 7.730 -7.448 -11.724 1.00 23.31 280 ASP B CA 1
ATOM 5013 C C . ASP B 1 280 ? 7.178 -8.141 -12.974 1.00 25.75 280 ASP B C 1
ATOM 5014 O O . ASP B 1 280 ? 6.017 -8.548 -13.016 1.00 22.86 280 ASP B O 1
ATOM 5019 N N . LEU B 1 281 ? 8.019 -8.226 -13.999 1.00 21.98 281 LEU B N 1
ATOM 5020 C CA . LEU B 1 281 ? 7.625 -8.845 -15.264 1.00 23.28 281 LEU B CA 1
ATOM 5021 C C . LEU B 1 281 ? 7.263 -10.315 -15.057 1.00 24.14 281 LEU B C 1
ATOM 5022 O O . LEU B 1 281 ? 6.203 -10.769 -15.488 1.00 21.54 281 LEU B O 1
ATOM 5027 N N . GLU B 1 282 ? 8.136 -11.045 -14.369 1.00 25.54 282 GLU B N 1
ATOM 5028 C CA . GLU B 1 282 ? 7.926 -12.480 -14.155 1.00 27.49 282 GLU B CA 1
ATOM 5029 C C . GLU B 1 282 ? 6.631 -12.754 -13.418 1.00 28.88 282 GLU B C 1
ATOM 5030 O O . GLU B 1 282 ? 5.926 -13.721 -13.704 1.00 27.76 282 GLU B O 1
ATOM 5036 N N . MET B 1 283 ? 6.309 -11.888 -12.471 1.00 24.92 283 MET B N 1
ATOM 5037 C CA . MET B 1 283 ? 5.113 -12.089 -11.683 1.00 27.87 283 MET B CA 1
ATOM 5038 C C . MET B 1 283 ? 3.853 -11.973 -12.539 1.00 24.70 283 MET B C 1
ATOM 5039 O O . MET B 1 283 ? 2.918 -12.759 -12.393 1.00 25.21 283 MET B O 1
ATOM 5044 N N . VAL B 1 284 ? 3.822 -10.990 -13.431 1.00 20.53 284 VAL B N 1
ATOM 5045 C CA . VAL B 1 284 ? 2.671 -10.839 -14.318 1.00 23.89 284 VAL B CA 1
ATOM 5046 C C . VAL B 1 284 ? 2.588 -12.020 -15.290 1.00 20.78 284 VAL B C 1
ATOM 5047 O O . VAL B 1 284 ? 1.509 -12.565 -15.523 1.00 22.07 284 VAL B O 1
ATOM 5051 N N . ILE B 1 285 ? 3.728 -12.420 -15.836 1.00 20.86 285 ILE B N 1
ATOM 5052 C CA . ILE B 1 285 ? 3.753 -13.503 -16.826 1.00 21.00 285 ILE B CA 1
ATOM 5053 C C . ILE B 1 285 ? 3.297 -14.823 -16.172 1.00 27.35 285 ILE B C 1
ATOM 5054 O O . ILE B 1 285 ? 2.505 -15.575 -16.749 1.00 24.97 285 ILE B O 1
ATOM 5059 N N . GLU B 1 286 ? 3.761 -15.081 -14.951 1.00 25.57 286 GLU B N 1
ATOM 5060 C CA . GLU B 1 286 ? 3.405 -16.316 -14.268 1.00 27.35 286 GLU B CA 1
ATOM 5061 C C . GLU B 1 286 ? 1.910 -16.340 -13.957 1.00 28.42 286 GLU B C 1
ATOM 5062 O O . GLU B 1 286 ? 1.254 -17.359 -14.155 1.00 29.58 286 GLU B O 1
ATOM 5068 N N . MET B 1 287 ? 1.360 -15.211 -13.531 1.00 27.69 287 MET B N 1
ATOM 5069 C CA . MET B 1 287 ? -0.069 -15.141 -13.230 1.00 32.90 287 MET B CA 1
ATOM 5070 C C . MET B 1 287 ? -0.948 -15.273 -14.471 1.00 30.75 287 MET B C 1
ATOM 5071 O O . MET B 1 287 ? -2.031 -15.848 -14.412 1.00 31.45 287 MET B O 1
ATOM 5076 N N . ASN B 1 288 ? -0.492 -14.725 -15.591 1.00 25.13 288 ASN B N 1
ATOM 5077 C CA . ASN B 1 288 ? -1.214 -14.871 -16.848 1.00 27.91 288 ASN B CA 1
ATOM 5078 C C . ASN B 1 288 ? -1.212 -16.333 -17.326 1.00 27.58 288 ASN B C 1
ATOM 5079 O O . ASN B 1 288 ? -2.212 -16.824 -17.852 1.00 26.43 288 ASN B O 1
ATOM 5084 N N . ASP B 1 289 ? -0.065 -16.989 -17.167 1.00 25.44 289 ASP B N 1
ATOM 5085 C CA . ASP B 1 289 ? 0.080 -18.436 -17.343 1.00 29.68 289 ASP B CA 1
ATOM 5086 C C . ASP B 1 289 ? -0.097 -18.927 -18.790 1.00 29.06 289 ASP B C 1
ATOM 5087 O O . ASP B 1 289 ? -0.323 -20.113 -19.016 1.00 29.76 289 ASP B O 1
ATOM 5092 N N . CYS B 1 290 ? 0.004 -18.029 -19.766 1.00 25.86 290 CYS B N 1
ATOM 5093 C CA . CYS B 1 290 ? -0.152 -18.434 -21.165 1.00 26.67 290 CYS B CA 1
ATOM 5094 C C . CYS B 1 290 ? 1.176 -18.544 -21.909 1.00 23.85 290 CYS B C 1
ATOM 5095 O O . CYS B 1 290 ? 1.236 -19.142 -22.982 1.00 26.24 290 CYS B O 1
ATOM 5098 N N . PHE B 1 291 ? 2.234 -17.973 -21.341 1.00 23.84 291 PHE B N 1
ATOM 5099 C CA . PHE B 1 291 ? 3.563 -18.040 -21.940 1.00 17.96 291 PHE B CA 1
ATOM 5100 C C . PHE B 1 291 ? 4.559 -18.609 -20.955 1.00 27.30 291 PHE B C 1
ATOM 5101 O O . PHE B 1 291 ? 4.426 -18.402 -19.744 1.00 27.95 291 PHE B O 1
ATOM 5109 N N . THR B 1 292 ? 5.567 -19.304 -21.476 1.00 26.71 292 THR B N 1
ATOM 5110 C CA . THR B 1 292 ? 6.728 -19.664 -20.673 1.00 30.62 292 THR B CA 1
ATOM 5111 C C . THR B 1 292 ? 7.856 -18.684 -20.953 1.00 25.71 292 THR B C 1
ATOM 5112 O O . THR B 1 292 ? 8.037 -18.228 -22.084 1.00 23.96 292 THR B O 1
ATOM 5116 N N . ILE B 1 293 ? 8.615 -18.346 -19.918 1.00 25.20 293 ILE B N 1
ATOM 5117 C CA . ILE B 1 293 ? 9.773 -17.491 -20.103 1.00 26.38 293 ILE B CA 1
ATOM 5118 C C . ILE B 1 293 ? 10.955 -18.342 -20.520 1.00 28.83 293 ILE B C 1
ATOM 5119 O O . ILE B 1 293 ? 11.509 -19.064 -19.694 1.00 26.94 293 ILE B O 1
ATOM 5124 N N . GLU B 1 294 ? 11.343 -18.261 -21.790 1.00 27.76 294 GLU B N 1
ATOM 5125 C CA . GLU B 1 294 ? 12.437 -19.081 -22.300 1.00 27.10 294 GLU B CA 1
ATOM 5126 C C . GLU B 1 294 ? 13.785 -18.428 -22.048 1.00 26.34 294 GLU B C 1
ATOM 5127 O O . GLU B 1 294 ? 14.792 -19.113 -21.844 1.00 26.08 294 GLU B O 1
ATOM 5133 N N . ARG B 1 295 ? 13.799 -17.101 -22.075 1.00 23.27 295 ARG B N 1
ATOM 5134 C CA . ARG B 1 295 ? 15.006 -16.316 -21.839 1.00 20.30 295 ARG B CA 1
ATOM 5135 C C . ARG B 1 295 ? 14.606 -15.002 -21.175 1.00 28.59 295 ARG B C 1
ATOM 5136 O O . ARG B 1 295 ? 13.533 -14.476 -21.453 1.00 26.84 295 ARG B O 1
ATOM 5144 N N . VAL B 1 296 ? 15.479 -14.466 -20.330 1.00 22.89 296 VAL B N 1
ATOM 5145 C CA . VAL B 1 296 ? 15.262 -13.146 -19.730 1.00 25.00 296 VAL B CA 1
ATOM 5146 C C . VAL B 1 296 ? 16.607 -12.599 -19.280 1.00 30.37 296 VAL B C 1
ATOM 5147 O O . VAL B 1 296 ? 17.476 -13.353 -18.840 1.00 29.75 296 VAL B O 1
ATOM 5151 N N . GLY B 1 297 ? 16.805 -11.297 -19.426 1.00 25.94 297 GLY B N 1
ATOM 5152 C CA . GLY B 1 297 ? 18.040 -10.701 -18.970 1.00 28.05 297 GLY B CA 1
ATOM 5153 C C . GLY B 1 297 ? 18.131 -9.217 -19.220 1.00 27.11 297 GLY B C 1
ATOM 5154 O O . GLY B 1 297 ? 17.129 -8.521 -19.414 1.00 27.28 297 GLY B O 1
ATOM 5155 N N . THR B 1 298 ? 19.361 -8.732 -19.215 1.00 27.09 298 THR B N 1
ATOM 5156 C CA . THR B 1 298 ? 19.638 -7.337 -19.476 1.00 28.85 298 THR B CA 1
ATOM 5157 C C . THR B 1 298 ? 20.510 -7.239 -20.717 1.00 29.83 298 THR B C 1
ATOM 5158 O O . THR B 1 298 ? 21.446 -8.024 -20.883 1.00 30.59 298 THR B O 1
ATOM 5162 N N . LEU B 1 299 ? 20.208 -6.284 -21.586 1.00 25.86 299 LEU B N 1
ATOM 5163 C CA . LEU B 1 299 ? 20.990 -6.078 -22.800 1.00 29.14 299 LEU B CA 1
ATOM 5164 C C . LEU B 1 299 ? 22.226 -5.221 -22.548 1.00 34.23 299 LEU B C 1
ATOM 5165 O O . LEU B 1 299 ? 22.188 -4.290 -21.753 1.00 32.89 299 LEU B O 1
ATOM 5170 N N . PRO B 1 300 ? 23.334 -5.532 -23.231 1.00 32.26 300 PRO B N 1
ATOM 5171 C CA . PRO B 1 300 ? 24.480 -4.613 -23.219 1.00 36.78 300 PRO B CA 1
ATOM 5172 C C . PRO B 1 300 ? 24.315 -3.527 -24.285 1.00 40.27 300 PRO B C 1
ATOM 5173 O O . PRO B 1 300 ? 24.472 -3.802 -25.476 1.00 38.86 300 PRO B O 1
ATOM 5177 N N . HIS B 1 301 ? 23.998 -2.304 -23.878 1.00 35.58 301 HIS B N 1
ATOM 5178 C CA . HIS B 1 301 ? 23.661 -1.285 -24.860 1.00 32.00 301 HIS B CA 1
ATOM 5179 C C . HIS B 1 301 ? 24.912 -0.708 -25.538 1.00 38.42 301 HIS B C 1
ATOM 5180 O O . HIS B 1 301 ? 25.871 -0.334 -24.873 1.00 37.02 301 HIS B O 1
ATOM 5187 N N . PRO B 1 302 ? 24.900 -0.637 -26.878 1.00 40.27 302 PRO B N 1
ATOM 5188 C CA . PRO B 1 302 ? 26.086 -0.237 -27.651 1.00 40.58 302 PRO B CA 1
ATOM 5189 C C . PRO B 1 302 ? 26.534 1.214 -27.442 1.00 39.14 302 PRO B C 1
ATOM 5190 O O . PRO B 1 302 ? 27.627 1.575 -27.885 1.00 42.96 302 PRO B O 1
ATOM 5194 N N . MET B 1 303 ? 25.714 2.034 -26.792 1.00 39.02 303 MET B N 1
ATOM 5195 C CA . MET B 1 303 ? 26.076 3.433 -26.557 1.00 42.75 303 MET B CA 1
ATOM 5196 C C . MET B 1 303 ? 26.625 3.675 -25.154 1.00 42.09 303 MET B C 1
ATOM 5197 O O . MET B 1 303 ? 26.843 4.824 -24.759 1.00 47.08 303 MET B O 1
ATOM 5202 N N . LYS B 1 304 ? 26.845 2.588 -24.419 1.00 43.04 304 LYS B N 1
ATOM 5203 C CA . LYS B 1 304 ? 27.272 2.628 -23.015 1.00 43.16 304 LYS B CA 1
ATOM 5204 C C . LYS B 1 304 ? 28.467 3.531 -22.726 1.00 45.90 304 LYS B C 1
ATOM 5205 O O . LYS B 1 304 ? 28.539 4.147 -21.665 1.00 44.88 304 LYS B O 1
ATOM 5211 N N . ASN B 1 305 ? 29.403 3.609 -23.664 1.00 47.45 305 ASN B N 1
ATOM 5212 C CA . ASN B 1 305 ? 30.667 4.285 -23.399 1.00 49.37 305 ASN B CA 1
ATOM 5213 C C . ASN B 1 305 ? 30.882 5.578 -24.175 1.00 46.18 305 ASN B C 1
ATOM 5214 O O . ASN B 1 305 ? 31.970 6.147 -24.148 1.00 49.17 305 ASN B O 1
ATOM 5219 N N . LEU B 1 306 ? 29.847 6.043 -24.862 1.00 45.46 306 LEU B N 1
ATOM 5220 C CA . LEU B 1 306 ? 29.901 7.340 -25.526 1.00 44.54 306 LEU B CA 1
ATOM 5221 C C . LEU B 1 306 ? 29.650 8.443 -24.507 1.00 44.15 306 LEU B C 1
ATOM 5222 O O . LEU B 1 306 ? 28.963 8.212 -23.511 1.00 42.00 306 LEU B O 1
ATOM 5227 N N . PRO B 1 307 ? 30.193 9.647 -24.752 1.00 43.77 307 PRO B N 1
ATOM 5228 C CA . PRO B 1 307 ? 29.898 10.741 -23.821 1.00 45.61 307 PRO B CA 1
ATOM 5229 C C . PRO B 1 307 ? 28.433 11.171 -23.895 1.00 43.34 307 PRO B C 1
ATOM 5230 O O . PRO B 1 307 ? 27.837 11.130 -24.979 1.00 36.15 307 PRO B O 1
ATOM 5234 N N . PHE B 1 308 ? 27.868 11.555 -22.753 1.00 37.62 308 PHE B N 1
ATOM 5235 C CA . PHE B 1 308 ? 26.505 12.076 -22.696 1.00 34.68 308 PHE B CA 1
ATOM 5236 C C . PHE B 1 308 ? 26.356 13.220 -23.683 1.00 34.57 308 PHE B C 1
ATOM 5237 O O . PHE B 1 308 ? 27.205 14.103 -23.746 1.00 37.13 308 PHE B O 1
ATOM 5245 N N . ASP B 1 309 ? 25.295 13.180 -24.482 1.00 31.81 309 ASP B N 1
ATOM 5246 C CA . ASP B 1 309 ? 25.053 14.199 -25.497 1.00 32.74 309 ASP B CA 1
ATOM 5247 C C . ASP B 1 309 ? 23.827 15.000 -25.084 1.00 32.64 309 ASP B C 1
ATOM 5248 O O . ASP B 1 309 ? 22.700 14.514 -25.176 1.00 30.45 309 ASP B O 1
ATOM 5253 N N . VAL B 1 310 ? 24.053 16.224 -24.624 1.00 31.54 310 VAL B N 1
ATOM 5254 C CA . VAL B 1 310 ? 22.976 17.050 -24.100 1.00 32.65 310 VAL B CA 1
ATOM 5255 C C . VAL B 1 310 ? 21.938 17.399 -25.173 1.00 30.61 310 VAL B C 1
ATOM 5256 O O . VAL B 1 310 ? 20.735 17.210 -24.964 1.00 28.80 310 VAL B O 1
ATOM 5260 N N . GLN B 1 311 ? 22.388 17.891 -26.322 1.00 28.80 311 GLN B N 1
ATOM 5261 C CA . GLN B 1 311 ? 21.445 18.331 -27.348 1.00 29.90 311 GLN B CA 1
ATOM 5262 C C . GLN B 1 311 ? 20.625 17.178 -27.936 1.00 27.74 311 GLN B C 1
ATOM 5263 O O . GLN B 1 311 ? 19.415 17.313 -28.119 1.00 28.60 311 GLN B O 1
ATOM 5269 N N . ARG B 1 312 ? 21.273 16.054 -28.240 1.00 27.66 312 ARG B N 1
ATOM 5270 C CA . ARG B 1 312 ? 20.557 14.904 -28.799 1.00 32.06 312 ARG B CA 1
ATOM 5271 C C . ARG B 1 312 ? 19.559 14.321 -27.797 1.00 27.35 312 ARG B C 1
ATOM 5272 O O . ARG B 1 312 ? 18.457 13.910 -28.176 1.00 27.00 312 ARG B O 1
ATOM 5280 N N . THR B 1 313 ? 19.938 14.293 -26.521 1.00 26.90 313 THR B N 1
ATOM 5281 C CA . THR B 1 313 ? 19.059 13.749 -25.488 1.00 26.83 313 THR B CA 1
ATOM 5282 C C . THR B 1 313 ? 17.811 14.618 -25.292 1.00 26.89 313 THR B C 1
ATOM 5283 O O . THR B 1 313 ? 16.703 14.087 -25.208 1.00 22.66 313 THR B O 1
ATOM 5287 N N . SER B 1 314 ? 17.993 15.941 -25.234 1.00 25.05 314 SER B N 1
ATOM 5288 C CA . SER B 1 314 ? 16.864 16.874 -25.169 1.00 23.36 314 SER B CA 1
ATOM 5289 C C . SER B 1 314 ? 15.914 16.657 -26.358 1.00 24.19 314 SER B C 1
ATOM 5290 O O . SER B 1 314 ? 14.697 16.604 -26.179 1.00 22.48 314 SER B O 1
ATOM 5293 N N . LEU B 1 315 ? 16.475 16.539 -27.565 1.00 24.08 315 LEU B N 1
ATOM 5294 C CA . LEU B 1 315 ? 15.687 16.268 -28.768 1.00 24.87 315 LEU B CA 1
ATOM 5295 C C . LEU B 1 315 ? 15.027 14.884 -28.730 1.00 22.43 315 LEU B C 1
ATOM 5296 O O . LEU B 1 315 ? 13.894 14.732 -29.162 1.00 22.08 315 LEU B O 1
ATOM 5301 N N . GLN B 1 316 ? 15.734 13.882 -28.212 1.00 22.80 316 GLN B N 1
ATOM 5302 C CA . GLN B 1 316 ? 15.145 12.555 -28.034 1.00 22.50 316 GLN B CA 1
ATOM 5303 C C . GLN B 1 316 ? 13.890 12.623 -27.145 1.00 24.98 316 GLN B C 1
ATOM 5304 O O . GLN B 1 316 ? 12.852 12.030 -27.452 1.00 20.44 316 GLN B O 1
ATOM 5310 N N . VAL B 1 317 ? 13.984 13.361 -26.046 1.00 21.09 317 VAL B N 1
ATOM 5311 C CA . VAL B 1 317 ? 12.874 13.446 -25.103 1.00 20.08 317 VAL B CA 1
ATOM 5312 C C . VAL B 1 317 ? 11.718 14.263 -25.687 1.00 21.26 317 VAL B C 1
ATOM 5313 O O . VAL B 1 317 ? 10.553 13.909 -25.517 1.00 20.35 317 VAL B O 1
ATOM 5317 N N . ARG B 1 318 ? 12.023 15.348 -26.388 1.00 19.01 318 ARG B N 1
ATOM 5318 C CA . ARG B 1 318 ? 10.952 16.128 -26.997 1.00 20.64 318 ARG B CA 1
ATOM 5319 C C . ARG B 1 318 ? 10.185 15.294 -28.041 1.00 20.83 318 ARG B C 1
ATOM 5320 O O . ARG B 1 318 ? 8.952 15.340 -28.116 1.00 20.86 318 ARG B O 1
ATOM 5328 N N . ALA B 1 319 ? 10.917 14.516 -28.825 1.00 19.84 319 ALA B N 1
ATOM 5329 C CA . ALA B 1 319 ? 10.286 13.6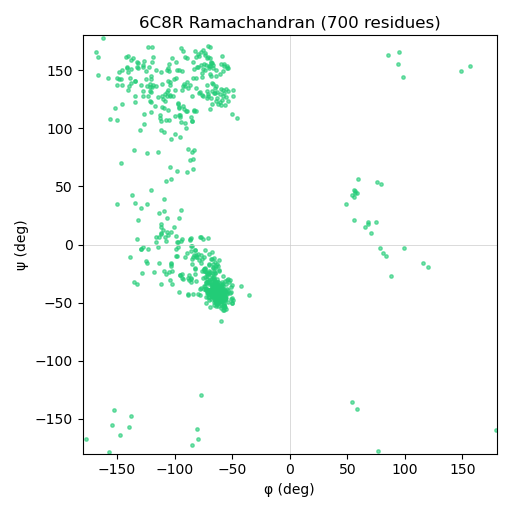79 -29.848 1.00 19.66 319 ALA B CA 1
ATOM 5330 C C . ALA B 1 319 ? 9.300 12.693 -29.201 1.00 23.99 319 ALA B C 1
ATOM 5331 O O . ALA B 1 319 ? 8.215 12.437 -29.721 1.00 22.94 319 ALA B O 1
ATOM 5333 N N . ILE B 1 320 ? 9.684 12.154 -28.054 1.00 21.15 320 ILE B N 1
ATOM 5334 C CA . ILE B 1 320 ? 8.816 11.254 -27.291 1.00 19.34 320 ILE B CA 1
ATOM 5335 C C . ILE B 1 320 ? 7.617 11.959 -26.649 1.00 20.65 320 ILE B C 1
ATOM 5336 O O . ILE B 1 320 ? 6.487 11.468 -26.712 1.00 18.33 320 ILE B O 1
ATOM 5341 N N . MET B 1 321 ? 7.870 13.112 -26.035 1.00 17.04 321 MET B N 1
ATOM 5342 C CA . MET B 1 321 ? 6.902 13.753 -25.146 1.00 18.57 321 MET B CA 1
ATOM 5343 C C . MET B 1 321 ? 6.068 14.871 -25.756 1.00 19.22 321 MET B C 1
ATOM 5344 O O . MET B 1 321 ? 5.115 15.345 -25.129 1.00 21.60 321 MET B O 1
ATOM 5349 N N . GLU B 1 322 ? 6.410 15.315 -26.958 1.00 20.65 322 GLU B N 1
ATOM 5350 C CA . GLU B 1 322 ? 5.759 16.516 -27.468 1.00 22.26 322 GLU B CA 1
ATOM 5351 C C . GLU B 1 322 ? 4.228 16.398 -27.525 1.00 21.47 322 GLU B C 1
ATOM 5352 O O . GLU B 1 322 ? 3.529 17.327 -27.142 1.00 21.88 322 GLU B O 1
ATOM 5358 N N . CYS B 1 323 ? 3.716 15.253 -27.975 1.00 23.10 323 CYS B N 1
ATOM 5359 C CA A CYS B 1 323 ? 2.273 15.047 -28.085 0.58 22.76 323 CYS B CA 1
ATOM 5360 C CA B CYS B 1 323 ? 2.270 15.057 -28.091 0.42 21.93 323 CYS B CA 1
ATOM 5361 C C . CYS B 1 323 ? 1.570 15.101 -26.727 1.00 23.72 323 CYS B C 1
ATOM 5362 O O . CYS B 1 323 ? 0.619 15.866 -26.529 1.00 21.43 323 CYS B O 1
ATOM 5367 N N . ILE B 1 324 ? 2.022 14.288 -25.782 1.00 21.40 324 ILE B N 1
ATOM 5368 C CA . ILE B 1 324 ? 1.367 14.302 -24.474 1.00 22.20 324 ILE B CA 1
ATOM 5369 C C . ILE B 1 324 ? 1.523 15.669 -23.757 1.00 20.66 324 ILE B C 1
ATOM 5370 O O . ILE B 1 324 ? 0.594 16.134 -23.085 1.00 17.15 324 ILE B O 1
ATOM 5375 N N . LEU B 1 325 ? 2.667 16.330 -23.915 1.00 18.17 325 LEU B N 1
ATOM 5376 C CA . LEU B 1 325 ? 2.844 17.645 -23.291 1.00 17.31 325 LEU B CA 1
ATOM 5377 C C . LEU B 1 325 ? 1.911 18.678 -23.920 1.00 21.98 325 LEU B C 1
ATOM 5378 O O . LEU B 1 325 ? 1.278 19.481 -23.211 1.00 20.16 325 LEU B O 1
ATOM 5383 N N . THR B 1 326 ? 1.818 18.654 -25.250 1.00 21.21 326 THR B N 1
ATOM 5384 C CA . THR B 1 326 ? 0.963 19.611 -25.963 1.00 24.54 326 THR B CA 1
ATOM 5385 C C . THR B 1 326 ? -0.505 19.462 -25.574 1.00 21.06 326 THR B C 1
ATOM 5386 O O . THR B 1 326 ? -1.207 20.449 -25.374 1.00 20.19 326 THR B O 1
ATOM 5390 N N . GLU B 1 327 ? -0.963 18.223 -25.450 1.00 20.96 327 GLU B N 1
ATOM 5391 C CA A GLU B 1 327 ? -2.363 17.981 -25.125 0.37 27.20 327 GLU B CA 1
ATOM 5392 C CA B GLU B 1 327 ? -2.358 17.959 -25.115 0.63 27.23 327 GLU B CA 1
ATOM 5393 C C . GLU B 1 327 ? -2.717 18.537 -23.746 1.00 24.23 327 GLU B C 1
ATOM 5394 O O . GLU B 1 327 ? -3.820 19.043 -23.547 1.00 25.58 327 GLU B O 1
ATOM 5405 N N . HIS B 1 328 ? -1.783 18.462 -22.801 1.00 20.46 328 HIS B N 1
ATOM 5406 C CA . HIS B 1 328 ? -2.061 18.956 -21.452 1.00 21.73 328 HIS B CA 1
ATOM 5407 C C . HIS B 1 328 ? -1.750 20.444 -21.268 1.00 21.24 328 HIS B C 1
ATOM 5408 O O . HIS B 1 328 ? -2.533 21.165 -20.653 1.00 22.77 328 HIS B O 1
ATOM 5415 N N . PHE B 1 329 ? -0.612 20.899 -21.782 1.00 20.21 329 PHE B N 1
ATOM 5416 C CA . PHE B 1 329 ? -0.136 22.258 -21.484 1.00 20.87 329 PHE B CA 1
ATOM 5417 C C . PHE B 1 329 ? -0.361 23.267 -22.612 1.00 24.75 329 PHE B C 1
ATOM 5418 O O . PHE B 1 329 ? -0.322 24.473 -22.378 1.00 25.46 329 PHE B O 1
ATOM 5426 N N . GLY B 1 330 ? -0.585 22.781 -23.826 1.00 23.09 330 GLY B N 1
ATOM 5427 C CA . GLY B 1 330 ? -0.711 23.660 -24.980 1.00 26.42 330 GLY B CA 1
ATOM 5428 C C . GLY B 1 330 ? 0.627 23.811 -25.672 1.00 28.16 330 GLY B C 1
ATOM 5429 O O . GLY B 1 330 ? 1.671 23.661 -25.048 1.00 25.12 330 GLY B O 1
ATOM 5430 N N . GLU B 1 331 ? 0.624 24.125 -26.961 1.00 28.24 331 GLU B N 1
ATOM 5431 C CA . GLU B 1 331 ? 1.882 24.090 -27.698 1.00 27.80 331 GLU B CA 1
ATOM 5432 C C . GLU B 1 331 ? 2.803 25.266 -27.383 1.00 21.70 331 GLU B C 1
ATOM 5433 O O . GLU B 1 331 ? 4.015 25.171 -27.583 1.00 27.24 331 GLU B O 1
ATOM 5439 N N . ASN B 1 332 ? 2.251 26.359 -26.867 1.00 24.72 332 ASN B N 1
ATOM 5440 C CA . ASN B 1 332 ? 3.074 27.529 -26.553 1.00 30.27 332 ASN B CA 1
ATOM 5441 C C . ASN B 1 332 ? 4.117 27.238 -25.457 1.00 32.35 332 ASN B C 1
ATOM 5442 O O . ASN B 1 332 ? 5.083 27.978 -25.309 1.00 30.19 332 ASN B O 1
ATOM 5447 N N . ILE B 1 333 ? 3.921 26.148 -24.716 1.00 30.38 333 ILE B N 1
ATOM 5448 C CA . ILE B 1 333 ? 4.784 25.777 -23.586 1.00 28.36 333 ILE B CA 1
ATOM 5449 C C . ILE B 1 333 ? 6.051 25.046 -24.029 1.00 26.79 333 ILE B C 1
ATOM 5450 O O . ILE B 1 333 ? 7.074 25.096 -23.350 1.00 24.24 333 ILE B O 1
ATOM 5455 N N . LEU B 1 334 ? 5.997 24.393 -25.188 1.00 23.60 334 LEU B N 1
ATOM 5456 C CA . LEU B 1 334 ? 7.077 23.493 -25.591 1.00 25.83 334 LEU B CA 1
ATOM 5457 C C . LEU B 1 334 ? 8.463 24.119 -25.693 1.00 24.68 334 LEU B C 1
ATOM 5458 O O . LEU B 1 334 ? 9.414 23.612 -25.109 1.00 22.77 334 LEU B O 1
ATOM 5463 N N . ASP B 1 335 ? 8.591 25.207 -26.441 1.00 21.74 335 ASP B N 1
ATOM 5464 C CA . ASP B 1 335 ? 9.901 25.823 -26.593 1.00 25.67 335 ASP B CA 1
ATOM 5465 C C . ASP B 1 335 ? 10.462 26.344 -25.243 1.00 22.64 335 ASP B C 1
ATOM 5466 O O . ASP B 1 335 ? 11.595 26.028 -24.906 1.00 22.05 335 ASP B O 1
ATOM 5471 N N . PRO B 1 336 ? 9.678 27.109 -24.462 1.00 19.18 336 PRO B N 1
ATOM 5472 C CA . PRO B 1 336 ? 10.222 27.511 -23.157 1.00 22.86 336 PRO B CA 1
ATOM 5473 C C . PRO B 1 336 ? 10.592 26.317 -22.260 1.00 21.49 336 PRO B C 1
ATOM 5474 O O . PRO B 1 336 ? 11.620 26.354 -21.590 1.00 18.57 336 PRO B O 1
ATOM 5478 N N . LEU B 1 337 ? 9.771 25.270 -22.267 1.00 20.10 337 LEU B N 1
ATOM 5479 C CA . LEU B 1 337 ? 10.042 24.080 -21.451 1.00 18.17 337 LEU B CA 1
ATOM 5480 C C . LEU B 1 337 ? 11.374 23.429 -21.827 1.00 16.60 337 LEU B C 1
ATOM 5481 O O . LEU B 1 337 ? 12.157 23.049 -20.957 1.00 18.96 337 LEU B O 1
ATOM 5486 N N . PHE B 1 338 ? 11.639 23.281 -23.122 1.00 20.08 338 PHE B N 1
ATOM 5487 C CA . PHE B 1 338 ? 12.842 22.551 -23.509 1.00 19.60 338 PHE B CA 1
ATOM 5488 C C . PHE B 1 338 ? 14.086 23.450 -23.523 1.00 21.03 338 PHE B C 1
ATOM 5489 O O . PHE B 1 338 ? 15.208 22.950 -23.473 1.00 23.02 338 PHE B O 1
ATOM 5497 N N . GLU B 1 339 ? 13.894 24.768 -23.541 1.00 21.12 339 GLU B N 1
ATOM 5498 C CA . GLU B 1 339 ? 15.008 25.672 -23.266 1.00 22.10 339 GLU B CA 1
ATOM 5499 C C . GLU B 1 339 ? 15.505 25.426 -21.838 1.00 21.79 339 GLU B C 1
ATOM 5500 O O . GLU B 1 339 ? 16.700 25.279 -21.599 1.00 21.64 339 GLU B O 1
ATOM 5506 N N . ILE B 1 340 ? 14.578 25.367 -20.890 1.00 18.70 340 ILE B N 1
ATOM 5507 C CA . ILE B 1 340 ? 14.947 25.106 -19.506 1.00 21.06 340 ILE B CA 1
ATOM 5508 C C . ILE B 1 340 ? 15.456 23.676 -19.320 1.00 21.14 340 ILE B C 1
ATOM 5509 O O . ILE B 1 340 ? 16.443 23.454 -18.612 1.00 19.06 340 ILE B O 1
ATOM 5514 N N . TYR B 1 341 ? 14.825 22.718 -20.001 1.00 18.57 341 TYR B N 1
ATOM 5515 C CA . TYR B 1 341 ? 15.218 21.307 -19.891 1.00 18.30 341 TYR B CA 1
ATOM 5516 C C . TYR B 1 341 ? 16.660 21.087 -20.323 1.00 18.56 341 TYR B C 1
ATOM 5517 O O . TYR B 1 341 ? 17.425 20.410 -19.642 1.00 20.66 341 TYR B O 1
ATOM 5526 N N . THR B 1 342 ? 17.023 21.661 -21.465 1.00 19.79 342 THR B N 1
ATOM 5527 C CA . THR B 1 342 ? 18.374 21.557 -21.983 1.00 20.79 342 THR B CA 1
ATOM 5528 C C . THR B 1 342 ? 19.402 22.097 -20.984 1.00 23.92 342 THR B C 1
ATOM 5529 O O . THR B 1 342 ? 20.448 21.469 -20.759 1.00 26.23 342 THR B O 1
ATOM 5533 N N . LYS B 1 343 ? 19.091 23.245 -20.383 1.00 20.53 343 LYS B N 1
ATOM 5534 C CA . LYS B 1 343 ? 19.921 23.829 -19.325 1.00 24.79 343 LYS B CA 1
ATOM 5535 C C . LYS B 1 343 ? 20.102 22.855 -18.167 1.00 26.51 343 LYS B C 1
ATOM 5536 O O . LYS B 1 343 ? 21.209 22.688 -17.661 1.00 25.10 343 LYS B O 1
ATOM 5542 N N . ASN B 1 344 ? 19.018 22.193 -17.762 1.00 22.93 344 ASN B N 1
ATOM 5543 C CA . ASN B 1 344 ? 19.079 21.265 -16.639 1.00 23.43 344 ASN B CA 1
ATOM 5544 C C . ASN B 1 344 ? 19.811 19.968 -16.995 1.00 24.02 344 ASN B C 1
ATOM 5545 O O . ASN B 1 344 ? 20.491 19.399 -16.162 1.00 25.00 344 ASN B O 1
ATOM 5550 N N . LEU B 1 345 ? 19.697 19.511 -18.237 1.00 22.81 345 LEU B N 1
ATOM 5551 C CA . LEU B 1 345 ? 20.519 18.384 -18.667 1.00 25.57 345 LEU B CA 1
ATOM 5552 C C . LEU B 1 345 ? 22.006 18.751 -18.590 1.00 26.34 345 LEU B C 1
ATOM 5553 O O . LEU B 1 345 ? 22.826 17.955 -18.137 1.00 26.45 345 LEU B O 1
ATOM 5558 N N . GLN B 1 346 ? 22.346 19.964 -19.018 1.00 25.54 346 GLN B N 1
ATOM 5559 C CA . GLN B 1 346 ? 23.737 20.419 -18.970 1.00 30.85 346 GLN B CA 1
ATOM 5560 C C . GLN B 1 346 ? 24.245 20.522 -17.531 1.00 31.46 346 GLN B C 1
ATOM 5561 O O . GLN B 1 346 ? 25.375 20.130 -17.248 1.00 33.66 346 GLN B O 1
ATOM 5567 N N . GLU B 1 347 ? 23.404 21.014 -16.620 1.00 28.99 347 GLU B N 1
ATOM 5568 C CA . GLU B 1 347 ? 23.779 21.103 -15.208 1.00 29.00 347 GLU B CA 1
ATOM 5569 C C . GLU B 1 347 ? 23.988 19.731 -14.596 1.00 33.92 347 GLU B C 1
ATOM 5570 O O . GLU B 1 347 ? 24.706 19.585 -13.608 1.00 29.92 347 GLU B O 1
ATOM 5576 N N . ASN B 1 348 ? 23.356 18.720 -15.179 1.00 27.27 348 ASN B N 1
ATOM 5577 C CA . ASN B 1 348 ? 23.503 17.376 -14.670 1.00 28.66 348 ASN B CA 1
ATOM 5578 C C . ASN B 1 348 ? 24.376 16.511 -15.560 1.00 27.65 348 ASN B C 1
ATOM 5579 O O . ASN B 1 348 ? 24.282 15.289 -15.509 1.00 29.75 348 ASN B O 1
ATOM 5584 N N . PHE B 1 349 ? 25.239 17.143 -16.354 1.00 26.46 349 PHE B N 1
ATOM 5585 C CA . PHE B 1 349 ? 26.072 16.396 -17.305 1.00 34.02 349 PHE B CA 1
ATOM 5586 C C . PHE B 1 349 ? 26.818 15.223 -16.659 1.00 37.23 349 PHE B C 1
ATOM 5587 O O . PHE B 1 349 ? 26.815 14.114 -17.202 1.00 34.08 349 PHE B O 1
ATOM 5595 N N . HIS B 1 350 ? 27.453 15.454 -15.512 1.00 29.84 350 HIS B N 1
ATOM 5596 C CA . HIS B 1 350 ? 28.296 14.417 -14.933 1.00 33.30 350 HIS B CA 1
ATOM 5597 C C . HIS B 1 350 ? 27.474 13.254 -14.394 1.00 34.98 350 HIS B C 1
ATOM 5598 O O . HIS B 1 350 ? 27.924 12.105 -14.421 1.00 33.73 350 HIS B O 1
ATOM 5605 N N . VAL B 1 351 ? 26.273 13.552 -13.908 1.00 29.94 351 VAL B N 1
ATOM 5606 C CA . VAL B 1 351 ? 25.396 12.511 -13.392 1.00 35.42 351 VAL B CA 1
ATOM 5607 C C . VAL B 1 351 ? 24.995 11.529 -14.491 1.00 32.62 351 VAL B C 1
ATOM 5608 O O . VAL B 1 351 ? 25.112 10.312 -14.325 1.00 34.57 351 VAL B O 1
ATOM 5612 N N . PHE B 1 352 ? 24.506 12.066 -15.603 1.00 26.08 352 PHE B N 1
ATOM 5613 C CA . PHE B 1 352 ? 24.152 11.251 -16.757 1.00 31.42 352 PHE B CA 1
ATOM 5614 C C . PHE B 1 352 ? 25.360 10.524 -17.333 1.00 35.07 352 PHE B C 1
ATOM 5615 O O . PHE B 1 352 ? 25.254 9.375 -17.752 1.00 36.06 352 PHE B O 1
ATOM 5623 N N . ASP B 1 353 ? 26.501 11.207 -17.363 1.00 32.93 353 ASP B N 1
ATOM 5624 C CA . ASP B 1 353 ? 27.687 10.699 -18.054 1.00 34.84 353 ASP B CA 1
ATOM 5625 C C . ASP B 1 353 ? 28.355 9.540 -17.315 1.00 37.99 353 ASP B C 1
ATOM 5626 O O . ASP B 1 353 ? 28.827 8.583 -17.936 1.00 37.28 353 ASP B O 1
ATOM 5631 N N . LYS B 1 354 ? 28.389 9.628 -15.989 1.00 32.13 354 LYS B N 1
ATOM 5632 C CA . LYS B 1 354 ? 29.207 8.718 -15.193 1.00 33.85 354 LYS B CA 1
ATOM 5633 C C . LYS B 1 354 ? 28.482 8.009 -14.046 1.00 36.86 354 LYS B C 1
ATOM 5634 O O . LYS B 1 354 ? 28.920 6.944 -13.609 1.00 40.62 354 LYS B O 1
ATOM 5640 N N . GLU B 1 355 ? 27.398 8.586 -13.536 1.00 33.13 355 GLU B N 1
ATOM 5641 C CA . GLU B 1 355 ? 26.819 8.077 -12.286 1.00 37.32 355 GLU B CA 1
ATOM 5642 C C . GLU B 1 355 ? 25.578 7.208 -12.479 1.00 36.15 355 GLU B C 1
ATOM 5643 O O . GLU B 1 355 ? 25.337 6.262 -11.724 1.00 37.97 355 GLU B O 1
ATOM 5649 N N . ILE B 1 356 ? 24.795 7.542 -13.495 1.00 29.17 356 ILE B N 1
ATOM 5650 C CA . ILE B 1 356 ? 23.544 6.859 -13.783 1.00 29.36 356 ILE B CA 1
ATOM 5651 C C 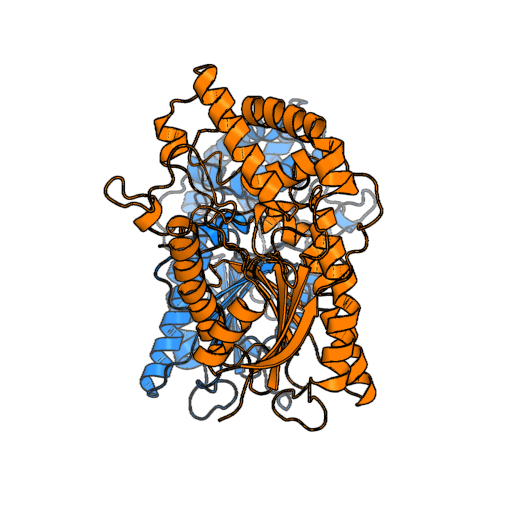. ILE B 1 356 ? 23.807 5.385 -14.153 1.00 28.61 356 ILE B C 1
ATOM 5652 O O . ILE B 1 356 ? 24.830 5.069 -14.755 1.00 30.13 356 ILE B O 1
ATOM 5657 N N . ARG B 1 357 ? 22.904 4.486 -13.773 1.00 25.21 357 ARG B N 1
ATOM 5658 C CA . ARG B 1 357 ? 22.992 3.100 -14.219 1.00 28.78 357 ARG B CA 1
ATOM 5659 C C . ARG B 1 357 ? 22.562 2.981 -15.673 1.00 33.93 357 ARG B C 1
ATOM 5660 O O . ARG B 1 357 ? 21.485 3.443 -16.035 1.00 32.96 357 ARG B O 1
ATOM 5668 N N . LYS B 1 358 ? 23.401 2.361 -16.497 1.00 27.35 358 LYS B N 1
ATOM 5669 C CA . LYS B 1 358 ? 23.115 2.243 -17.920 1.00 32.56 358 LYS B CA 1
ATOM 5670 C C . LYS B 1 358 ? 22.692 0.832 -18.315 1.00 31.65 358 LYS B C 1
ATOM 5671 O O . LYS B 1 358 ? 22.540 0.532 -19.497 1.00 36.79 358 LYS B O 1
ATOM 5677 N N . ASP B 1 359 ? 22.488 -0.026 -17.323 1.00 28.28 359 ASP B N 1
ATOM 5678 C CA . ASP B 1 359 ? 22.039 -1.390 -17.583 1.00 31.01 359 ASP B CA 1
ATOM 5679 C C . ASP B 1 359 ? 20.544 -1.536 -17.277 1.00 25.01 359 ASP B C 1
ATOM 5680 O O . ASP B 1 359 ? 20.152 -2.382 -16.479 1.00 22.99 359 ASP B O 1
ATOM 5685 N N . ALA B 1 360 ? 19.718 -0.703 -17.918 1.00 25.36 360 ALA B N 1
ATOM 5686 C CA . ALA B 1 360 ? 18.275 -0.695 -17.661 1.00 23.25 360 ALA B CA 1
ATOM 5687 C C . ALA B 1 360 ? 17.450 -1.270 -18.808 1.00 26.21 360 ALA B C 1
ATOM 5688 O O . ALA B 1 360 ? 16.220 -1.229 -18.769 1.00 26.05 360 ALA B O 1
ATOM 5690 N N . ASP B 1 361 ? 18.120 -1.812 -19.822 1.00 25.95 361 ASP B N 1
ATOM 5691 C CA . ASP B 1 361 ? 17.432 -2.420 -20.961 1.00 21.36 361 ASP B CA 1
ATOM 5692 C C . ASP B 1 361 ? 17.162 -3.898 -20.746 1.00 25.21 361 ASP B C 1
ATOM 5693 O O . ASP B 1 361 ? 18.055 -4.736 -20.932 1.00 26.83 361 ASP B O 1
ATOM 5698 N N . LEU B 1 362 ? 15.930 -4.222 -20.371 1.00 17.80 362 LEU B N 1
ATOM 5699 C CA . LEU B 1 362 ? 15.573 -5.601 -20.069 1.00 21.82 362 LEU B CA 1
ATOM 5700 C C . LEU B 1 362 ? 14.998 -6.299 -21.300 1.00 24.50 362 LEU B C 1
ATOM 5701 O O . LEU B 1 362 ? 14.363 -5.665 -22.128 1.00 18.58 362 LEU B O 1
ATOM 5706 N N . TYR B 1 363 ? 15.199 -7.606 -21.407 1.00 25.09 363 TYR B N 1
ATOM 5707 C CA . TYR B 1 363 ? 14.522 -8.359 -22.466 1.00 22.78 363 TYR B CA 1
ATOM 5708 C C . TYR B 1 363 ? 13.866 -9.646 -21.967 1.00 26.23 363 TYR B C 1
ATOM 5709 O O . TYR B 1 363 ? 14.230 -10.195 -20.916 1.00 25.16 363 TYR B O 1
ATOM 5718 N N . LEU B 1 364 ? 12.876 -10.105 -22.732 1.00 24.45 364 LEU B N 1
ATOM 5719 C CA . LEU B 1 364 ? 12.216 -11.376 -22.502 1.00 19.35 364 LEU B CA 1
ATOM 5720 C C . LEU B 1 364 ? 12.078 -12.128 -23.824 1.00 22.77 364 LEU B C 1
ATOM 5721 O O . LEU B 1 364 ? 11.794 -11.519 -24.861 1.00 20.85 364 LEU B O 1
ATOM 5726 N N . VAL B 1 365 ? 12.287 -13.441 -23.775 1.00 23.77 365 VAL B N 1
ATOM 5727 C CA . VAL B 1 365 ? 11.837 -14.341 -24.843 1.00 23.18 365 VAL B CA 1
ATOM 5728 C C . VAL B 1 365 ? 10.728 -15.239 -24.300 1.00 23.24 365 VAL B C 1
ATOM 5729 O O . VAL B 1 365 ? 10.959 -16.107 -23.440 1.00 22.19 365 VAL B O 1
ATOM 5733 N N . LEU B 1 366 ? 9.513 -15.018 -24.790 1.00 19.42 366 LEU B N 1
ATOM 5734 C CA . LEU B 1 366 ? 8.375 -15.822 -24.360 1.00 20.95 366 LEU B CA 1
ATOM 5735 C C . LEU B 1 366 ? 7.976 -16.827 -25.443 1.00 20.31 366 LEU B C 1
ATOM 5736 O O . LEU B 1 366 ? 8.153 -16.563 -26.632 1.00 22.27 366 LEU B O 1
ATOM 5741 N N . LYS B 1 367 ? 7.439 -17.972 -25.020 1.00 21.62 367 LYS B N 1
ATOM 5742 C CA . LYS B 1 367 ? 6.894 -18.951 -25.953 1.00 21.42 367 LYS B CA 1
ATOM 5743 C C . LYS B 1 367 ? 5.466 -19.314 -25.556 1.00 23.02 367 LYS B C 1
ATOM 5744 O O . LYS B 1 367 ? 5.194 -19.659 -24.407 1.00 22.79 367 LYS B O 1
ATOM 5750 N N . ARG B 1 368 ? 4.550 -19.214 -26.513 1.00 19.86 368 ARG B N 1
ATOM 5751 C CA . ARG B 1 368 ? 3.136 -19.458 -26.256 1.00 18.31 368 ARG B CA 1
ATOM 5752 C C . ARG B 1 368 ? 2.868 -20.940 -25.956 1.00 26.00 368 ARG B C 1
ATOM 5753 O O . ARG B 1 368 ? 3.225 -21.808 -26.748 1.00 25.66 368 ARG B O 1
ATOM 5761 N N . LYS B 1 369 ? 2.228 -21.207 -24.816 1.00 25.00 369 LYS B N 1
ATOM 5762 C CA . LYS B 1 369 ? 1.967 -22.569 -24.339 1.00 28.76 369 LYS B CA 1
ATOM 5763 C C . LYS B 1 369 ? 0.880 -23.337 -25.097 1.00 28.49 369 LYS B C 1
ATOM 5764 O O . LYS B 1 369 ? -0.047 -22.748 -25.653 1.00 28.90 369 LYS B O 1
ATOM 5770 N N . GLY B 1 370 ? 0.978 -24.666 -25.065 1.00 32.02 370 GLY B N 1
ATOM 5771 C CA . GLY B 1 370 ? -0.108 -25.523 -25.499 1.00 37.38 370 GLY B CA 1
ATOM 5772 C C . GLY B 1 370 ? -1.204 -25.598 -24.448 1.00 49.27 370 GLY B C 1
ATOM 5773 O O . GLY B 1 370 ? -1.665 -24.574 -23.951 1.00 54.15 370 GLY B O 1
ATOM 5774 N N . ASN B 1 371 ? -1.624 -26.809 -24.095 1.00 68.58 371 ASN B N 1
ATOM 5775 C CA . ASN B 1 371 ? -2.665 -26.979 -23.082 1.00 72.80 371 ASN B CA 1
ATOM 5776 C C . ASN B 1 371 ? -2.501 -28.246 -22.245 1.00 65.00 371 ASN B C 1
ATOM 5777 O O . ASN B 1 371 ? -1.385 -28.663 -21.945 1.00 69.57 371 ASN B O 1
#

InterPro domains:
  IPR005299 SAM dependent carboxyl methyltransferase [PF03492] (69-368)
  IPR005299 SAM dependent carboxyl methyltransferase [PTHR31009] (23-347)
  IPR029063 S-adenosyl-L-methionine-dependent methyltransferase superfamily [G3DSA:3.40.50.150] (34-302)
  IPR029063 S-adenosyl-L-methionine-dependent methyltransferase superfamily [SSF53335] (18-369)
  IPR042086 Methyltransferase, alpha-helical capping domain [G3DSA:1.10.1200.270] (21-349)

Sequence (714 aa):
VEAHPMKGGDDSHSYSQNSCYQKGVIDAAKAVIVEAVNEKLDLENNPIFDPIKPFRIADFGCSTGPNTFHAMQNIVESVETKYKSLQKTTPEFHVFFNDHVNNNDFNVLFRSLPPNREFFAAGVPGSFYTRVFPKNSIHFAHCSYALHWLSKVPKEIQDKNSLAYNKGRIHYTGTEKHVVKAYFGQFQRDFEGFLKARAQEIVVGGLMVIQIPGLPSGEVLFSRTGAGLLHFLLGTSLMELVNKGIINEESVDSFNLPQYHPSVEEDLEMMVIEMMNDCFTIERVGTLPHPMKNLPFDVQRTSLQVRAIMECILTEHFGENILDPLFEIYTKNLQENFHVFDKEIRKDADLYLVLKRKGNLEHAVEAHPMKGGDDSHSYSQNSCYQKGVIDAAKAVIVEAVNEKLDLENNPIFDPIKPFRIADFGCSTGPNTFHAMQQNIVESVETKYKSLQKTPEFHVFFNDHVNNNDFNVLFRSLPPNREFFAAGVPGSFYTRVFPKNSIHFAHCSYALHWLSKVPKEIQDKNSLAYNKGRIHYTGTEKKHVVKAYFGQFQRDFEGFLKARAQEIVVGGLMVIQIPGLPSGEVLFSRTGAGLLHFLLGTSLMELVNKGIINEESVDSFNLPQYHPSVEDLEMVIEMNDCFTIERVGTLPHPMKNLPFDVQRTSLQVRAIMECCILTEEHFGENILDPLFEIYTKNLQENFHVFDKEIRKDADLYLVLKRKGN